Protein AF-A0A8J2EUL4-F1 (afdb_monomer_lite)

Sequence (495 aa):
MPSSSPRLGNGGPSTRHRTPTTVYILTAGRSPALGPFCTNYNKSLLPVGGKAVLSLLIRLFPQDRWTKFVIATGFEAQKVKDYVHCAHPNIDVTFVDVPNYDGPGSGPGASLLACKNAAVATAGETSPFYIVVGDLFISNVKEDGMATASWSVMQPSDLFPGGPGARDGATVGARPSGHRKRVPANSCNWVATQFVSPFGSDKYCNFALGEKGSVLQVKNRQIYGSYQDASWIGLAYVQNADAFWVGLETEVARKLELAQNAAPGVKVPPSEIVAGFEYMLESGYDLKARQYRSWVDIGSPGEYLDLVKEHLGAGFDYGKTGEHLYFCGGRVIKFFEDAEITAQRVARCQMVPGVFPNVDRFQGNFYSYKFIDGEVLYRKCDDHVFQMLLEFLETKVWPGPPSREGSTSHSDEQEDEQEFEAACFRFYVEKTRKRVAAYLAKYPDRTALDHADRVARINGVQVEGIQKLIDERVDLVSFTATYSSTISCTTTGKT

Structure (mmCIF, N/CA/C/O backbone):
data_AF-A0A8J2EUL4-F1
#
_entry.id   AF-A0A8J2EUL4-F1
#
loop_
_atom_site.group_PDB
_atom_site.id
_atom_site.type_symbol
_atom_site.label_atom_id
_atom_site.label_alt_id
_atom_site.label_comp_id
_atom_site.label_asym_id
_atom_site.label_entity_id
_atom_site.label_seq_id
_atom_site.pdbx_PDB_ins_code
_atom_site.Cartn_x
_atom_site.Cartn_y
_atom_site.Cartn_z
_atom_site.occupancy
_atom_site.B_iso_or_equiv
_atom_site.auth_seq_id
_atom_site.auth_comp_id
_atom_site.auth_asym_id
_atom_site.auth_atom_id
_atom_site.pdbx_PDB_model_num
ATOM 1 N N . MET A 1 1 ? -40.277 -42.295 -49.574 1.00 46.22 1 MET A N 1
ATOM 2 C CA . MET A 1 1 ? -38.993 -43.002 -49.362 1.00 46.22 1 MET A CA 1
ATOM 3 C C . MET A 1 1 ? -38.010 -42.418 -50.369 1.00 46.22 1 MET A C 1
ATOM 5 O O . MET A 1 1 ? -38.287 -42.556 -51.554 1.00 46.22 1 MET A O 1
ATOM 9 N N . PRO A 1 2 ? -37.013 -41.627 -49.932 1.00 34.38 2 PRO A N 1
ATOM 10 C CA . PRO A 1 2 ? -35.784 -42.213 -49.400 1.00 34.38 2 PRO A CA 1
ATOM 11 C C . PRO A 1 2 ? -35.238 -41.571 -48.109 1.00 34.38 2 PRO A C 1
ATOM 13 O O . PRO A 1 2 ? -35.437 -40.399 -47.809 1.00 34.38 2 PRO A O 1
ATOM 16 N N . SER A 1 3 ? -34.559 -42.459 -47.386 1.00 27.91 3 SER A N 1
ATOM 17 C CA . SER A 1 3 ? -33.525 -42.354 -46.351 1.00 27.91 3 SER A CA 1
ATOM 18 C C . SER A 1 3 ? -32.998 -40.985 -45.905 1.00 27.91 3 SER A C 1
ATOM 20 O O . SER A 1 3 ? -32.356 -40.251 -46.655 1.00 27.91 3 SER A O 1
ATOM 22 N N . SER A 1 4 ? -33.127 -40.767 -44.598 1.00 31.30 4 SER A N 1
ATOM 23 C CA . SER A 1 4 ? -32.366 -39.842 -43.762 1.00 31.30 4 SER A CA 1
ATOM 24 C C . SER A 1 4 ? -30.923 -40.320 -43.530 1.00 31.30 4 SER A C 1
ATOM 26 O O . SER A 1 4 ? -30.717 -41.407 -42.989 1.00 31.30 4 SER A O 1
ATOM 28 N N . SER A 1 5 ? -29.942 -39.469 -43.834 1.00 28.48 5 SER A N 1
ATOM 29 C CA . SER A 1 5 ? -28.575 -39.558 -43.298 1.00 28.48 5 SER A CA 1
ATOM 30 C C . SER A 1 5 ? -28.439 -38.571 -42.130 1.00 28.48 5 SER A C 1
ATOM 32 O O . SER A 1 5 ? -28.767 -37.395 -42.319 1.00 28.48 5 SER A O 1
ATOM 34 N N . PRO A 1 6 ? -27.954 -38.962 -40.937 1.00 34.56 6 PRO A N 1
ATOM 35 C CA . PRO A 1 6 ? -27.723 -38.010 -39.858 1.00 34.56 6 PRO A CA 1
ATOM 36 C C . PRO A 1 6 ? -26.412 -37.254 -40.104 1.00 34.56 6 PRO A C 1
ATOM 38 O O . PRO A 1 6 ? -25.343 -37.856 -40.207 1.00 34.56 6 PRO A O 1
ATOM 41 N N . ARG A 1 7 ? -26.478 -35.919 -40.174 1.00 31.73 7 ARG A N 1
ATOM 42 C CA . ARG A 1 7 ? -25.289 -35.063 -40.064 1.00 31.73 7 ARG A CA 1
ATOM 43 C C . ARG A 1 7 ? -24.825 -35.080 -38.608 1.00 31.73 7 ARG A C 1
ATOM 45 O O . ARG A 1 7 ? -25.542 -34.615 -37.727 1.00 31.73 7 ARG A O 1
ATOM 52 N N . LEU A 1 8 ? -23.626 -35.605 -38.373 1.00 32.12 8 LEU A N 1
ATOM 53 C CA . LEU A 1 8 ? -22.894 -35.465 -37.116 1.00 32.12 8 LEU A CA 1
ATOM 54 C C . LEU A 1 8 ? -22.627 -33.976 -36.853 1.00 32.12 8 LEU A C 1
ATOM 56 O O . LEU A 1 8 ? -21.814 -33.346 -37.529 1.00 32.12 8 LEU A O 1
ATOM 60 N N . GLY A 1 9 ? -23.343 -33.405 -35.886 1.00 32.66 9 GLY A N 1
ATOM 61 C CA . GLY A 1 9 ? -23.061 -32.080 -35.350 1.00 32.66 9 GLY A CA 1
ATOM 62 C C . GLY A 1 9 ? -21.870 -32.141 -34.399 1.00 32.66 9 GLY A C 1
ATOM 63 O O . GLY A 1 9 ? -22.030 -32.487 -33.233 1.00 32.66 9 GLY A O 1
ATOM 64 N N . ASN A 1 10 ? -20.682 -31.774 -34.879 1.00 37.16 10 ASN A N 1
ATOM 65 C CA . ASN A 1 10 ? -19.559 -31.430 -34.008 1.00 37.16 10 ASN A CA 1
ATOM 66 C C . ASN A 1 10 ? -19.751 -29.994 -33.505 1.00 37.16 10 ASN A C 1
ATOM 68 O O . ASN A 1 10 ? -19.373 -29.030 -34.165 1.00 37.16 10 ASN A O 1
ATOM 72 N N . GLY A 1 11 ? -20.368 -29.868 -32.334 1.00 35.19 11 GLY A N 1
ATOM 73 C CA . GLY A 1 11 ? -20.557 -28.610 -31.615 1.00 35.19 11 GLY A CA 1
ATOM 74 C C . GLY A 1 11 ? -20.261 -28.782 -30.130 1.00 35.19 11 GLY A C 1
ATOM 75 O O . GLY A 1 11 ? -21.125 -28.531 -29.298 1.00 35.19 11 GLY A O 1
ATOM 76 N N . GLY A 1 12 ? -19.062 -29.261 -29.790 1.00 33.59 12 GLY A N 1
ATOM 77 C CA . GLY A 1 12 ? -18.568 -29.201 -28.413 1.00 33.59 12 GLY A CA 1
ATOM 78 C C . GLY A 1 12 ? -18.219 -27.753 -28.032 1.00 33.59 12 GLY A C 1
ATOM 79 O O . GLY A 1 12 ? -17.729 -27.006 -28.886 1.00 33.59 12 GLY A O 1
ATOM 80 N N . PRO A 1 13 ? -18.452 -27.318 -26.781 1.00 36.97 13 PRO A N 1
ATOM 81 C CA . PRO A 1 13 ? -18.082 -25.979 -26.345 1.00 36.97 13 PRO A CA 1
ATOM 82 C C . PRO A 1 13 ? -16.560 -25.820 -26.426 1.00 36.97 13 PRO A C 1
ATOM 84 O O . PRO A 1 13 ? -15.810 -26.562 -25.800 1.00 36.97 13 PRO A O 1
ATOM 87 N N . SER A 1 14 ? -16.111 -24.835 -27.204 1.00 35.62 14 SER A N 1
ATOM 88 C CA . SER A 1 14 ? -14.722 -24.376 -27.252 1.00 35.62 14 SER A CA 1
ATOM 89 C C . SER A 1 14 ? -14.249 -24.016 -25.837 1.00 35.62 14 SER A C 1
ATOM 91 O O . SER A 1 14 ? -14.538 -22.935 -25.318 1.00 35.62 14 SER A O 1
ATOM 93 N N . THR A 1 15 ? -13.513 -24.918 -25.191 1.00 36.28 15 THR A N 1
ATOM 94 C CA . THR A 1 15 ? -12.766 -24.618 -23.970 1.00 36.28 15 THR A CA 1
ATOM 95 C C . THR A 1 15 ? -11.565 -23.769 -24.367 1.00 36.28 15 THR A C 1
ATOM 97 O O . THR A 1 15 ? -10.490 -24.288 -24.661 1.00 36.28 15 THR A O 1
ATOM 100 N N . ARG A 1 16 ? -11.733 -22.442 -24.430 1.00 44.91 16 ARG A N 1
ATOM 101 C CA . ARG A 1 16 ? -10.583 -21.535 -24.538 1.00 44.91 16 ARG A CA 1
ATOM 102 C C . ARG A 1 16 ? -9.702 -21.753 -23.308 1.00 44.91 16 ARG A C 1
ATOM 104 O O . ARG A 1 16 ? -10.071 -21.339 -22.210 1.00 44.91 16 ARG A O 1
ATOM 111 N N . HIS A 1 17 ? -8.560 -22.414 -23.488 1.00 50.75 17 HIS A N 1
ATOM 112 C CA . HIS A 1 17 ? -7.514 -22.471 -22.475 1.00 50.75 17 HIS A CA 1
ATOM 113 C C . HIS A 1 17 ? -7.099 -21.034 -22.156 1.00 50.75 17 HIS A C 1
ATOM 115 O O . HIS A 1 17 ? -6.631 -20.299 -23.024 1.00 50.75 17 HIS A O 1
ATOM 121 N N . ARG A 1 18 ? -7.372 -20.599 -20.926 1.00 62.59 18 ARG A N 1
ATOM 122 C CA . ARG A 1 18 ? -7.046 -19.253 -20.464 1.00 62.59 18 ARG A CA 1
ATOM 123 C C . ARG A 1 18 ? -5.591 -19.281 -20.006 1.00 62.59 18 ARG A C 1
ATOM 125 O O . ARG A 1 18 ? -5.245 -20.087 -19.150 1.00 62.59 18 ARG A O 1
ATOM 132 N N . THR A 1 19 ? -4.743 -18.455 -20.607 1.00 65.31 19 THR A N 1
ATOM 133 C CA . THR A 1 19 ? -3.328 -18.367 -20.233 1.00 65.31 19 THR A CA 1
ATOM 134 C C . THR A 1 19 ? -3.199 -17.818 -18.808 1.00 65.31 19 THR A C 1
ATOM 136 O O . THR A 1 19 ? -3.867 -16.821 -18.498 1.00 65.31 19 THR A O 1
ATOM 139 N N . PRO A 1 20 ? -2.372 -18.435 -17.943 1.00 75.94 20 PRO A N 1
ATOM 140 C CA . PRO A 1 20 ? -2.052 -17.883 -16.634 1.00 75.94 20 PRO A CA 1
ATOM 141 C C . PRO A 1 20 ? -1.538 -16.446 -16.752 1.00 75.94 20 PRO A C 1
ATOM 143 O O . PRO A 1 20 ? -0.837 -16.097 -17.699 1.00 75.94 20 PRO A O 1
ATOM 146 N N . THR A 1 21 ? -1.929 -15.600 -15.808 1.00 84.69 21 THR A N 1
ATOM 147 C CA . THR A 1 21 ? -1.547 -14.192 -15.731 1.00 84.69 21 THR A CA 1
ATOM 148 C C . THR A 1 21 ? -0.681 -13.986 -14.499 1.00 84.69 21 THR A C 1
ATOM 150 O O . THR A 1 21 ? -1.170 -14.133 -13.382 1.00 84.69 21 THR A O 1
ATOM 153 N N . THR A 1 22 ? 0.580 -13.610 -14.690 1.00 91.06 22 THR A N 1
ATOM 154 C CA . THR A 1 22 ? 1.469 -13.237 -13.583 1.00 91.06 22 THR A CA 1
ATOM 155 C C . THR A 1 22 ? 1.415 -11.729 -13.363 1.00 91.06 22 THR A C 1
ATOM 157 O O . THR A 1 22 ? 1.526 -10.955 -14.315 1.00 91.06 22 THR A O 1
ATOM 160 N N . VAL A 1 23 ? 1.248 -11.305 -12.112 1.00 93.75 23 VAL A N 1
ATOM 161 C CA . VAL A 1 23 ? 1.231 -9.895 -11.707 1.00 93.75 23 VAL A CA 1
ATOM 162 C C . VAL A 1 23 ? 2.296 -9.670 -10.644 1.00 93.75 23 VAL A C 1
ATOM 164 O O . VAL A 1 23 ? 2.156 -10.152 -9.521 1.00 93.75 23 VAL A O 1
ATOM 167 N N . TYR A 1 24 ? 3.337 -8.915 -10.979 1.00 96.31 24 TYR A N 1
ATOM 168 C CA . TYR A 1 24 ? 4.345 -8.480 -10.019 1.00 96.31 24 TYR A CA 1
ATOM 169 C C . TYR A 1 24 ? 3.900 -7.187 -9.338 1.00 96.31 24 TYR A C 1
ATOM 171 O O . TYR A 1 24 ? 3.639 -6.194 -10.018 1.00 96.31 24 TYR A O 1
ATOM 179 N N . ILE A 1 25 ? 3.837 -7.186 -8.005 1.00 97.12 25 ILE A N 1
ATOM 180 C CA . ILE A 1 25 ? 3.549 -5.993 -7.200 1.00 97.12 25 ILE A CA 1
ATOM 181 C C . ILE A 1 25 ? 4.764 -5.673 -6.332 1.00 97.12 25 ILE A C 1
ATOM 183 O O . ILE A 1 25 ? 5.202 -6.494 -5.526 1.00 97.12 25 ILE A O 1
ATOM 187 N N . LEU A 1 26 ? 5.316 -4.472 -6.479 1.00 96.94 26 LEU A N 1
ATOM 188 C CA . LEU A 1 26 ? 6.574 -4.093 -5.840 1.00 96.94 26 LEU A CA 1
ATOM 189 C C . LEU A 1 26 ? 6.330 -3.273 -4.573 1.00 96.94 26 LEU A C 1
ATOM 191 O O . LEU A 1 26 ? 6.096 -2.068 -4.643 1.00 96.94 26 LEU A O 1
ATOM 195 N N . THR A 1 27 ? 6.412 -3.921 -3.409 1.00 96.69 27 THR A N 1
ATOM 196 C CA . THR A 1 27 ? 6.146 -3.289 -2.101 1.00 96.69 27 THR A CA 1
ATOM 197 C C . THR A 1 27 ? 7.380 -3.174 -1.203 1.00 96.69 27 THR A C 1
ATOM 199 O O . THR A 1 27 ? 7.274 -2.695 -0.081 1.00 96.69 27 THR A O 1
ATOM 202 N N . ALA A 1 28 ? 8.563 -3.582 -1.673 1.00 95.56 28 ALA A N 1
ATOM 203 C CA . ALA A 1 28 ? 9.744 -3.745 -0.821 1.00 95.56 28 ALA A CA 1
ATOM 204 C C . ALA A 1 28 ? 10.351 -2.433 -0.285 1.00 95.56 28 ALA A C 1
ATOM 206 O O . ALA A 1 28 ? 10.937 -2.425 0.796 1.00 95.56 28 ALA A O 1
ATOM 207 N N . GLY A 1 29 ? 10.246 -1.338 -1.041 1.00 91.31 29 GLY A N 1
ATOM 208 C CA . GLY A 1 29 ? 10.977 -0.100 -0.764 1.00 91.31 29 GLY A CA 1
ATOM 209 C C . GLY A 1 29 ? 10.450 0.713 0.424 1.00 91.31 29 GLY A C 1
ATOM 210 O O . GLY A 1 29 ? 9.261 0.699 0.745 1.00 91.31 29 GLY A O 1
ATOM 211 N N . ARG A 1 30 ? 11.345 1.502 1.028 1.00 91.06 30 ARG A N 1
ATOM 212 C CA . ARG A 1 30 ? 11.007 2.500 2.058 1.00 91.06 30 ARG A CA 1
ATOM 213 C C . ARG A 1 30 ? 10.400 3.755 1.442 1.00 91.06 30 ARG A C 1
ATOM 215 O O . ARG A 1 30 ? 10.529 4.017 0.247 1.00 91.06 30 ARG A O 1
ATOM 222 N N . SER A 1 31 ? 9.764 4.583 2.265 1.00 88.81 31 SER A N 1
ATOM 223 C CA . SER A 1 31 ? 9.298 5.913 1.845 1.00 88.81 31 SER A CA 1
ATOM 224 C C . SER A 1 31 ? 9.575 6.964 2.920 1.00 88.81 31 SER A C 1
ATOM 226 O O . SER A 1 31 ? 8.646 7.434 3.570 1.00 88.81 31 SER A O 1
ATOM 228 N N . PRO A 1 32 ? 10.855 7.351 3.116 1.00 85.44 32 PRO A N 1
ATOM 229 C CA . PRO A 1 32 ? 11.242 8.304 4.161 1.00 85.44 32 PRO A CA 1
ATOM 230 C C . PRO A 1 32 ? 10.559 9.670 4.026 1.00 85.44 32 PRO A C 1
ATOM 232 O O . PRO A 1 32 ? 10.317 10.335 5.027 1.00 85.44 32 PRO A O 1
ATOM 235 N N . ALA A 1 33 ? 10.213 10.071 2.797 1.00 85.25 33 ALA A N 1
ATOM 236 C CA . ALA A 1 33 ? 9.519 11.327 2.524 1.00 85.25 33 ALA A CA 1
ATOM 237 C C . ALA A 1 33 ? 8.161 11.422 3.241 1.00 85.25 33 ALA A C 1
ATOM 239 O O . ALA A 1 33 ? 7.793 12.504 3.681 1.00 85.25 33 ALA A O 1
ATOM 240 N N . LEU A 1 34 ? 7.454 10.298 3.421 1.00 84.50 34 LEU A N 1
ATOM 241 C CA . LEU A 1 34 ? 6.148 10.233 4.091 1.00 84.50 34 LEU A CA 1
ATOM 242 C C . LEU A 1 34 ? 6.238 10.347 5.622 1.00 84.50 34 LEU A C 1
ATOM 244 O O . LEU A 1 34 ? 5.212 10.320 6.301 1.00 84.50 34 LEU A O 1
ATOM 248 N N . GLY A 1 35 ? 7.448 10.508 6.169 1.00 83.56 35 GLY A N 1
ATOM 249 C CA . GLY A 1 35 ? 7.688 10.788 7.580 1.00 83.56 35 GLY A CA 1
ATOM 250 C C . GLY A 1 35 ? 6.916 9.836 8.504 1.00 83.56 35 GLY A C 1
ATOM 251 O O . GLY A 1 35 ? 7.042 8.617 8.353 1.00 83.56 35 GLY A O 1
ATOM 252 N N . PRO A 1 36 ? 6.091 10.356 9.434 1.00 82.88 36 PRO A N 1
ATOM 253 C CA . PRO A 1 36 ? 5.440 9.548 10.464 1.00 82.88 36 PRO A CA 1
ATOM 254 C C . PRO A 1 36 ? 4.445 8.514 9.918 1.00 82.88 36 PRO A C 1
ATOM 256 O O . PRO A 1 36 ? 4.131 7.562 10.626 1.00 82.88 36 PRO A O 1
ATOM 259 N N . PHE A 1 37 ? 3.957 8.656 8.679 1.00 82.75 37 PHE A N 1
ATOM 260 C CA . PHE A 1 37 ? 3.029 7.690 8.079 1.00 82.75 37 PHE A CA 1
ATOM 261 C C . PHE A 1 37 ? 3.700 6.367 7.699 1.00 82.75 37 PHE A C 1
ATOM 263 O O . PHE A 1 37 ? 3.017 5.356 7.556 1.00 82.75 37 PHE A O 1
ATOM 270 N N . CYS A 1 38 ? 5.022 6.362 7.505 1.00 86.56 38 CYS A N 1
ATOM 271 C CA . CYS A 1 38 ? 5.761 5.188 7.038 1.00 86.56 38 CYS A CA 1
ATOM 272 C C . CYS A 1 38 ? 7.001 4.867 7.886 1.00 86.56 38 CYS A C 1
ATOM 274 O O . CYS A 1 38 ? 7.878 4.139 7.423 1.00 86.56 38 CYS A O 1
ATOM 276 N N . THR A 1 39 ? 7.087 5.375 9.124 1.00 86.19 39 THR A N 1
ATOM 277 C CA . THR A 1 39 ? 8.209 5.076 10.036 1.00 86.19 39 THR A CA 1
ATOM 278 C C . THR A 1 39 ? 8.317 3.583 10.336 1.00 86.19 39 THR A C 1
ATOM 280 O O . THR A 1 39 ? 9.400 3.025 10.199 1.00 86.19 39 THR A O 1
ATOM 283 N N . ASN A 1 40 ? 7.189 2.950 10.677 1.00 87.56 40 ASN A N 1
ATOM 284 C CA . ASN A 1 40 ? 7.065 1.517 10.981 1.00 87.56 40 ASN A CA 1
ATOM 285 C C . ASN A 1 40 ? 5.906 0.887 10.185 1.00 87.56 40 ASN A C 1
ATOM 287 O O . ASN A 1 40 ? 5.222 -0.032 10.650 1.00 87.56 40 ASN A O 1
ATOM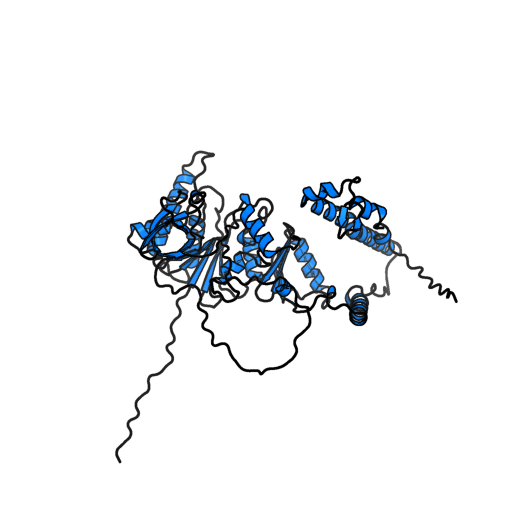 291 N N . TYR A 1 41 ? 5.615 1.439 9.002 1.00 91.00 41 TYR A N 1
ATOM 292 C CA . TYR A 1 41 ? 4.485 1.019 8.181 1.00 91.00 41 TYR A CA 1
ATOM 293 C C . TYR A 1 41 ? 4.807 1.077 6.691 1.00 91.00 41 TYR A C 1
ATOM 295 O O . TYR A 1 41 ? 5.388 2.045 6.202 1.00 91.00 41 TYR A O 1
ATOM 303 N N . ASN A 1 42 ? 4.440 0.029 5.955 1.00 94.00 42 ASN A N 1
ATOM 304 C CA . ASN A 1 42 ? 4.710 -0.043 4.525 1.00 94.00 42 ASN A CA 1
ATOM 305 C C . ASN A 1 42 ? 3.759 0.884 3.751 1.00 94.00 42 ASN A C 1
ATOM 307 O O . ASN A 1 42 ? 2.545 0.822 3.941 1.00 94.00 42 ASN A O 1
ATOM 311 N N . LYS A 1 43 ? 4.287 1.690 2.821 1.00 91.88 43 LYS A N 1
ATOM 312 C CA . LYS A 1 43 ? 3.487 2.643 2.031 1.00 91.88 43 LYS A CA 1
ATOM 313 C C . LYS A 1 43 ? 2.335 2.005 1.248 1.00 91.88 43 LYS A C 1
ATOM 315 O O . LYS A 1 43 ? 1.275 2.606 1.119 1.00 91.88 43 LYS A O 1
ATOM 320 N N . SER A 1 44 ? 2.500 0.764 0.782 1.00 94.75 44 SER A N 1
ATOM 321 C CA . SER A 1 44 ? 1.435 0.043 0.073 1.00 94.75 44 SER A CA 1
ATOM 322 C C . SER A 1 44 ? 0.256 -0.312 0.985 1.00 94.75 44 SER A C 1
ATOM 324 O O . SER A 1 44 ? -0.819 -0.662 0.510 1.00 94.75 44 SER A O 1
ATOM 326 N N . LEU A 1 45 ? 0.413 -0.205 2.303 1.00 95.12 45 LEU A N 1
ATOM 327 C CA . LEU A 1 45 ? -0.652 -0.453 3.266 1.00 95.12 45 LEU A CA 1
ATOM 328 C C . LEU A 1 45 ? -1.387 0.826 3.685 1.00 95.12 45 LEU A C 1
ATOM 330 O O . LEU A 1 45 ? -2.377 0.739 4.417 1.00 95.12 45 LEU A O 1
ATOM 334 N N . LEU A 1 46 ? -0.954 2.003 3.217 1.00 92.44 46 LEU A N 1
ATOM 335 C CA . LEU A 1 46 ? -1.597 3.265 3.569 1.00 92.44 46 LEU A CA 1
ATOM 336 C C . LEU A 1 46 ? -3.090 3.255 3.195 1.00 92.44 46 LEU A C 1
ATOM 338 O O . LEU A 1 46 ? -3.456 2.775 2.113 1.00 92.44 46 LEU A O 1
ATOM 342 N N . PRO A 1 47 ? -3.971 3.728 4.095 1.00 89.56 47 PRO A N 1
ATOM 343 C CA . PRO A 1 47 ? -5.404 3.743 3.854 1.00 89.56 47 PRO A CA 1
ATOM 344 C C . PRO A 1 47 ? -5.819 4.901 2.937 1.00 89.56 47 PRO A C 1
ATOM 346 O O . PRO A 1 47 ? -5.575 6.065 3.233 1.00 89.56 47 PRO A O 1
ATOM 349 N N . VAL A 1 48 ? -6.560 4.584 1.877 1.00 86.00 48 VAL A N 1
ATOM 350 C CA . VAL A 1 48 ? -7.282 5.548 1.037 1.00 86.00 48 VAL A CA 1
ATOM 351 C C . VAL A 1 48 ? -8.739 5.102 0.943 1.00 86.00 48 VAL A C 1
ATOM 353 O O . VAL A 1 48 ? -9.023 3.972 0.540 1.00 86.00 48 VAL A O 1
ATOM 356 N N . GLY A 1 49 ? -9.678 5.948 1.381 1.00 83.31 49 GLY A N 1
ATOM 357 C CA . GLY A 1 49 ? -11.112 5.617 1.377 1.00 83.31 49 GLY A CA 1
ATOM 358 C C . GLY A 1 49 ? -11.457 4.335 2.151 1.00 83.31 49 GLY A C 1
ATOM 359 O O . GLY A 1 49 ? -12.290 3.545 1.712 1.00 83.31 49 GLY A O 1
ATOM 360 N N . GLY A 1 50 ? -10.749 4.064 3.255 1.00 86.50 50 GLY A N 1
ATOM 361 C CA . GLY A 1 50 ? -10.921 2.838 4.040 1.00 86.50 50 GLY A CA 1
ATOM 362 C C . GLY A 1 50 ? -10.410 1.565 3.352 1.00 86.50 50 GLY A C 1
ATOM 363 O O . GLY A 1 50 ? -10.757 0.468 3.772 1.00 86.50 50 GLY A O 1
ATOM 364 N N . LYS A 1 51 ? -9.597 1.658 2.296 1.00 89.38 51 LYS A N 1
ATOM 365 C CA . LYS A 1 51 ? -8.964 0.517 1.612 1.00 89.38 51 LYS A CA 1
ATOM 366 C C . LYS A 1 51 ? -7.448 0.715 1.634 1.00 89.38 51 LYS A C 1
ATOM 368 O O . LYS A 1 51 ? -6.982 1.834 1.477 1.00 89.38 51 LYS A O 1
ATOM 373 N N . ALA A 1 52 ? -6.664 -0.346 1.830 1.00 93.38 52 ALA A N 1
ATOM 374 C CA . ALA A 1 52 ? -5.214 -0.223 1.663 1.00 93.38 52 ALA A CA 1
ATOM 375 C C . ALA A 1 52 ? -4.886 -0.066 0.177 1.00 93.38 52 ALA A C 1
ATOM 377 O O . ALA A 1 52 ? -5.536 -0.709 -0.655 1.00 93.38 52 ALA A O 1
ATOM 378 N N . VAL A 1 53 ? -3.851 0.702 -0.153 1.00 92.81 53 VAL A N 1
ATOM 379 C CA . VAL A 1 53 ? -3.377 0.859 -1.539 1.00 92.81 53 VAL A CA 1
ATOM 380 C C . VAL A 1 53 ? -3.128 -0.502 -2.192 1.00 92.81 53 VAL A C 1
ATOM 382 O O . VAL A 1 53 ? -3.634 -0.763 -3.278 1.00 92.81 53 VAL A O 1
ATOM 385 N N . LEU A 1 54 ? -2.502 -1.442 -1.486 1.00 95.94 54 LEU A N 1
ATOM 386 C CA . LEU A 1 54 ? -2.254 -2.806 -1.951 1.00 95.94 54 LEU A CA 1
ATOM 387 C C . LEU A 1 54 ? -3.547 -3.545 -2.326 1.00 95.94 54 LEU A C 1
ATOM 389 O O . LEU A 1 54 ? -3.587 -4.264 -3.322 1.00 95.94 54 LEU A O 1
ATOM 393 N N . SER A 1 55 ? -4.637 -3.329 -1.584 1.00 94.88 55 SER A N 1
ATOM 394 C CA . SER A 1 55 ? -5.950 -3.870 -1.953 1.00 94.88 55 SER A CA 1
ATOM 395 C C . SER A 1 55 ? -6.493 -3.264 -3.242 1.00 94.88 55 SER A C 1
ATOM 397 O O . SER A 1 55 ? -7.153 -3.968 -4.005 1.00 94.88 55 SER A O 1
ATOM 399 N N . LEU A 1 56 ? -6.239 -1.979 -3.490 1.00 90.88 56 LEU A N 1
ATOM 400 C CA . LEU A 1 56 ? -6.625 -1.318 -4.736 1.00 90.88 56 LEU A CA 1
ATOM 401 C C . LEU A 1 56 ? -5.813 -1.867 -5.914 1.00 90.88 56 LEU A C 1
ATOM 403 O O . LEU A 1 56 ? -6.404 -2.187 -6.943 1.00 90.88 56 LEU A O 1
ATOM 407 N N . LEU A 1 57 ? -4.507 -2.092 -5.732 1.00 92.44 57 LEU A N 1
ATOM 408 C CA . LEU A 1 57 ? -3.635 -2.704 -6.740 1.00 92.44 57 LEU A CA 1
ATOM 409 C C . LEU A 1 57 ? -4.089 -4.118 -7.113 1.00 92.44 57 LEU A C 1
ATOM 411 O O . LEU A 1 57 ? -4.263 -4.422 -8.291 1.00 92.44 57 LEU A O 1
ATOM 415 N N . ILE A 1 58 ? -4.350 -4.974 -6.120 1.00 92.94 58 ILE A N 1
ATOM 416 C CA . ILE A 1 58 ? -4.819 -6.352 -6.347 1.00 92.94 58 ILE A CA 1
ATOM 417 C C . ILE A 1 58 ? -6.160 -6.357 -7.105 1.00 92.94 58 ILE A C 1
ATOM 419 O O . ILE A 1 58 ? -6.396 -7.219 -7.951 1.00 92.94 58 ILE A O 1
ATOM 423 N N . ARG A 1 59 ? -7.045 -5.380 -6.850 1.00 90.00 59 ARG A N 1
ATOM 424 C CA . ARG A 1 59 ? -8.351 -5.253 -7.527 1.00 90.00 59 ARG A CA 1
ATOM 425 C C . ARG A 1 59 ? -8.263 -4.839 -8.996 1.00 90.00 59 ARG A C 1
ATOM 427 O O . ARG A 1 59 ? -9.235 -5.054 -9.719 1.00 90.00 59 ARG A O 1
ATOM 434 N N . LEU A 1 60 ? -7.131 -4.302 -9.459 1.00 87.25 60 LEU A N 1
ATOM 435 C CA . LEU A 1 60 ? -6.924 -4.015 -10.886 1.00 87.25 60 LEU A CA 1
ATOM 436 C C . LEU A 1 60 ? -6.949 -5.296 -11.736 1.00 87.25 60 LEU A C 1
ATOM 438 O O . LEU A 1 60 ? -7.233 -5.247 -12.934 1.00 87.25 60 LEU A O 1
ATOM 442 N N . PHE A 1 61 ? -6.693 -6.451 -11.117 1.00 88.88 61 PHE A N 1
ATOM 443 C CA . PHE A 1 61 ? -6.537 -7.729 -11.796 1.00 88.88 61 PHE A CA 1
ATOM 444 C C . PHE A 1 61 ? -7.642 -8.723 -11.431 1.00 88.88 61 PHE A C 1
ATOM 446 O O . PHE A 1 61 ? -8.294 -8.622 -10.388 1.00 88.88 61 PHE A O 1
ATOM 453 N N . PRO A 1 62 ? -7.885 -9.728 -12.291 1.00 86.56 62 PRO A N 1
ATOM 454 C CA . PRO A 1 62 ? -8.680 -10.873 -11.901 1.00 86.56 62 PRO A CA 1
ATOM 455 C C . PRO A 1 62 ? -8.204 -11.534 -10.609 1.00 86.56 62 PRO A C 1
ATOM 457 O O . PRO A 1 62 ? -7.070 -11.981 -10.538 1.00 86.56 62 PRO A O 1
ATOM 460 N N . GLN A 1 63 ? -9.109 -11.702 -9.651 1.00 84.62 63 GLN A N 1
ATOM 461 C CA . GLN A 1 63 ? -8.901 -12.550 -8.475 1.00 84.62 63 GLN A CA 1
ATOM 462 C C . GLN A 1 63 ? -9.510 -13.933 -8.733 1.00 84.62 63 GLN A C 1
ATOM 464 O O . GLN A 1 63 ? -10.453 -14.355 -8.070 1.00 84.62 63 GLN A O 1
ATOM 469 N N . ASP A 1 64 ? -9.071 -14.579 -9.810 1.00 86.12 64 ASP A N 1
ATOM 470 C CA . ASP A 1 64 ? -9.486 -15.934 -10.161 1.00 86.12 64 ASP A CA 1
ATOM 471 C C . ASP A 1 64 ? -8.257 -16.842 -10.250 1.00 86.12 64 ASP A C 1
ATOM 473 O O . ASP A 1 64 ? -7.130 -16.358 -10.290 1.00 86.12 64 ASP A O 1
ATOM 477 N N . ARG A 1 65 ? -8.469 -18.161 -10.272 1.00 84.12 65 ARG A N 1
ATOM 478 C CA . ARG A 1 65 ? -7.396 -19.173 -10.228 1.00 84.12 65 ARG A CA 1
ATOM 479 C C . ARG A 1 65 ? -6.370 -19.108 -11.371 1.00 84.12 65 ARG A C 1
ATOM 481 O O . ARG A 1 65 ? -5.458 -19.920 -11.400 1.00 84.12 65 ARG A O 1
ATOM 488 N N . TRP A 1 66 ? -6.575 -18.238 -12.361 1.00 85.31 66 TRP A N 1
ATOM 489 C CA . TRP A 1 66 ? -5.655 -18.043 -13.479 1.00 85.31 66 TRP A CA 1
ATOM 490 C C . TRP A 1 66 ? -4.731 -16.843 -13.273 1.00 85.31 66 TRP A C 1
ATOM 492 O O . TRP A 1 66 ? -3.869 -16.619 -14.116 1.00 85.31 66 TRP A O 1
ATOM 502 N N . THR A 1 67 ? -4.899 -16.070 -12.198 1.00 88.81 67 THR A N 1
ATOM 503 C CA . THR A 1 67 ? -3.998 -14.969 -11.853 1.00 88.81 67 THR A CA 1
ATOM 504 C C . THR A 1 67 ? -3.148 -15.344 -10.661 1.00 88.81 67 THR A C 1
ATOM 506 O O . THR A 1 67 ? -3.680 -15.618 -9.587 1.00 88.81 67 THR A O 1
ATOM 509 N N . LYS A 1 68 ? -1.836 -15.256 -10.848 1.00 91.12 68 LYS A N 1
ATOM 510 C CA . LYS A 1 68 ? -0.844 -15.391 -9.794 1.00 91.12 68 LYS A CA 1
ATOM 511 C C . LYS A 1 68 ? -0.247 -14.027 -9.480 1.00 91.12 68 LYS A C 1
ATOM 513 O O . LYS A 1 68 ? 0.275 -13.346 -10.364 1.00 91.12 68 LYS A O 1
ATOM 518 N N . PHE A 1 69 ? -0.304 -13.640 -8.216 1.00 94.19 69 PHE A N 1
ATOM 519 C CA . PHE A 1 69 ? 0.353 -12.448 -7.704 1.00 94.19 69 PHE A CA 1
ATOM 520 C C . PHE A 1 69 ? 1.729 -12.816 -7.155 1.00 94.19 69 PHE A C 1
ATOM 522 O O . PHE A 1 69 ? 1.877 -13.778 -6.406 1.00 94.19 69 PHE A O 1
ATOM 529 N N . VAL A 1 70 ? 2.743 -12.038 -7.505 1.00 95.44 70 VAL A N 1
ATOM 530 C CA . VAL A 1 70 ? 4.088 -12.152 -6.942 1.00 95.44 70 VAL A CA 1
ATOM 531 C C . VAL A 1 70 ? 4.417 -10.813 -6.302 1.00 95.44 70 VAL A C 1
ATOM 533 O O . VAL A 1 70 ? 4.542 -9.803 -6.992 1.00 95.44 70 VAL A O 1
ATOM 536 N N . ILE A 1 71 ? 4.477 -10.781 -4.975 1.00 97.38 71 ILE A N 1
ATOM 537 C CA . ILE A 1 71 ? 4.623 -9.543 -4.210 1.00 97.38 71 ILE A CA 1
ATOM 538 C C . ILE A 1 71 ? 6.048 -9.466 -3.668 1.00 97.38 71 ILE A C 1
ATOM 540 O O . ILE A 1 71 ? 6.441 -10.278 -2.831 1.00 97.38 71 ILE A O 1
ATOM 544 N N . ALA A 1 72 ? 6.808 -8.473 -4.130 1.00 97.25 72 ALA A N 1
ATOM 545 C CA . ALA A 1 72 ? 8.129 -8.171 -3.591 1.00 97.25 72 ALA A CA 1
ATOM 546 C C . ALA A 1 72 ? 7.974 -7.517 -2.214 1.00 97.25 72 ALA A C 1
ATOM 548 O O . ALA A 1 72 ? 7.359 -6.449 -2.113 1.00 97.25 72 ALA A O 1
ATOM 549 N N . THR A 1 73 ? 8.538 -8.123 -1.176 1.00 97.44 73 THR A N 1
ATOM 550 C CA . THR A 1 73 ? 8.503 -7.655 0.215 1.00 97.44 73 THR A CA 1
ATOM 551 C C . THR A 1 73 ? 9.902 -7.272 0.694 1.00 97.44 73 THR A C 1
ATOM 553 O O . THR A 1 73 ? 10.898 -7.788 0.208 1.00 97.44 73 THR A O 1
ATOM 556 N N . GLY A 1 74 ? 9.998 -6.319 1.619 1.00 96.44 74 GLY A N 1
ATOM 557 C CA . GLY A 1 74 ? 11.272 -5.793 2.117 1.00 96.44 74 GLY A CA 1
ATOM 558 C C . GLY A 1 74 ? 11.040 -5.048 3.422 1.00 96.44 74 GLY A C 1
ATOM 559 O O . GLY A 1 74 ? 10.773 -5.665 4.451 1.00 96.44 74 GLY A O 1
ATOM 560 N N . PHE A 1 75 ? 11.035 -3.719 3.374 1.00 95.94 75 PHE A N 1
ATOM 561 C CA . PHE A 1 75 ? 10.646 -2.904 4.517 1.00 95.94 75 PHE A CA 1
ATOM 562 C C . PHE A 1 75 ? 9.250 -3.288 5.037 1.00 95.94 75 PHE A C 1
ATOM 564 O O . PHE A 1 75 ? 8.269 -3.258 4.288 1.00 95.94 75 PHE A O 1
ATOM 571 N N . GLU A 1 76 ? 9.163 -3.644 6.322 1.00 95.62 76 GLU A N 1
ATOM 572 C CA . GLU A 1 76 ? 7.922 -4.092 6.973 1.00 95.62 76 GLU A CA 1
ATOM 573 C C . GLU A 1 76 ? 7.252 -5.293 6.269 1.00 95.62 76 GLU A C 1
ATOM 575 O O . GLU A 1 76 ? 6.025 -5.419 6.241 1.00 95.62 76 GLU A O 1
ATOM 580 N N . ALA A 1 77 ? 8.063 -6.196 5.697 1.00 96.75 77 ALA A N 1
ATOM 581 C CA . ALA A 1 77 ? 7.620 -7.365 4.933 1.00 96.75 77 ALA A CA 1
ATOM 582 C C . ALA A 1 77 ? 6.525 -8.182 5.632 1.00 96.75 77 ALA A C 1
ATOM 584 O O . ALA A 1 77 ? 5.534 -8.543 4.997 1.00 96.75 77 ALA A O 1
ATOM 585 N N . GLN A 1 78 ? 6.678 -8.458 6.932 1.00 97.19 78 GLN A N 1
ATOM 586 C CA . GLN A 1 78 ? 5.715 -9.281 7.663 1.00 97.19 78 GLN A CA 1
ATOM 587 C C . GLN A 1 78 ? 4.334 -8.619 7.722 1.00 97.19 78 GLN A C 1
ATOM 589 O O . GLN A 1 78 ? 3.338 -9.282 7.454 1.00 97.19 78 GLN A O 1
ATOM 594 N N . LYS A 1 79 ? 4.263 -7.296 7.927 1.00 97.38 79 LYS A N 1
ATOM 595 C CA . LYS A 1 79 ? 2.991 -6.554 7.925 1.00 97.38 79 LYS A CA 1
ATOM 596 C C . LYS A 1 79 ? 2.292 -6.625 6.565 1.00 97.38 79 LYS A C 1
ATOM 598 O O . LYS A 1 79 ? 1.069 -6.729 6.513 1.00 97.38 79 LYS A O 1
ATOM 603 N N . VAL A 1 80 ? 3.048 -6.611 5.462 1.00 97.94 80 VAL A N 1
ATOM 604 C CA . VAL A 1 80 ? 2.491 -6.794 4.109 1.00 97.94 80 VAL A CA 1
ATOM 605 C C . VAL A 1 80 ? 1.903 -8.199 3.946 1.00 97.94 80 VAL A C 1
ATOM 607 O O . VAL A 1 80 ? 0.764 -8.335 3.495 1.00 97.94 80 VAL A O 1
ATOM 610 N N . LYS A 1 81 ? 2.646 -9.238 4.349 1.00 97.88 81 LYS A N 1
ATOM 611 C CA . LYS A 1 81 ? 2.199 -10.642 4.290 1.00 97.88 81 LYS A CA 1
ATOM 612 C C . LYS A 1 81 ? 0.942 -10.863 5.137 1.00 97.88 81 LYS A C 1
ATOM 614 O O . LYS A 1 81 ? -0.067 -11.356 4.628 1.00 97.88 81 LYS A O 1
ATOM 619 N N . ASP A 1 82 ? 0.971 -10.420 6.391 1.00 97.31 82 ASP A N 1
ATOM 620 C CA . ASP A 1 82 ? -0.131 -10.530 7.352 1.00 97.31 82 ASP A CA 1
ATOM 621 C C . ASP A 1 82 ? -1.396 -9.836 6.840 1.00 97.31 82 ASP A C 1
ATOM 623 O O . ASP A 1 82 ? -2.495 -10.404 6.890 1.00 97.31 82 ASP A O 1
ATOM 627 N N . TYR A 1 83 ? -1.245 -8.630 6.277 1.00 97.50 83 TYR A N 1
ATOM 628 C CA . TYR A 1 83 ? -2.351 -7.898 5.673 1.00 97.50 83 TYR A CA 1
ATOM 629 C C . TYR A 1 83 ? -2.987 -8.680 4.523 1.00 97.50 83 TYR A C 1
ATOM 631 O O . TYR A 1 83 ? -4.209 -8.837 4.493 1.00 97.50 83 TYR A O 1
ATOM 639 N N . VAL A 1 84 ? -2.186 -9.191 3.583 1.00 96.44 84 VAL A N 1
ATOM 640 C CA . VAL A 1 84 ? -2.696 -9.942 2.426 1.00 96.44 84 VAL A CA 1
ATOM 641 C C . VAL A 1 84 ? -3.418 -11.213 2.878 1.00 96.44 84 VAL A C 1
ATOM 643 O O . VAL A 1 84 ? -4.519 -11.476 2.397 1.00 96.44 84 VAL A O 1
ATOM 646 N N . HIS A 1 85 ? -2.891 -11.949 3.861 1.00 93.75 85 HIS A N 1
ATOM 647 C CA . HIS A 1 85 ? -3.569 -13.124 4.425 1.00 93.75 85 HIS A CA 1
ATOM 648 C C . HIS A 1 85 ? -4.892 -12.790 5.138 1.00 93.75 85 HIS A C 1
ATOM 650 O O . HIS A 1 85 ? -5.819 -13.611 5.150 1.00 93.75 85 HIS A O 1
ATOM 656 N N . CYS A 1 86 ? -5.008 -11.592 5.719 1.00 93.06 86 CYS A N 1
ATOM 657 C CA . CYS A 1 86 ? -6.248 -11.111 6.328 1.00 93.06 86 CYS A CA 1
ATOM 658 C C . CYS A 1 86 ? -7.269 -10.609 5.294 1.00 93.06 86 CYS A C 1
ATOM 660 O O . CYS A 1 86 ? -8.467 -10.878 5.426 1.00 93.06 86 CYS A O 1
ATOM 662 N N . ALA A 1 87 ? -6.808 -9.866 4.285 1.00 93.25 87 ALA A N 1
ATOM 663 C CA . ALA A 1 87 ? -7.648 -9.105 3.363 1.00 93.25 87 ALA A CA 1
ATOM 664 C C . ALA A 1 87 ? -7.992 -9.851 2.067 1.00 93.25 87 ALA A C 1
ATOM 666 O O . ALA A 1 87 ? -9.080 -9.657 1.525 1.00 93.25 87 ALA A O 1
ATOM 667 N N . HIS A 1 88 ? -7.088 -10.703 1.579 1.00 92.81 88 HIS A N 1
ATOM 668 C CA . HIS A 1 88 ? -7.182 -11.398 0.290 1.00 92.81 88 HIS A CA 1
ATOM 669 C C . HIS A 1 88 ? -6.878 -12.893 0.441 1.00 92.81 88 HIS A C 1
ATOM 671 O O . HIS A 1 88 ? -5.973 -13.413 -0.201 1.00 92.81 88 HIS A O 1
ATOM 677 N N . PRO A 1 89 ? -7.628 -13.637 1.265 1.00 89.12 89 PRO A N 1
ATOM 678 C CA . PRO A 1 89 ? -7.271 -15.019 1.585 1.00 89.12 89 PRO A CA 1
ATOM 679 C C . PRO A 1 89 ? -7.402 -16.011 0.421 1.00 89.12 89 PRO A C 1
ATOM 681 O O . PRO A 1 89 ? -6.955 -17.145 0.546 1.00 89.12 89 PRO A O 1
ATOM 684 N N . ASN A 1 90 ? -8.039 -15.603 -0.679 1.00 89.69 90 ASN A N 1
ATOM 685 C CA . ASN A 1 90 ? -8.393 -16.476 -1.799 1.00 89.69 90 ASN A CA 1
ATOM 686 C C . ASN A 1 90 ? -7.588 -16.186 -3.077 1.00 89.69 90 ASN A C 1
ATOM 688 O O . ASN A 1 90 ? -7.920 -16.736 -4.127 1.00 89.69 90 ASN A O 1
ATOM 692 N N . ILE A 1 91 ? -6.594 -15.291 -3.031 1.00 91.62 91 ILE A N 1
ATOM 693 C CA . ILE A 1 91 ? -5.722 -15.045 -4.187 1.00 91.62 91 ILE A CA 1
ATOM 694 C C . ILE A 1 91 ? -4.564 -16.045 -4.190 1.00 91.62 91 ILE A C 1
ATOM 696 O O . ILE A 1 91 ? -4.071 -16.430 -3.131 1.00 91.62 91 ILE A O 1
ATOM 700 N N . ASP A 1 92 ? -4.109 -16.437 -5.378 1.00 91.88 92 ASP A N 1
ATOM 701 C CA . ASP A 1 92 ? -2.838 -17.145 -5.528 1.00 91.88 92 ASP A CA 1
ATOM 702 C C . ASP A 1 92 ? -1.707 -16.116 -5.426 1.00 91.88 92 ASP A C 1
ATOM 704 O O . ASP A 1 92 ? -1.575 -15.245 -6.290 1.00 91.88 92 ASP A O 1
ATOM 708 N N . VAL A 1 93 ? -0.952 -16.159 -4.328 1.00 94.00 93 VAL A N 1
ATOM 709 C CA . VAL A 1 93 ? 0.102 -15.189 -4.027 1.00 94.00 93 VAL A CA 1
ATOM 710 C C . VAL A 1 93 ? 1.397 -15.879 -3.614 1.00 94.00 93 VAL A C 1
ATOM 712 O O . VAL A 1 93 ? 1.409 -16.805 -2.808 1.00 94.00 93 VAL A O 1
ATOM 715 N N . THR A 1 94 ? 2.511 -15.394 -4.154 1.00 94.38 94 THR A N 1
ATOM 716 C CA . THR A 1 94 ? 3.874 -15.728 -3.731 1.00 94.38 94 THR A CA 1
ATOM 717 C C . THR A 1 94 ? 4.553 -14.460 -3.230 1.00 94.38 94 THR A C 1
ATOM 719 O O . THR A 1 94 ? 4.559 -13.446 -3.927 1.00 94.38 94 THR A O 1
ATOM 722 N N . PHE A 1 95 ? 5.132 -14.506 -2.034 1.00 96.31 95 PHE A N 1
ATOM 723 C CA . PHE A 1 95 ? 5.931 -13.404 -1.500 1.00 96.31 95 PHE A CA 1
ATOM 724 C C . PHE A 1 95 ? 7.408 -13.648 -1.771 1.00 96.31 95 PHE A C 1
ATOM 726 O O . PHE A 1 95 ? 7.887 -14.772 -1.621 1.00 96.31 95 PHE A O 1
ATOM 733 N N . VAL A 1 96 ? 8.121 -12.594 -2.151 1.00 96.06 96 VAL A N 1
ATOM 734 C CA . VAL A 1 96 ? 9.557 -12.637 -2.424 1.00 96.06 96 VAL A CA 1
ATOM 735 C C . VAL A 1 96 ? 10.231 -11.590 -1.559 1.00 96.06 96 VAL A C 1
ATOM 737 O O . VAL A 1 96 ? 10.103 -10.395 -1.820 1.00 96.06 96 VAL A O 1
ATOM 740 N N . ASP A 1 97 ? 10.940 -12.041 -0.527 1.00 95.75 97 ASP A N 1
ATOM 741 C CA . ASP A 1 97 ? 11.707 -11.148 0.335 1.00 95.75 97 ASP A CA 1
ATOM 742 C C . ASP A 1 97 ? 12.953 -10.663 -0.410 1.00 95.75 97 ASP A C 1
ATOM 744 O O . ASP A 1 97 ? 13.829 -11.450 -0.762 1.00 95.75 97 ASP A O 1
ATOM 748 N N . VAL A 1 98 ? 13.013 -9.359 -0.668 1.00 94.62 98 VAL A N 1
ATOM 749 C CA . VAL A 1 98 ? 14.125 -8.658 -1.309 1.00 94.62 98 VAL A CA 1
ATOM 750 C C . VAL A 1 98 ? 15.118 -8.268 -0.214 1.00 94.62 98 VAL A C 1
ATOM 752 O O . VAL A 1 98 ? 14.816 -7.358 0.557 1.00 94.62 98 VAL A O 1
ATOM 755 N N . PRO A 1 99 ? 16.303 -8.902 -0.118 1.00 86.69 99 PRO A N 1
ATOM 756 C CA . PRO A 1 99 ? 17.211 -8.658 1.004 1.00 86.69 99 PRO A CA 1
ATOM 757 C C . PRO A 1 99 ? 17.771 -7.232 1.020 1.00 86.69 99 PRO A C 1
ATOM 759 O O . PRO A 1 99 ? 17.903 -6.627 2.078 1.00 86.69 99 PRO A O 1
ATOM 762 N N . ASN A 1 100 ? 18.079 -6.682 -0.160 1.00 91.25 100 ASN A N 1
ATOM 763 C CA . ASN A 1 100 ? 18.603 -5.329 -0.323 1.00 91.25 100 ASN A CA 1
ATOM 764 C C . ASN A 1 100 ? 17.544 -4.414 -0.957 1.00 91.25 100 ASN A C 1
ATOM 766 O O . ASN A 1 100 ? 17.494 -4.263 -2.179 1.00 91.25 100 ASN A O 1
ATOM 770 N N . TYR A 1 101 ? 16.680 -3.826 -0.126 1.00 91.88 101 TYR A N 1
ATOM 771 C CA . TYR A 1 101 ? 15.589 -2.947 -0.568 1.00 91.88 101 TYR A CA 1
ATOM 772 C C . TYR A 1 101 ? 15.872 -1.442 -0.385 1.00 91.88 101 TYR A C 1
ATOM 774 O O . TYR A 1 101 ? 15.125 -0.627 -0.930 1.00 91.88 101 TYR A O 1
ATOM 782 N N . ASP A 1 102 ? 16.903 -1.054 0.377 1.00 90.19 102 ASP A N 1
ATOM 783 C CA . ASP A 1 102 ? 17.262 0.352 0.644 1.00 90.19 102 ASP A CA 1
ATOM 784 C C . ASP A 1 102 ? 18.772 0.673 0.577 1.00 90.19 102 ASP A C 1
ATOM 786 O O . ASP A 1 102 ? 19.147 1.844 0.668 1.00 90.19 102 ASP A O 1
ATOM 790 N N . GLY A 1 103 ? 19.639 -0.325 0.369 1.00 89.44 103 GLY A N 1
ATOM 791 C CA . GLY A 1 103 ? 21.092 -0.154 0.291 1.00 89.44 103 GLY A CA 1
ATOM 792 C C . GLY A 1 103 ? 21.630 0.143 -1.119 1.00 89.44 103 GLY A C 1
ATOM 793 O O . GLY A 1 103 ? 20.873 0.206 -2.094 1.00 89.44 103 GLY A O 1
ATOM 794 N N . PRO A 1 104 ? 22.955 0.322 -1.275 1.00 88.81 104 PRO A N 1
ATOM 795 C CA . PRO A 1 104 ? 23.597 0.466 -2.584 1.00 88.81 104 PRO A CA 1
ATOM 796 C C . PRO A 1 104 ? 23.257 -0.699 -3.526 1.00 88.81 104 PRO A C 1
ATOM 798 O O . PRO A 1 104 ? 23.226 -1.854 -3.107 1.00 88.81 104 PRO A O 1
ATOM 801 N N . GLY A 1 105 ? 22.969 -0.402 -4.796 1.00 86.94 105 GLY A N 1
ATOM 802 C CA . GLY A 1 105 ? 22.556 -1.407 -5.787 1.00 86.94 105 GLY A CA 1
ATOM 803 C C . GLY A 1 105 ? 21.099 -1.886 -5.665 1.00 86.94 105 GLY A C 1
ATOM 804 O O . GLY A 1 105 ? 20.642 -2.646 -6.517 1.00 86.94 105 GLY A O 1
ATOM 805 N N . SER A 1 106 ? 20.348 -1.427 -4.656 1.00 92.81 106 SER A N 1
ATOM 806 C CA . SER A 1 106 ? 18.905 -1.682 -4.542 1.00 92.81 106 SER A CA 1
ATOM 807 C C . SER A 1 106 ? 18.096 -0.908 -5.591 1.00 92.81 106 SER A C 1
ATOM 809 O O . SER A 1 106 ? 18.633 -0.154 -6.408 1.00 92.81 106 SER A O 1
ATOM 811 N N . GLY A 1 107 ? 16.780 -1.105 -5.595 1.00 93.44 107 GLY A N 1
ATOM 812 C CA . GLY A 1 107 ? 15.859 -0.353 -6.438 1.00 93.44 107 GLY A CA 1
ATOM 813 C C . GLY A 1 107 ? 14.641 -1.163 -6.871 1.00 93.44 107 GLY A C 1
ATOM 814 O O . GLY A 1 107 ? 14.565 -2.376 -6.628 1.00 93.44 107 GLY A O 1
ATOM 815 N N . PRO A 1 108 ? 13.669 -0.506 -7.521 1.00 94.25 108 PRO A N 1
ATOM 816 C CA . PRO A 1 108 ? 12.515 -1.184 -8.097 1.00 94.25 108 PRO A CA 1
ATOM 817 C C . PRO A 1 108 ? 12.915 -2.211 -9.171 1.00 94.25 108 PRO A C 1
ATOM 819 O O . PRO A 1 108 ? 12.275 -3.258 -9.258 1.00 94.25 108 PRO A O 1
ATOM 822 N N . GLY A 1 109 ? 13.997 -1.975 -9.926 1.00 95.44 109 GLY A N 1
ATOM 823 C CA . GLY A 1 109 ? 14.505 -2.938 -10.907 1.00 95.44 109 GLY A CA 1
ATOM 824 C C . GLY A 1 109 ? 15.028 -4.226 -10.261 1.00 95.44 109 GLY A C 1
ATOM 825 O O . GLY A 1 109 ? 14.583 -5.316 -10.611 1.00 95.44 109 GLY A O 1
ATOM 826 N N . ALA A 1 110 ? 15.889 -4.109 -9.245 1.00 94.88 110 ALA A N 1
ATOM 827 C CA . ALA A 1 110 ? 16.387 -5.254 -8.476 1.00 94.88 110 ALA A CA 1
ATOM 828 C C . ALA A 1 110 ? 15.260 -6.011 -7.753 1.00 94.88 110 ALA A C 1
ATOM 830 O O . ALA A 1 110 ? 15.262 -7.241 -7.727 1.00 94.88 110 ALA A O 1
ATOM 831 N N . SER A 1 111 ? 14.266 -5.294 -7.214 1.00 95.69 111 SER A N 1
ATOM 832 C CA . SER A 1 111 ? 13.097 -5.906 -6.563 1.00 95.69 111 SER A CA 1
ATOM 833 C C . SER A 1 111 ? 12.276 -6.754 -7.541 1.00 95.69 111 SER A C 1
ATOM 835 O O . SER A 1 111 ? 11.853 -7.861 -7.208 1.00 95.69 111 SER A O 1
ATOM 837 N N . LEU A 1 112 ? 12.067 -6.248 -8.761 1.00 95.88 112 LEU A N 1
ATOM 838 C CA . LEU A 1 112 ? 11.370 -6.976 -9.817 1.00 95.88 112 LEU A CA 1
ATOM 839 C C . LEU A 1 112 ? 12.186 -8.179 -10.310 1.00 95.88 112 LEU A C 1
ATOM 841 O O . LEU A 1 112 ? 11.626 -9.262 -10.475 1.00 95.88 112 LEU A O 1
ATOM 845 N N . LEU A 1 113 ? 13.502 -8.022 -10.485 1.00 94.44 113 LEU A N 1
ATOM 846 C CA . LEU A 1 113 ? 14.382 -9.116 -10.899 1.00 94.44 113 LEU A CA 1
ATOM 847 C C . LEU A 1 113 ? 14.434 -10.245 -9.857 1.00 94.44 113 LEU A C 1
ATOM 849 O O . LEU A 1 113 ? 14.372 -11.416 -10.220 1.00 94.44 113 LEU A O 1
ATOM 853 N N . ALA A 1 114 ? 14.456 -9.916 -8.562 1.00 92.88 114 ALA A N 1
ATOM 854 C CA . ALA A 1 114 ? 14.352 -10.916 -7.498 1.00 92.88 114 ALA A CA 1
ATOM 855 C C . ALA A 1 114 ? 13.060 -11.747 -7.620 1.00 92.88 114 ALA A C 1
ATOM 857 O O . ALA A 1 114 ? 13.067 -12.957 -7.391 1.00 92.88 114 ALA A O 1
ATOM 858 N N . CYS A 1 115 ? 11.959 -11.117 -8.043 1.00 92.38 115 CYS A N 1
ATOM 859 C CA . CYS A 1 115 ? 10.686 -11.800 -8.250 1.00 92.38 115 CYS A CA 1
ATOM 860 C C . CYS A 1 115 ? 10.667 -12.714 -9.478 1.00 92.38 115 CYS A C 1
ATOM 862 O O . CYS A 1 115 ? 9.975 -13.734 -9.435 1.00 92.38 115 CYS A O 1
ATOM 864 N N . LYS A 1 116 ? 11.426 -12.388 -10.539 1.00 89.00 116 LYS A N 1
ATOM 865 C CA . LYS A 1 116 ? 11.578 -13.251 -11.725 1.00 89.00 116 LYS A CA 1
ATOM 866 C C . LYS A 1 116 ? 11.964 -14.662 -11.284 1.00 89.00 116 LYS A C 1
ATOM 868 O O . LYS A 1 116 ? 11.233 -15.613 -11.550 1.00 89.00 116 LYS A O 1
ATOM 873 N N . ASN A 1 117 ? 13.042 -14.776 -10.510 1.00 74.12 117 ASN A N 1
ATOM 874 C CA . ASN A 1 117 ? 13.615 -16.059 -10.091 1.00 74.12 117 ASN A CA 1
ATOM 875 C C . ASN A 1 117 ? 12.638 -16.924 -9.270 1.00 74.12 117 ASN A C 1
ATOM 877 O O . ASN A 1 117 ? 12.690 -18.148 -9.345 1.00 74.12 117 ASN A O 1
ATOM 881 N N . ALA A 1 118 ? 11.709 -16.308 -8.532 1.00 68.19 118 ALA A N 1
ATOM 882 C CA . ALA A 1 118 ? 10.699 -17.017 -7.742 1.00 68.19 118 ALA A CA 1
ATOM 883 C C . ALA A 1 118 ? 9.467 -17.469 -8.557 1.00 68.19 118 ALA A C 1
ATOM 885 O O . ALA A 1 118 ? 8.776 -18.414 -8.174 1.00 68.19 118 ALA A O 1
ATOM 886 N N . ALA A 1 119 ? 9.158 -16.801 -9.673 1.00 63.12 119 ALA A N 1
ATOM 887 C CA . ALA A 1 119 ? 7.948 -17.042 -10.466 1.00 63.12 119 ALA A CA 1
ATOM 888 C C . ALA A 1 119 ? 8.140 -18.054 -11.613 1.00 63.12 119 ALA A C 1
ATOM 890 O O . ALA A 1 119 ? 7.165 -18.678 -12.061 1.00 63.12 119 ALA A O 1
ATOM 891 N N . VAL A 1 120 ? 9.389 -18.249 -12.057 1.00 59.94 120 VAL A N 1
ATOM 892 C CA . VAL A 1 120 ? 9.777 -19.116 -13.189 1.00 59.94 120 VAL A CA 1
ATOM 893 C C . VAL A 1 120 ? 9.305 -20.565 -13.023 1.00 59.94 120 VAL A C 1
ATOM 895 O O . VAL A 1 120 ? 8.918 -21.192 -14.007 1.00 59.94 120 VAL A O 1
ATOM 898 N N . ALA A 1 121 ? 9.183 -21.060 -11.787 1.00 53.12 121 ALA A N 1
ATOM 899 C CA . ALA A 1 121 ? 8.723 -22.420 -11.491 1.00 53.12 121 ALA A CA 1
ATOM 900 C C . ALA A 1 121 ? 7.279 -22.742 -11.949 1.00 53.12 121 ALA A C 1
ATOM 902 O O . ALA A 1 121 ? 6.898 -23.908 -11.977 1.00 53.12 121 ALA A O 1
ATOM 903 N N . THR A 1 122 ? 6.463 -21.737 -12.298 1.00 54.28 122 THR A N 1
ATOM 904 C CA . THR A 1 122 ? 5.014 -21.917 -12.557 1.00 54.28 122 THR A CA 1
ATOM 905 C C . THR A 1 122 ? 4.524 -21.508 -13.946 1.00 54.28 122 THR A C 1
ATOM 907 O O . THR A 1 122 ? 3.481 -22.000 -14.369 1.00 54.28 122 THR A O 1
ATOM 910 N N . ALA A 1 123 ? 5.228 -20.620 -14.654 1.00 61.16 123 ALA A N 1
ATOM 911 C CA . ALA A 1 123 ? 4.760 -20.062 -15.930 1.00 61.16 123 ALA A CA 1
ATOM 912 C C . ALA A 1 123 ? 5.783 -20.173 -17.077 1.00 61.16 123 ALA A C 1
ATOM 914 O O . ALA A 1 123 ? 5.419 -19.936 -18.225 1.00 61.16 123 ALA A O 1
ATOM 915 N N . GLY A 1 124 ? 7.035 -20.550 -16.798 1.00 64.31 124 GLY A N 1
ATOM 916 C CA . GLY A 1 124 ? 8.133 -20.473 -17.767 1.00 64.31 124 GLY A CA 1
ATOM 917 C C . GLY A 1 124 ? 8.687 -19.050 -17.918 1.00 64.31 124 GLY A C 1
ATOM 918 O O . GLY A 1 124 ? 7.974 -18.067 -17.718 1.00 64.31 124 GLY A O 1
ATOM 919 N N . GLU A 1 125 ? 9.975 -18.943 -18.247 1.00 65.81 125 GLU A N 1
ATOM 920 C CA . GLU A 1 125 ? 10.731 -17.675 -18.289 1.00 65.81 125 GLU A CA 1
ATOM 921 C C . GLU A 1 125 ? 10.198 -16.664 -19.312 1.00 65.81 125 GLU A C 1
ATOM 923 O O . GLU A 1 125 ? 10.263 -15.457 -19.076 1.00 65.81 125 GLU A O 1
ATOM 928 N N . THR A 1 126 ? 9.601 -17.162 -20.395 1.00 76.94 126 THR A N 1
ATOM 929 C CA . THR A 1 126 ? 9.150 -16.365 -21.544 1.00 76.94 126 THR A CA 1
ATOM 930 C C . THR A 1 126 ? 7.702 -15.872 -21.423 1.00 76.94 126 THR A C 1
ATOM 932 O O . THR A 1 126 ? 7.191 -15.184 -22.310 1.00 76.94 126 THR A O 1
ATOM 935 N N . SER A 1 127 ? 7.005 -16.226 -20.335 1.00 85.88 127 SER A N 1
ATOM 936 C CA . SER A 1 127 ? 5.587 -15.903 -20.169 1.00 85.88 127 SER A CA 1
ATOM 937 C C . SER A 1 127 ? 5.345 -14.409 -19.950 1.00 85.88 127 SER A C 1
ATOM 939 O O . SER A 1 127 ? 6.067 -13.774 -19.179 1.00 85.88 127 SER A O 1
ATOM 941 N N . PRO A 1 128 ? 4.286 -13.839 -20.553 1.00 90.06 128 PRO A N 1
ATOM 942 C CA . PRO A 1 128 ? 3.961 -12.433 -20.392 1.00 90.06 128 PRO A CA 1
ATOM 943 C C . PRO A 1 128 ? 3.448 -12.125 -18.980 1.00 90.06 128 PRO A C 1
ATOM 945 O O . PRO A 1 128 ? 2.820 -12.963 -18.326 1.00 90.06 128 PRO A O 1
ATOM 948 N N . PHE A 1 129 ? 3.669 -10.899 -18.511 1.00 92.75 129 PHE A N 1
ATOM 949 C CA . PHE A 1 129 ? 3.345 -10.512 -17.138 1.00 92.75 129 PHE A CA 1
ATOM 950 C C . PHE A 1 129 ? 2.992 -9.034 -16.993 1.00 92.75 129 PHE A C 1
ATOM 952 O O . PHE A 1 129 ? 3.253 -8.208 -17.867 1.00 92.75 129 PHE A O 1
ATOM 959 N N . TYR A 1 130 ? 2.405 -8.700 -15.848 1.00 94.62 130 TYR A N 1
ATOM 960 C CA . TYR A 1 130 ? 2.154 -7.330 -15.425 1.00 94.62 130 TYR A CA 1
ATOM 961 C C . TYR A 1 130 ? 3.160 -6.875 -14.377 1.00 94.62 130 TYR A C 1
ATOM 963 O O . TYR A 1 130 ? 3.577 -7.660 -13.528 1.00 94.62 130 TYR A O 1
ATOM 971 N N . ILE A 1 131 ? 3.486 -5.587 -14.409 1.00 96.38 131 ILE A N 1
ATOM 972 C CA . ILE A 1 131 ? 4.289 -4.904 -13.393 1.00 96.38 131 ILE A CA 1
ATOM 973 C C . ILE A 1 131 ? 3.425 -3.821 -12.762 1.00 96.38 131 ILE A C 1
ATOM 975 O O . ILE A 1 131 ? 2.772 -3.063 -13.483 1.00 96.38 131 ILE A O 1
ATOM 979 N N . VAL A 1 132 ? 3.445 -3.741 -11.434 1.00 95.44 132 VAL A N 1
ATOM 980 C CA . VAL A 1 132 ? 2.724 -2.741 -10.647 1.00 95.44 132 VAL A CA 1
ATOM 981 C C . VAL A 1 132 ? 3.611 -2.251 -9.507 1.00 95.44 132 VAL A C 1
ATOM 983 O O . VAL A 1 132 ? 4.114 -3.048 -8.713 1.00 95.44 132 VAL A O 1
ATOM 986 N N . VAL A 1 133 ? 3.796 -0.941 -9.394 1.00 94.38 133 VAL A N 1
ATOM 987 C CA . VAL A 1 133 ? 4.498 -0.330 -8.255 1.00 94.38 133 VAL A CA 1
ATOM 988 C C . VAL A 1 133 ? 3.565 -0.188 -7.046 1.00 94.38 133 VAL A C 1
ATOM 990 O O . VAL A 1 133 ? 2.364 0.039 -7.193 1.00 94.38 133 VAL A O 1
ATOM 993 N N . GLY A 1 134 ? 4.102 -0.359 -5.835 1.00 91.62 134 GLY A N 1
ATOM 994 C CA . GLY A 1 134 ? 3.326 -0.420 -4.589 1.00 91.62 134 GLY A CA 1
ATOM 995 C C . GLY A 1 134 ? 2.696 0.899 -4.122 1.00 91.62 134 GLY A C 1
ATOM 996 O O . GLY A 1 134 ? 1.927 0.885 -3.166 1.00 91.62 134 GLY A O 1
ATOM 997 N N . ASP A 1 135 ? 3.027 2.016 -4.768 1.00 87.94 135 ASP A N 1
ATOM 998 C CA . ASP A 1 135 ? 2.500 3.373 -4.558 1.00 87.94 135 ASP A CA 1
ATOM 999 C C . ASP A 1 135 ? 1.573 3.852 -5.682 1.00 87.94 135 ASP A C 1
ATOM 1001 O O . ASP A 1 135 ? 1.199 5.020 -5.737 1.00 87.94 135 ASP A O 1
ATOM 1005 N N . LEU A 1 136 ? 1.158 2.976 -6.591 1.00 89.56 136 LEU A N 1
ATOM 1006 C CA . LEU A 1 136 ? 0.219 3.390 -7.620 1.00 89.56 136 LEU A CA 1
ATOM 1007 C C . LEU A 1 136 ? -1.181 3.610 -7.023 1.00 89.56 136 LEU A C 1
ATOM 1009 O O . LEU A 1 136 ? -1.834 2.676 -6.558 1.00 89.56 136 LEU A O 1
ATOM 1013 N N . PHE A 1 137 ? -1.691 4.835 -7.126 1.00 88.44 137 PHE A N 1
ATOM 1014 C CA . PHE A 1 137 ? -3.112 5.115 -6.957 1.00 88.44 137 PHE A CA 1
ATOM 1015 C C . PHE A 1 137 ? -3.707 5.670 -8.253 1.00 88.44 137 PHE A C 1
ATOM 1017 O O . PHE A 1 137 ? -3.261 6.687 -8.776 1.00 88.44 137 PHE A O 1
ATOM 1024 N N . ILE A 1 138 ? -4.737 5.000 -8.773 1.00 83.62 138 ILE A N 1
ATOM 1025 C CA . ILE A 1 138 ? -5.517 5.450 -9.932 1.00 83.62 138 ILE A CA 1
ATOM 1026 C C . ILE A 1 138 ? -6.919 5.768 -9.423 1.00 83.62 138 ILE A C 1
ATOM 1028 O O . ILE A 1 138 ? -7.631 4.863 -8.975 1.00 83.62 138 ILE A O 1
ATOM 1032 N N . SER A 1 139 ? -7.328 7.037 -9.484 1.00 67.56 139 SER A N 1
ATOM 1033 C CA . SER A 1 139 ? -8.702 7.398 -9.123 1.00 67.56 139 SER A CA 1
ATOM 1034 C C . SER A 1 139 ? -9.677 6.933 -10.216 1.00 67.56 139 SER A C 1
ATOM 1036 O O . SER A 1 139 ? -9.298 6.735 -11.373 1.00 67.56 139 SER A O 1
ATOM 1038 N N . ASN A 1 140 ? -10.955 6.768 -9.868 1.00 56.56 140 ASN A N 1
ATOM 1039 C CA . ASN A 1 140 ? -12.024 6.376 -10.800 1.00 56.56 140 ASN A CA 1
ATOM 1040 C C . ASN A 1 140 ? -11.942 4.949 -11.373 1.00 56.56 140 ASN A C 1
ATOM 1042 O O . ASN A 1 140 ? -12.495 4.671 -12.439 1.00 56.56 140 ASN A O 1
ATOM 1046 N N . VAL A 1 141 ? -11.351 4.004 -10.640 1.00 48.62 141 VAL A N 1
ATOM 1047 C CA . VAL A 1 141 ? -11.721 2.593 -10.804 1.00 48.62 141 VAL A CA 1
ATOM 1048 C C . VAL A 1 141 ? -13.054 2.416 -10.067 1.00 48.62 141 VAL A C 1
ATOM 1050 O O . VAL A 1 141 ? -13.062 2.229 -8.851 1.00 48.62 141 VAL A O 1
ATOM 1053 N N . LYS A 1 142 ? -14.201 2.520 -10.765 1.00 36.44 142 LYS A N 1
ATOM 1054 C CA . LYS A 1 142 ? -15.495 2.091 -10.182 1.00 36.44 142 LYS A CA 1
ATOM 1055 C C . LYS A 1 142 ? -15.324 0.676 -9.607 1.00 36.44 142 LYS A C 1
ATOM 1057 O O . LYS A 1 142 ? -14.500 -0.071 -10.131 1.00 36.44 142 LYS A O 1
ATOM 1062 N N . GLU A 1 143 ? -16.094 0.279 -8.587 1.00 37.28 143 GLU A N 1
ATOM 1063 C CA . GLU A 1 143 ? -15.972 -1.051 -7.941 1.00 37.28 143 GLU A CA 1
ATOM 1064 C C . GLU A 1 143 ? -16.035 -2.248 -8.920 1.00 37.28 143 GLU A C 1
ATOM 1066 O O . GLU A 1 143 ? -15.589 -3.343 -8.579 1.00 37.28 143 GLU A O 1
ATOM 1071 N N . ASP A 1 144 ? -16.432 -1.999 -10.174 1.00 33.00 144 ASP A N 1
ATOM 1072 C CA . ASP A 1 144 ? -16.485 -2.945 -11.290 1.00 33.00 144 ASP A CA 1
ATOM 1073 C C . ASP A 1 144 ? -15.429 -2.744 -12.410 1.00 33.00 144 ASP A C 1
ATOM 1075 O O . ASP A 1 144 ? -15.535 -3.353 -13.477 1.00 33.00 144 ASP A O 1
ATOM 1079 N N . GLY A 1 145 ? -14.384 -1.930 -12.211 1.00 32.12 145 GLY A N 1
ATOM 1080 C CA . GLY A 1 145 ? -13.217 -1.867 -13.108 1.00 32.12 145 GLY A CA 1
ATOM 1081 C C . GLY A 1 145 ? -13.388 -1.076 -14.414 1.00 32.12 145 GLY A C 1
ATOM 1082 O O . GLY A 1 145 ? -12.634 -1.300 -15.360 1.00 32.12 145 GLY A O 1
ATOM 1083 N N . MET A 1 146 ? -14.346 -0.150 -14.495 1.00 25.73 146 MET A N 1
ATOM 1084 C CA . MET A 1 146 ? -14.491 0.763 -15.638 1.00 25.73 146 MET A CA 1
ATOM 1085 C C . MET A 1 146 ? -13.919 2.149 -15.319 1.00 25.73 146 MET A C 1
ATOM 1087 O O 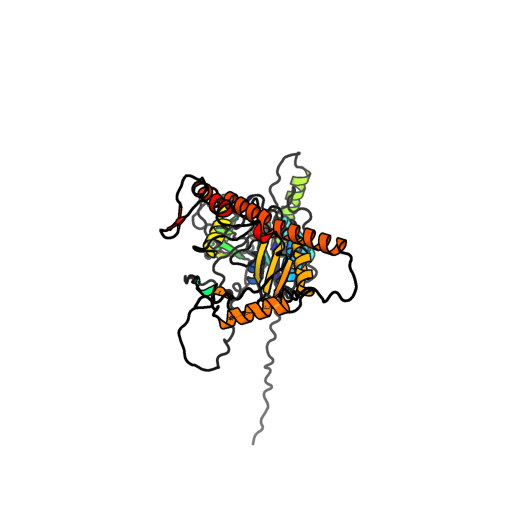. MET A 1 146 ? -14.413 2.820 -14.415 1.00 25.73 146 MET A O 1
ATOM 1091 N N . ALA A 1 147 ? -12.956 2.604 -16.126 1.00 30.81 147 ALA A N 1
ATOM 1092 C CA . ALA A 1 147 ? -12.657 4.022 -16.291 1.00 30.81 147 ALA A CA 1
ATOM 1093 C C . ALA A 1 147 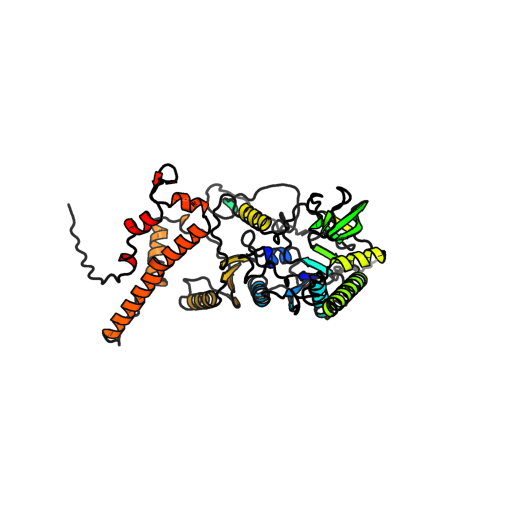? -13.657 4.605 -17.303 1.00 30.81 147 ALA A C 1
ATOM 1095 O O . ALA A 1 147 ? -13.583 4.303 -18.495 1.00 30.81 147 ALA A O 1
ATOM 1096 N N . THR A 1 148 ? -14.599 5.437 -16.855 1.00 28.39 148 THR A N 1
ATOM 1097 C CA . THR A 1 148 ? -15.425 6.250 -17.761 1.00 28.39 148 THR A CA 1
ATOM 1098 C C . THR A 1 148 ? -15.370 7.713 -17.367 1.00 28.39 148 THR A C 1
ATOM 1100 O O . THR A 1 148 ? -15.484 8.070 -16.199 1.00 28.39 148 THR A O 1
ATOM 1103 N N . ALA A 1 149 ? -15.221 8.546 -18.389 1.00 29.27 149 ALA A N 1
ATOM 1104 C CA . ALA A 1 149 ? -15.289 9.992 -18.354 1.00 29.27 149 ALA A CA 1
ATOM 1105 C C . ALA A 1 149 ? -16.694 10.485 -17.985 1.00 29.27 149 ALA A C 1
ATOM 1107 O O . ALA A 1 149 ? -17.473 10.806 -18.872 1.00 29.27 149 ALA A O 1
ATOM 1108 N N . SER A 1 150 ? -17.035 10.531 -16.704 1.00 23.89 150 SER A N 1
ATOM 1109 C CA . SER A 1 150 ? -18.208 11.273 -16.231 1.00 23.89 150 SER A CA 1
ATOM 1110 C C . SER A 1 150 ? -18.198 11.301 -14.712 1.00 23.89 150 SER A C 1
ATOM 1112 O O . SER A 1 150 ? -18.339 10.260 -14.067 1.00 23.89 150 SER A O 1
ATOM 1114 N N . TRP A 1 151 ? -18.019 12.499 -14.169 1.00 25.53 151 TRP A N 1
ATOM 1115 C CA . TRP A 1 151 ? -18.134 12.790 -12.753 1.00 25.53 151 TRP A CA 1
ATOM 1116 C C . TRP A 1 151 ? -19.553 12.494 -12.274 1.00 25.53 151 TRP A C 1
ATOM 1118 O O . TRP A 1 151 ? -20.536 13.024 -12.787 1.00 25.53 151 TRP A O 1
ATOM 1128 N N . SER A 1 152 ? -19.648 11.662 -11.253 1.00 22.81 152 SER A N 1
ATOM 1129 C CA . SER A 1 152 ? -20.731 11.715 -10.283 1.00 22.81 152 SER A CA 1
ATOM 1130 C C . SER A 1 152 ? -20.047 11.450 -8.958 1.00 22.81 152 SER A C 1
ATOM 1132 O O . SER A 1 152 ? -19.663 10.321 -8.666 1.00 22.81 152 SER A O 1
ATOM 1134 N N . VAL A 1 153 ? -19.768 12.539 -8.248 1.00 27.30 153 VAL A N 1
ATOM 1135 C CA . VAL A 1 153 ? -19.318 12.542 -6.858 1.00 27.30 153 VAL A CA 1
ATOM 1136 C C . VAL A 1 153 ? -20.197 11.550 -6.095 1.00 27.30 153 VAL A C 1
ATOM 1138 O O . VAL A 1 153 ? -21.418 11.717 -6.089 1.00 27.30 153 VAL A O 1
ATOM 1141 N N . MET A 1 154 ? -19.597 10.508 -5.507 1.00 24.88 154 MET A N 1
ATOM 1142 C CA . MET A 1 154 ? -20.270 9.746 -4.453 1.00 24.88 154 MET A CA 1
ATOM 1143 C C . MET A 1 154 ? -20.648 10.757 -3.380 1.00 24.88 154 MET A C 1
ATOM 1145 O O . MET A 1 154 ? -19.790 11.451 -2.831 1.00 24.88 154 MET A O 1
ATOM 1149 N N . GLN A 1 155 ? -21.947 10.909 -3.164 1.00 26.27 155 GLN A N 1
ATOM 1150 C CA . GLN A 1 155 ? -22.458 11.816 -2.155 1.00 26.27 155 GLN A CA 1
ATOM 1151 C C . GLN A 1 155 ? -22.101 11.241 -0.774 1.00 26.27 155 GLN A C 1
ATOM 1153 O O . GLN A 1 155 ? -22.109 10.020 -0.598 1.00 26.27 155 GLN A O 1
ATOM 1158 N N . PRO A 1 156 ? -21.851 12.086 0.241 1.00 29.34 156 PRO A N 1
ATOM 1159 C CA . PRO A 1 156 ? -21.597 11.644 1.617 1.00 29.34 156 PRO A CA 1
ATOM 1160 C C . PRO A 1 156 ? -22.680 10.726 2.223 1.00 29.34 156 PRO A C 1
ATOM 1162 O O . PRO A 1 156 ? -22.459 10.126 3.273 1.00 29.34 156 PRO A O 1
ATOM 1165 N N . SER A 1 157 ? -23.838 10.590 1.567 1.00 31.95 157 SER A N 1
ATOM 1166 C CA . SER A 1 157 ? -24.902 9.637 1.894 1.00 31.95 157 SER A CA 1
ATOM 1167 C C . SER A 1 157 ? -24.505 8.166 1.729 1.00 31.95 157 SER A C 1
ATOM 1169 O O . SER A 1 157 ? -25.115 7.313 2.366 1.00 31.95 157 SER A O 1
ATOM 1171 N N . ASP A 1 158 ? -23.477 7.850 0.936 1.00 31.70 158 ASP A N 1
ATOM 1172 C CA . ASP A 1 158 ? -23.080 6.457 0.671 1.00 31.70 158 ASP A CA 1
ATOM 1173 C C . ASP A 1 158 ? -22.194 5.863 1.782 1.00 31.70 158 ASP A C 1
ATOM 1175 O O . ASP A 1 158 ? -22.016 4.650 1.869 1.00 31.70 158 ASP A O 1
ATOM 1179 N N . LEU A 1 159 ? -21.677 6.702 2.687 1.00 31.92 159 LEU A N 1
ATOM 1180 C CA . LEU A 1 159 ? -20.918 6.272 3.871 1.00 31.92 159 LEU A CA 1
ATOM 1181 C C . LEU A 1 159 ? -21.822 5.956 5.075 1.00 31.92 159 LEU A C 1
ATOM 1183 O O . LEU A 1 159 ? -21.334 5.663 6.167 1.00 31.92 159 LEU A O 1
ATOM 1187 N N . PHE A 1 160 ? -23.142 6.044 4.889 1.00 32.47 160 PHE A N 1
ATOM 1188 C CA . PHE A 1 160 ? -24.081 6.262 5.975 1.00 32.47 160 PHE A CA 1
ATOM 1189 C C . PHE A 1 160 ? -25.531 5.910 5.562 1.00 32.47 160 PHE A C 1
ATOM 1191 O O . PHE A 1 160 ? -26.299 6.817 5.229 1.00 32.47 160 PHE A O 1
ATOM 1198 N N . PRO A 1 161 ? -25.981 4.641 5.660 1.00 28.11 161 PRO A N 1
ATOM 1199 C CA . PRO A 1 161 ? -27.370 4.293 5.368 1.00 28.11 161 PRO A CA 1
ATOM 1200 C C . PRO A 1 161 ? -28.276 4.881 6.459 1.00 28.11 161 PRO A C 1
ATOM 1202 O O . PRO A 1 161 ? -28.022 4.709 7.653 1.00 28.11 161 PRO A O 1
ATOM 1205 N N . GLY A 1 162 ? -29.270 5.676 6.066 1.00 29.92 162 GLY A N 1
ATOM 1206 C CA . GLY A 1 162 ? -30.262 6.231 6.990 1.00 29.92 162 GLY A CA 1
ATOM 1207 C C . GLY A 1 162 ? -30.784 7.602 6.568 1.00 29.92 162 GLY A C 1
ATOM 1208 O O . GLY A 1 162 ? -30.230 8.626 6.957 1.00 29.92 162 GLY A O 1
ATOM 1209 N N . GLY A 1 163 ? -31.872 7.605 5.798 1.00 25.97 163 GLY A N 1
ATOM 1210 C CA . GLY A 1 163 ? -32.695 8.776 5.488 1.00 25.97 163 GLY A CA 1
ATOM 1211 C C . GLY A 1 163 ? -33.946 8.343 4.705 1.00 25.97 163 GLY A C 1
ATOM 1212 O O . GLY A 1 163 ? -33.788 7.633 3.714 1.00 25.97 163 GLY A O 1
ATOM 1213 N N . PRO A 1 164 ? -35.177 8.664 5.149 1.00 33.47 164 PRO A N 1
ATOM 1214 C CA . PRO A 1 164 ? -36.387 7.958 4.731 1.00 33.47 164 PRO A CA 1
ATOM 1215 C C . PRO A 1 164 ? -37.024 8.554 3.470 1.00 33.47 164 PRO A C 1
ATOM 1217 O O . PRO A 1 164 ? -37.120 9.770 3.332 1.00 33.47 164 PRO A O 1
ATOM 1220 N N . GLY A 1 165 ? -37.576 7.684 2.619 1.00 28.78 165 GLY A N 1
ATOM 1221 C CA . GLY A 1 165 ? -38.648 8.060 1.695 1.00 28.78 165 GLY A CA 1
ATOM 1222 C C . GLY A 1 165 ? -38.458 7.620 0.249 1.00 28.78 165 GLY A C 1
ATOM 1223 O O . GLY A 1 165 ? -38.024 8.409 -0.576 1.00 28.78 165 GLY A O 1
ATOM 1224 N N . ALA A 1 166 ? -38.875 6.394 -0.067 1.00 26.34 166 ALA A N 1
ATOM 1225 C CA . ALA A 1 166 ? -39.701 6.095 -1.241 1.00 26.34 166 ALA A CA 1
ATOM 1226 C C . ALA A 1 166 ? -40.131 4.625 -1.166 1.00 26.34 166 ALA A C 1
ATOM 1228 O O . ALA A 1 166 ? -39.306 3.713 -1.199 1.00 26.34 166 ALA A O 1
ATOM 1229 N N . ARG A 1 167 ? -41.436 4.414 -0.999 1.00 28.03 167 ARG A N 1
ATOM 1230 C CA . ARG A 1 167 ? -42.083 3.110 -1.116 1.00 28.03 167 ARG A CA 1
ATOM 1231 C C . ARG A 1 167 ? -42.297 2.744 -2.590 1.00 28.03 167 ARG A C 1
ATOM 1233 O O . ARG A 1 167 ? -42.397 3.619 -3.443 1.00 28.03 167 ARG A O 1
ATOM 1240 N N . ASP A 1 168 ? -42.474 1.437 -2.762 1.00 27.64 168 ASP A N 1
ATOM 1241 C CA . ASP A 1 168 ? -43.234 0.725 -3.795 1.00 27.64 168 ASP A CA 1
ATOM 1242 C C . ASP A 1 168 ? -42.530 0.300 -5.096 1.00 27.64 168 ASP A C 1
ATOM 1244 O O . ASP A 1 168 ? -42.402 1.037 -6.065 1.00 27.64 168 ASP A O 1
ATOM 1248 N N . GLY A 1 169 ? -42.192 -0.999 -5.112 1.00 27.08 169 GLY A N 1
ATOM 1249 C CA . GLY A 1 169 ? -42.788 -1.953 -6.052 1.00 27.08 169 GLY A CA 1
ATOM 1250 C C . GLY A 1 169 ? -42.163 -2.082 -7.441 1.00 27.08 169 GLY A C 1
ATOM 1251 O O . GLY A 1 169 ? -42.534 -1.341 -8.337 1.00 27.08 169 GLY A O 1
ATOM 1252 N N . ALA A 1 170 ? -41.345 -3.124 -7.658 1.00 25.33 170 ALA A N 1
ATOM 1253 C CA . ALA A 1 170 ? -41.339 -3.914 -8.902 1.00 25.33 170 ALA A CA 1
ATOM 1254 C C . ALA A 1 170 ? -40.353 -5.101 -8.838 1.00 25.33 170 ALA A C 1
ATOM 1256 O O . ALA A 1 170 ? -39.140 -4.931 -8.798 1.00 25.33 170 ALA A O 1
ATOM 1257 N N . THR A 1 171 ? -40.929 -6.305 -8.871 1.00 25.20 171 THR A N 1
ATOM 1258 C CA . THR A 1 171 ? -40.473 -7.523 -9.573 1.00 25.20 171 THR A CA 1
ATOM 1259 C C . THR A 1 171 ? -38.991 -7.926 -9.592 1.00 25.20 171 THR A C 1
ATOM 1261 O O . THR A 1 171 ? -38.144 -7.372 -10.286 1.00 25.20 171 THR A O 1
ATOM 1264 N N . VAL A 1 172 ? -38.770 -9.082 -8.961 1.00 34.12 172 VAL A N 1
ATOM 1265 C CA . VAL A 1 172 ? -37.757 -10.098 -9.270 1.00 34.12 172 VAL A CA 1
ATOM 1266 C C . VAL A 1 172 ? -37.638 -10.326 -10.784 1.00 34.12 172 VAL A C 1
ATOM 1268 O O . VAL A 1 172 ? -38.617 -10.699 -11.425 1.00 34.12 172 VAL A O 1
ATOM 1271 N N . GLY A 1 173 ? -36.425 -10.195 -11.333 1.00 31.17 173 GLY A N 1
ATOM 1272 C CA . GLY A 1 173 ? -36.084 -10.772 -12.638 1.00 31.17 173 GLY A CA 1
ATOM 1273 C C . GLY A 1 173 ? -35.217 -9.909 -13.550 1.00 31.17 173 GLY A C 1
ATOM 1274 O O . GLY A 1 173 ? -35.718 -9.361 -14.519 1.00 31.17 173 GLY A O 1
ATOM 1275 N N . ALA A 1 174 ? -33.903 -9.881 -13.316 1.00 24.23 174 ALA A N 1
ATOM 1276 C CA . ALA A 1 174 ? -32.907 -9.763 -14.386 1.00 24.23 174 ALA A CA 1
ATOM 1277 C C . ALA A 1 174 ? -31.521 -10.136 -13.841 1.00 24.23 174 ALA A C 1
ATOM 1279 O O . ALA A 1 174 ? -30.931 -9.409 -13.046 1.00 24.23 174 ALA A O 1
ATOM 1280 N N . ARG A 1 175 ? -30.976 -11.279 -14.273 1.00 28.09 175 ARG A N 1
ATOM 1281 C CA . ARG A 1 175 ? -29.534 -11.540 -14.156 1.00 28.09 175 ARG A CA 1
ATOM 1282 C C . ARG A 1 175 ? -28.810 -10.490 -15.007 1.00 28.09 175 ARG A C 1
ATOM 1284 O O . ARG A 1 175 ? -29.085 -10.453 -16.207 1.00 28.09 175 ARG A O 1
ATOM 1291 N N . PRO A 1 176 ? -27.859 -9.699 -14.478 1.00 28.95 176 PRO A N 1
ATOM 1292 C CA . PRO A 1 176 ? -27.013 -8.897 -15.341 1.00 28.95 176 PRO A CA 1
ATOM 1293 C C . PRO A 1 176 ? -26.094 -9.862 -16.091 1.00 28.95 176 PRO A C 1
ATOM 1295 O O . PRO A 1 176 ? -25.253 -10.542 -15.500 1.00 28.95 176 PRO A O 1
ATOM 1298 N N . SER A 1 177 ? -26.289 -9.963 -17.403 1.00 28.03 177 SER A N 1
ATOM 1299 C CA . SER A 1 177 ? -25.376 -10.640 -18.314 1.00 28.03 177 SER A CA 1
ATOM 1300 C C . SER A 1 177 ? -24.002 -9.980 -18.201 1.00 28.03 177 SER A C 1
ATOM 1302 O O . SER A 1 177 ? -23.774 -8.879 -18.700 1.00 28.03 177 SER A O 1
ATOM 1304 N N . GLY A 1 178 ? -23.094 -10.643 -17.488 1.00 35.97 178 GLY A N 1
ATOM 1305 C CA . GLY A 1 178 ? -21.753 -10.150 -17.230 1.00 35.97 178 GLY A CA 1
ATOM 1306 C C . GLY A 1 178 ? -20.940 -10.047 -18.510 1.00 35.97 178 GLY A C 1
ATOM 1307 O O . GLY A 1 178 ? -20.581 -11.060 -19.099 1.00 35.97 178 GLY A O 1
ATOM 1308 N N . HIS A 1 179 ? -20.587 -8.828 -18.900 1.00 30.48 179 HIS A N 1
ATOM 1309 C CA . HIS A 1 179 ? -19.437 -8.549 -19.756 1.00 30.48 179 HIS A CA 1
ATOM 1310 C C . HIS A 1 179 ? -18.500 -7.611 -18.984 1.00 30.48 179 HIS A C 1
ATOM 1312 O O . HIS A 1 179 ? -18.454 -6.406 -19.211 1.00 30.48 179 HIS A O 1
ATOM 1318 N N . ARG A 1 180 ? -17.757 -8.185 -18.023 1.00 34.25 180 ARG A N 1
ATOM 1319 C CA . ARG A 1 180 ? -16.632 -7.527 -17.343 1.00 34.25 180 ARG A CA 1
ATOM 1320 C C . ARG A 1 180 ? -15.549 -7.215 -18.375 1.00 34.25 180 ARG A C 1
ATOM 1322 O O . ARG A 1 180 ? -14.767 -8.098 -18.725 1.00 34.25 180 ARG A O 1
ATOM 1329 N N . LYS A 1 181 ? -15.460 -5.974 -18.846 1.00 31.47 181 LYS A N 1
ATOM 1330 C CA . LYS A 1 181 ? -14.266 -5.520 -19.571 1.00 31.47 181 LYS A CA 1
ATOM 1331 C C . LYS A 1 181 ? -13.204 -5.098 -18.552 1.00 31.47 181 LYS A C 1
ATOM 1333 O O . LYS A 1 181 ? -13.133 -3.957 -18.134 1.00 31.47 181 LYS A O 1
ATOM 1338 N N . ARG A 1 182 ? -12.410 -6.075 -18.111 1.00 47.31 182 ARG A N 1
ATOM 1339 C CA . ARG A 1 182 ? -11.149 -5.855 -17.380 1.00 47.31 182 ARG A CA 1
ATOM 1340 C C . ARG A 1 182 ? -10.116 -5.161 -18.287 1.00 47.31 182 ARG A C 1
ATOM 1342 O O . ARG A 1 182 ? -10.381 -5.019 -19.480 1.00 47.31 182 ARG A O 1
ATOM 1349 N N . VAL A 1 183 ? -8.981 -4.753 -17.696 1.00 48.34 183 VAL A N 1
ATOM 1350 C CA . VAL A 1 183 ? -7.735 -4.244 -18.322 1.00 48.34 183 VAL A CA 1
ATOM 1351 C C . VAL A 1 183 ? -7.667 -4.526 -19.839 1.00 48.34 183 VAL A C 1
ATOM 1353 O O . VAL A 1 183 ? -7.853 -5.681 -20.233 1.00 48.34 183 VAL A O 1
ATOM 1356 N N . PRO A 1 184 ? -7.421 -3.515 -20.704 1.00 48.12 184 PRO A N 1
ATOM 1357 C CA . PRO A 1 184 ? -7.672 -3.639 -22.140 1.00 48.12 184 PRO A CA 1
ATOM 1358 C C . PRO A 1 184 ? -6.886 -4.792 -22.769 1.00 48.12 184 PRO A C 1
ATOM 1360 O O . PRO A 1 184 ? -5.730 -5.003 -22.401 1.00 48.12 184 PRO A O 1
ATOM 1363 N N . ALA A 1 185 ? -7.504 -5.472 -23.744 1.00 48.09 185 ALA A N 1
ATOM 1364 C CA . ALA A 1 185 ? -7.007 -6.682 -24.404 1.00 48.09 185 ALA A CA 1
ATOM 1365 C C . ALA A 1 185 ? -5.478 -6.681 -24.633 1.00 48.09 185 ALA A C 1
ATOM 1367 O O . ALA A 1 185 ? -4.901 -5.728 -25.167 1.00 48.09 185 ALA A O 1
ATOM 1368 N N . ASN A 1 186 ? -4.834 -7.756 -24.178 1.00 64.19 186 ASN A N 1
ATOM 1369 C CA . ASN A 1 186 ? -3.383 -7.932 -24.115 1.00 64.19 186 ASN A CA 1
ATOM 1370 C C . ASN A 1 186 ? -2.802 -8.367 -25.467 1.00 64.19 186 ASN A C 1
ATOM 1372 O O . ASN A 1 186 ? -2.534 -9.548 -25.668 1.00 64.19 186 ASN A O 1
ATOM 1376 N N . SER A 1 187 ? -2.637 -7.433 -26.404 1.00 70.31 187 SER A N 1
ATOM 1377 C CA . SER A 1 187 ? -2.141 -7.744 -27.756 1.00 70.31 187 SER A CA 1
ATOM 1378 C C . SER A 1 187 ? -0.717 -7.260 -28.064 1.00 70.31 187 SER A C 1
ATOM 1380 O O . SER A 1 187 ? -0.231 -7.554 -29.149 1.00 70.31 187 SER A O 1
ATOM 1382 N N . CYS A 1 188 ? -0.085 -6.481 -27.178 1.00 88.38 188 CYS A N 1
ATOM 1383 C CA . CYS A 1 188 ? 1.255 -5.888 -27.351 1.00 88.38 188 CYS A CA 1
ATOM 1384 C C . CYS A 1 188 ? 1.865 -5.519 -25.987 1.00 88.38 188 CYS A C 1
ATOM 1386 O O . CYS A 1 188 ? 1.129 -5.474 -24.996 1.00 88.38 188 CYS A O 1
ATOM 1388 N N . ASN A 1 189 ? 3.165 -5.202 -25.931 1.00 95.12 189 ASN A N 1
ATOM 1389 C CA . ASN A 1 189 ? 3.769 -4.563 -24.756 1.00 95.12 189 ASN A CA 1
ATOM 1390 C C . ASN A 1 189 ? 3.164 -3.176 -24.550 1.00 95.12 189 ASN A C 1
ATOM 1392 O O . ASN A 1 189 ? 2.996 -2.410 -25.507 1.00 95.12 189 ASN A O 1
ATOM 1396 N N . TRP A 1 190 ? 2.871 -2.819 -23.305 1.00 95.31 190 TRP A N 1
ATOM 1397 C CA . TRP A 1 190 ? 2.377 -1.484 -23.016 1.00 95.31 190 TRP A CA 1
ATOM 1398 C C . TRP A 1 190 ? 2.735 -0.989 -21.623 1.00 95.31 190 TRP A C 1
ATOM 1400 O O . TRP A 1 190 ? 2.872 -1.756 -20.673 1.00 95.31 190 TRP A O 1
ATOM 1410 N N . VAL A 1 191 ? 2.805 0.331 -21.506 1.00 95.56 191 VAL A N 1
ATOM 1411 C CA . VAL A 1 191 ? 2.985 1.076 -20.258 1.00 95.56 191 VAL A CA 1
ATOM 1412 C C . VAL A 1 191 ? 1.784 1.984 -20.043 1.00 95.56 191 VAL A C 1
ATOM 1414 O O . VAL A 1 191 ? 1.266 2.589 -20.982 1.00 95.56 191 VAL A O 1
ATOM 1417 N N . ALA A 1 192 ? 1.298 2.055 -18.810 1.00 93.62 192 ALA A N 1
ATOM 1418 C CA . ALA A 1 192 ? 0.287 3.021 -18.421 1.00 93.62 192 ALA A CA 1
ATOM 1419 C C . ALA A 1 192 ? 0.952 4.381 -18.200 1.00 93.62 192 ALA A C 1
ATOM 1421 O O . ALA A 1 192 ? 1.960 4.479 -17.499 1.00 93.62 192 ALA A O 1
ATOM 1422 N N . THR A 1 193 ? 0.392 5.424 -18.796 1.00 92.62 193 THR A N 1
ATOM 1423 C CA . THR A 1 193 ? 0.971 6.764 -18.775 1.00 92.62 193 THR A CA 1
ATOM 1424 C C . THR A 1 193 ? -0.063 7.821 -18.431 1.00 92.62 193 THR A C 1
ATOM 1426 O O . THR A 1 193 ? -1.261 7.611 -18.615 1.00 92.62 193 THR A O 1
ATOM 1429 N N . GLN A 1 194 ? 0.401 8.974 -17.965 1.00 89.81 194 GLN A N 1
ATOM 1430 C CA . GLN A 1 194 ? -0.400 10.187 -17.848 1.00 89.81 194 GLN A CA 1
ATOM 1431 C C . GLN A 1 194 ? 0.421 11.377 -18.346 1.00 89.81 194 GLN A C 1
ATOM 1433 O O . GLN A 1 194 ? 1.632 11.441 -18.138 1.00 89.81 194 GLN A O 1
ATOM 1438 N N . PHE A 1 195 ? -0.235 12.326 -19.009 1.00 87.19 195 PHE A N 1
ATOM 1439 C CA . PHE A 1 195 ? 0.371 13.622 -19.296 1.00 87.19 195 PHE A CA 1
ATOM 1440 C C . PHE A 1 195 ? 0.523 14.411 -17.993 1.00 87.19 195 PHE A C 1
ATOM 1442 O O . PHE A 1 195 ? -0.483 14.693 -17.338 1.00 87.19 195 PHE A O 1
ATOM 1449 N N . VAL A 1 196 ? 1.753 14.772 -17.624 1.00 78.44 196 VAL A N 1
ATOM 1450 C CA . VAL A 1 196 ? 1.993 15.711 -16.520 1.00 78.44 196 VAL A CA 1
ATOM 1451 C C . VAL A 1 196 ? 2.416 17.077 -17.058 1.00 78.44 196 VAL A C 1
ATOM 1453 O O . VAL A 1 196 ? 2.604 17.266 -18.259 1.00 78.44 196 VAL A O 1
ATOM 1456 N N . SER A 1 197 ? 2.536 18.065 -16.177 1.00 78.69 197 SER A N 1
ATOM 1457 C CA . SER A 1 197 ? 3.149 19.341 -16.550 1.00 78.69 197 SER A CA 1
ATOM 1458 C C . SER A 1 197 ? 4.636 19.132 -16.874 1.00 78.69 197 SER A C 1
ATOM 1460 O O . SER A 1 197 ? 5.305 18.398 -16.143 1.00 78.69 197 SER A O 1
ATOM 1462 N N . PRO A 1 198 ? 5.203 19.801 -17.900 1.00 78.25 198 PRO A N 1
ATOM 1463 C CA . PRO A 1 198 ? 6.652 19.818 -18.104 1.00 78.25 198 PRO A CA 1
ATOM 1464 C C . PRO A 1 198 ? 7.418 20.231 -16.844 1.00 78.25 198 PRO A C 1
ATOM 1466 O O . PRO A 1 198 ? 8.454 19.645 -16.528 1.00 78.25 198 PRO A O 1
ATOM 1469 N N . PHE A 1 199 ? 6.867 21.172 -16.074 1.00 78.19 199 PHE A N 1
ATOM 1470 C CA . PHE A 1 199 ? 7.394 21.545 -14.768 1.00 78.19 199 PHE A CA 1
ATOM 1471 C C . PHE A 1 199 ? 7.162 20.414 -13.756 1.00 78.19 199 PHE A C 1
ATOM 1473 O O . PHE A 1 199 ? 6.024 20.143 -13.375 1.00 78.19 199 PHE A O 1
ATOM 1480 N N . GLY A 1 200 ? 8.247 19.772 -13.313 1.00 78.00 200 GLY A N 1
ATOM 1481 C CA . GLY A 1 200 ? 8.224 18.648 -12.369 1.00 78.00 200 GLY A CA 1
ATOM 1482 C C . GLY A 1 200 ? 8.218 17.260 -13.018 1.00 78.00 200 GLY A C 1
ATOM 1483 O O . GLY A 1 200 ? 8.230 16.264 -12.296 1.00 78.00 200 GLY A O 1
ATOM 1484 N N . SER A 1 201 ? 8.225 17.177 -14.354 1.00 82.88 201 SER A N 1
ATOM 1485 C CA . SER A 1 201 ? 8.298 15.903 -15.087 1.00 82.88 201 SER A CA 1
ATOM 1486 C C . SER A 1 201 ? 9.613 15.145 -14.854 1.00 82.88 201 SER A C 1
ATOM 1488 O O . SER A 1 201 ? 9.638 13.920 -14.927 1.00 82.88 201 SER A O 1
ATOM 1490 N N . ASP A 1 202 ? 10.688 15.839 -14.479 1.00 85.00 202 ASP A N 1
ATOM 1491 C CA . ASP A 1 202 ? 11.998 15.284 -14.117 1.00 85.00 202 ASP A CA 1
ATOM 1492 C C . ASP A 1 202 ? 11.976 14.379 -12.873 1.00 85.00 202 ASP A C 1
ATOM 1494 O O . ASP A 1 202 ? 12.921 13.632 -12.618 1.0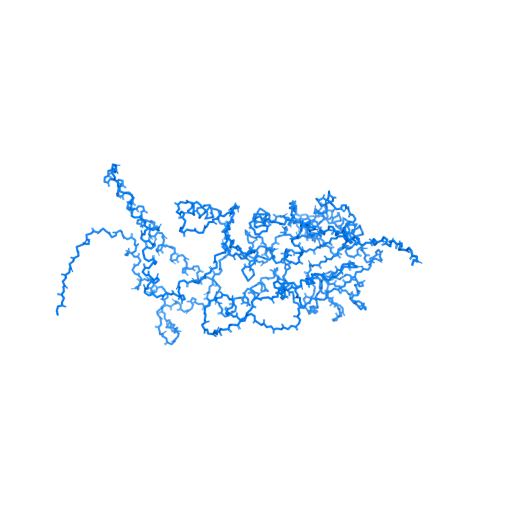0 85.00 202 ASP A O 1
ATOM 1498 N N . LYS A 1 203 ? 10.878 14.384 -12.113 1.00 84.62 203 LYS A N 1
ATOM 1499 C CA . LYS A 1 203 ? 10.675 13.464 -10.987 1.00 84.62 203 LYS A CA 1
ATOM 1500 C C . LYS A 1 203 ? 10.351 12.038 -11.435 1.00 84.62 203 LYS A C 1
ATOM 1502 O O . LYS A 1 203 ? 10.583 11.101 -10.669 1.00 84.62 203 LYS A O 1
ATOM 1507 N N . TYR A 1 204 ? 9.838 11.875 -12.653 1.00 86.88 204 TYR A N 1
ATOM 1508 C CA . TYR A 1 204 ? 9.251 10.630 -13.140 1.00 86.88 204 TYR A CA 1
ATOM 1509 C C . TYR A 1 204 ? 10.036 10.027 -14.307 1.00 86.88 204 TYR A C 1
ATOM 1511 O O . TYR A 1 204 ? 10.888 10.664 -14.929 1.00 86.88 204 TYR A O 1
ATOM 1519 N N . CYS A 1 205 ? 9.726 8.770 -14.627 1.00 90.19 205 CYS A N 1
ATOM 1520 C CA . CYS A 1 205 ? 10.117 8.197 -15.908 1.00 90.19 205 CYS A CA 1
ATOM 1521 C C . CYS A 1 205 ? 9.171 8.702 -16.993 1.00 90.19 205 CYS A C 1
ATOM 1523 O O . CYS A 1 205 ? 7.966 8.474 -16.907 1.00 90.19 205 CYS A O 1
ATOM 1525 N N . ASN A 1 206 ? 9.716 9.325 -18.032 1.00 91.56 206 ASN A N 1
ATOM 1526 C CA . ASN A 1 206 ? 8.941 9.868 -19.136 1.00 91.56 206 ASN A CA 1
ATOM 1527 C C . ASN A 1 206 ? 9.141 9.053 -20.409 1.00 91.56 206 ASN A C 1
ATOM 1529 O O . ASN A 1 206 ? 10.156 8.385 -20.586 1.00 91.56 206 ASN A O 1
ATOM 1533 N N . PHE A 1 207 ? 8.173 9.127 -21.311 1.00 91.81 207 PHE A N 1
ATOM 1534 C CA . PHE A 1 207 ? 8.227 8.502 -22.623 1.00 91.81 207 PHE A CA 1
ATOM 1535 C C . PHE A 1 207 ? 7.980 9.551 -23.699 1.00 91.81 207 PHE A C 1
ATOM 1537 O O . PHE A 1 207 ? 6.981 10.271 -23.645 1.00 91.81 207 PHE A O 1
ATOM 1544 N N . ALA A 1 208 ? 8.871 9.605 -24.689 1.00 91.38 208 ALA A N 1
ATOM 1545 C CA . ALA A 1 208 ? 8.611 10.323 -25.927 1.00 91.38 208 ALA A CA 1
ATOM 1546 C C . ALA A 1 208 ? 7.616 9.517 -26.761 1.00 91.38 208 ALA A C 1
ATOM 1548 O O . ALA A 1 208 ? 7.849 8.333 -27.037 1.00 91.38 208 ALA A O 1
ATOM 1549 N N . LEU A 1 209 ? 6.505 10.144 -27.139 1.00 91.31 209 LEU A N 1
ATOM 1550 C CA . LEU A 1 209 ? 5.424 9.473 -27.852 1.00 91.31 209 LEU A CA 1
ATOM 1551 C C . LEU A 1 209 ? 5.427 9.838 -29.338 1.00 91.31 209 LEU A C 1
ATOM 1553 O O . LEU A 1 209 ? 5.629 10.987 -29.716 1.00 91.31 209 LEU A O 1
ATOM 1557 N N . GLY A 1 210 ? 5.180 8.834 -30.172 1.00 88.50 210 GLY A N 1
ATOM 1558 C CA . GLY A 1 210 ? 4.906 8.964 -31.597 1.00 88.50 210 GLY A CA 1
ATOM 1559 C C . GLY A 1 210 ? 3.429 8.739 -31.911 1.00 88.50 210 GLY A C 1
ATOM 1560 O O . GLY A 1 210 ? 2.555 8.759 -31.036 1.00 88.50 210 GLY A O 1
ATOM 1561 N N . GLU A 1 211 ? 3.135 8.489 -33.185 1.00 86.31 211 GLU A N 1
ATOM 1562 C CA . GLU A 1 211 ? 1.764 8.298 -33.646 1.00 86.31 211 GLU A CA 1
ATOM 1563 C C . GLU A 1 211 ? 1.049 7.145 -32.930 1.00 86.31 211 GLU A C 1
ATOM 1565 O O . GLU A 1 211 ? 1.606 6.076 -32.662 1.00 86.31 211 GLU A O 1
ATOM 1570 N N . LYS A 1 212 ? -0.242 7.352 -32.636 1.00 84.44 212 LYS A N 1
ATOM 1571 C CA . LYS A 1 212 ? -1.115 6.350 -31.996 1.00 84.44 212 LYS A CA 1
ATOM 1572 C C . LYS A 1 212 ? -0.537 5.792 -30.680 1.00 84.44 212 LYS A C 1
ATOM 1574 O O . LYS A 1 212 ? -0.819 4.649 -30.322 1.00 84.44 212 LYS A O 1
ATOM 1579 N N . GLY A 1 213 ? 0.266 6.589 -29.969 1.00 87.69 213 GLY A N 1
ATOM 1580 C CA . GLY A 1 213 ? 0.837 6.228 -28.673 1.00 87.69 213 GLY A CA 1
ATOM 1581 C C . GLY A 1 213 ? 1.983 5.219 -28.747 1.00 87.69 213 GLY A C 1
ATOM 1582 O O . GLY A 1 213 ? 2.207 4.503 -27.775 1.00 87.69 213 GLY A O 1
ATOM 1583 N N . SER A 1 214 ? 2.699 5.104 -29.872 1.00 91.88 214 SER A N 1
ATOM 1584 C CA . SER A 1 214 ? 3.983 4.386 -29.882 1.00 91.88 214 SER A CA 1
ATOM 1585 C C . SER A 1 214 ? 4.982 5.080 -28.963 1.00 91.88 214 SER A C 1
ATOM 1587 O O . SER A 1 214 ? 5.166 6.288 -29.071 1.00 91.88 214 SER A O 1
ATOM 1589 N N . VAL A 1 215 ? 5.650 4.336 -28.089 1.00 94.44 215 VAL A N 1
ATOM 1590 C CA . VAL A 1 215 ? 6.796 4.861 -27.346 1.00 94.44 215 VAL A CA 1
ATOM 1591 C C . VAL A 1 215 ? 8.004 4.828 -28.272 1.00 94.44 215 VAL A C 1
ATOM 1593 O O . VAL A 1 215 ? 8.345 3.774 -28.795 1.00 94.44 215 VAL A O 1
ATOM 1596 N N . LEU A 1 216 ? 8.615 5.989 -28.497 1.00 92.50 216 LEU A N 1
ATOM 1597 C CA . LEU A 1 216 ? 9.805 6.133 -29.340 1.00 92.50 216 LEU A CA 1
ATOM 1598 C C . LEU A 1 216 ? 11.089 6.084 -28.513 1.00 92.50 216 LEU A C 1
ATOM 1600 O O . LEU A 1 216 ? 12.109 5.590 -28.976 1.00 92.50 216 LEU A O 1
ATOM 1604 N N . GLN A 1 217 ? 11.042 6.629 -27.297 1.00 91.56 217 GLN A N 1
ATOM 1605 C CA . GLN A 1 217 ? 12.205 6.756 -26.429 1.00 91.56 217 GLN A CA 1
ATOM 1606 C C . GLN A 1 217 ? 11.777 6.818 -24.962 1.00 91.56 217 GLN A C 1
ATOM 1608 O O . GLN A 1 217 ? 10.755 7.430 -24.633 1.00 91.56 217 GLN A O 1
ATOM 1613 N N . VAL A 1 218 ? 12.592 6.244 -24.080 1.00 92.44 218 VAL A N 1
ATOM 1614 C CA . VAL A 1 218 ? 12.507 6.457 -22.631 1.00 92.44 218 VAL A CA 1
ATOM 1615 C C . VAL A 1 218 ? 13.348 7.676 -22.242 1.00 92.44 218 VAL A C 1
ATOM 1617 O O . VAL A 1 218 ? 14.485 7.835 -22.672 1.00 92.44 218 VAL A O 1
ATOM 1620 N N . LYS A 1 219 ? 12.771 8.557 -21.429 1.00 87.69 219 LYS A N 1
ATOM 1621 C CA . LYS A 1 219 ? 13.380 9.776 -20.888 1.00 87.69 219 LYS A CA 1
ATOM 1622 C C . LYS A 1 219 ? 13.296 9.730 -19.366 1.00 87.69 219 LYS A C 1
ATOM 1624 O O . LYS A 1 219 ? 12.436 10.359 -18.747 1.00 87.69 219 LYS A O 1
ATOM 1629 N N . ASN A 1 220 ? 14.142 8.918 -18.744 1.00 87.50 220 ASN A N 1
ATOM 1630 C CA . ASN A 1 220 ? 14.089 8.719 -17.300 1.00 87.50 220 ASN A CA 1
ATOM 1631 C C . ASN A 1 220 ? 14.592 9.959 -16.538 1.00 87.50 220 ASN A C 1
ATOM 1633 O O . ASN A 1 220 ? 15.739 10.362 -16.726 1.00 87.50 220 ASN A O 1
ATOM 1637 N N . ARG A 1 221 ? 13.756 10.540 -15.663 1.00 83.00 221 ARG A N 1
ATOM 1638 C CA . ARG A 1 221 ? 14.073 11.714 -14.824 1.00 83.00 221 ARG A CA 1
ATOM 1639 C C . ARG A 1 221 ? 14.581 12.932 -15.603 1.00 83.00 221 ARG A C 1
ATOM 1641 O O . ARG A 1 221 ? 15.460 13.664 -15.156 1.00 83.00 221 ARG A O 1
ATOM 1648 N N . GLN A 1 222 ? 14.037 13.136 -16.797 1.00 80.12 222 GLN A N 1
ATOM 1649 C CA . GLN A 1 222 ? 14.369 14.260 -17.670 1.00 80.12 222 GLN A CA 1
ATOM 1650 C C . GLN A 1 222 ? 13.117 15.084 -17.944 1.00 80.12 222 GLN A C 1
ATOM 1652 O O . GLN A 1 222 ? 12.045 14.516 -18.153 1.00 80.12 222 GLN A O 1
ATOM 1657 N N . ILE A 1 223 ? 13.260 16.411 -17.984 1.00 75.62 223 ILE A N 1
ATOM 1658 C CA . ILE A 1 223 ? 12.169 17.311 -18.376 1.00 75.62 223 ILE A CA 1
ATOM 1659 C C . ILE A 1 223 ? 11.736 16.983 -19.810 1.00 75.62 223 ILE A C 1
ATOM 1661 O O . ILE A 1 223 ? 12.574 16.692 -20.669 1.00 75.62 223 ILE A O 1
ATOM 1665 N N . TYR A 1 224 ? 10.430 17.031 -20.079 1.00 70.81 224 TYR A N 1
ATOM 1666 C CA . TYR A 1 224 ? 9.909 16.832 -21.429 1.00 70.81 224 TYR A CA 1
ATOM 1667 C C . TYR A 1 224 ? 10.558 17.756 -22.462 1.00 70.81 224 TYR A C 1
ATOM 1669 O O . TYR A 1 224 ? 10.839 18.925 -22.200 1.00 70.81 224 TYR A O 1
ATOM 1677 N N . GLY A 1 225 ? 10.693 17.244 -23.686 1.00 60.31 225 GLY A N 1
ATOM 1678 C CA . GLY A 1 225 ? 11.000 18.087 -24.845 1.00 60.31 225 GLY A CA 1
ATOM 1679 C C . GLY A 1 225 ? 9.744 18.671 -25.499 1.00 60.31 225 GLY A C 1
ATOM 1680 O O . GLY A 1 225 ? 9.843 19.617 -26.275 1.00 60.31 225 GLY A O 1
ATOM 1681 N N . SER A 1 226 ? 8.565 18.096 -25.217 1.00 63.88 226 SER A N 1
ATOM 1682 C CA . SER A 1 226 ? 7.290 18.441 -25.857 1.00 63.88 226 SER A CA 1
ATOM 1683 C C . SER A 1 226 ? 6.085 18.150 -24.945 1.00 63.88 226 SER A C 1
ATOM 1685 O O . SER A 1 226 ? 6.150 17.261 -24.101 1.00 63.88 226 SER A O 1
ATOM 1687 N N . TYR A 1 227 ? 4.949 18.828 -25.158 1.00 64.25 227 TYR A N 1
ATOM 1688 C CA . TYR A 1 227 ? 3.674 18.543 -24.464 1.00 64.25 227 TYR A CA 1
ATOM 1689 C C . TYR A 1 227 ? 3.038 17.185 -24.837 1.00 64.25 227 TYR A C 1
ATOM 1691 O O . TYR A 1 227 ? 1.961 16.860 -24.345 1.00 64.25 227 TYR A O 1
ATOM 1699 N N . GLN A 1 228 ? 3.659 16.417 -25.739 1.00 70.31 228 GLN A N 1
ATOM 1700 C CA . GLN A 1 228 ? 3.181 15.100 -26.171 1.00 70.31 228 GLN A CA 1
ATOM 1701 C C . GLN A 1 228 ? 3.860 13.949 -25.415 1.00 70.31 228 GLN A C 1
ATOM 1703 O O . GLN A 1 228 ? 3.424 12.804 -25.535 1.00 70.31 228 GLN A O 1
ATOM 1708 N N . ASP A 1 229 ? 4.904 14.239 -24.636 1.00 82.56 229 ASP A N 1
ATOM 1709 C CA . ASP A 1 229 ? 5.566 13.258 -23.781 1.00 82.56 229 ASP A CA 1
ATOM 1710 C C . ASP A 1 229 ? 4.662 12.932 -22.574 1.00 82.56 229 ASP A C 1
ATOM 1712 O O . ASP A 1 229 ? 3.874 13.765 -22.121 1.00 82.56 229 ASP A O 1
ATOM 1716 N N . ALA A 1 230 ? 4.752 11.711 -22.047 1.00 89.38 230 ALA A N 1
ATOM 1717 C CA . ALA A 1 230 ? 3.918 11.276 -20.925 1.00 89.38 230 ALA A CA 1
ATOM 1718 C C . ALA A 1 230 ? 4.730 10.528 -19.869 1.00 89.38 230 ALA A C 1
ATOM 1720 O O . ALA A 1 230 ? 5.680 9.816 -20.196 1.00 89.38 230 ALA A O 1
ATOM 1721 N N . SER A 1 231 ? 4.338 10.660 -18.605 1.00 92.19 231 SER A N 1
ATOM 1722 C CA . SER A 1 231 ? 4.998 9.983 -17.488 1.00 92.19 231 SER A CA 1
ATOM 1723 C C . SER A 1 231 ? 4.428 8.597 -17.262 1.00 92.19 231 SER A C 1
ATOM 1725 O O . SER A 1 231 ? 3.223 8.376 -17.387 1.00 92.19 231 SER A O 1
ATOM 1727 N N . TRP A 1 232 ? 5.301 7.661 -16.909 1.00 93.81 232 TRP A N 1
ATOM 1728 C CA . TRP A 1 232 ? 4.935 6.328 -16.472 1.00 93.81 232 TRP A CA 1
ATOM 1729 C C . TRP A 1 232 ? 4.289 6.384 -15.091 1.00 93.81 232 TRP A C 1
ATOM 1731 O O . TRP A 1 232 ? 4.893 6.892 -14.150 1.00 93.81 232 TRP A O 1
ATOM 1741 N N . ILE A 1 233 ? 3.101 5.798 -14.954 1.00 92.12 233 ILE A N 1
ATOM 1742 C CA . ILE A 1 233 ? 2.389 5.758 -13.666 1.00 92.12 233 ILE A CA 1
ATOM 1743 C C . ILE A 1 233 ? 2.704 4.490 -12.858 1.00 92.12 233 ILE A C 1
ATOM 1745 O O . ILE A 1 233 ? 2.066 4.220 -11.851 1.00 92.12 233 ILE A O 1
ATOM 1749 N N . GLY A 1 234 ? 3.642 3.654 -13.317 1.00 93.56 234 GLY A N 1
ATOM 1750 C CA . GLY A 1 234 ? 4.047 2.452 -12.582 1.00 93.56 234 GLY A CA 1
ATOM 1751 C C . GLY A 1 234 ? 3.162 1.217 -12.796 1.00 93.56 234 GLY A C 1
ATOM 1752 O O . GLY A 1 234 ? 3.200 0.285 -11.995 1.00 93.56 234 GLY A O 1
ATOM 1753 N N . LEU A 1 235 ? 2.384 1.181 -13.883 1.00 95.06 235 LEU A N 1
ATOM 1754 C CA . LEU A 1 235 ? 1.682 -0.012 -14.370 1.00 95.06 235 LEU A CA 1
ATOM 1755 C C . LEU A 1 235 ? 2.154 -0.346 -15.789 1.00 95.06 235 LEU A C 1
ATOM 1757 O O . LEU A 1 235 ? 2.268 0.542 -16.636 1.00 95.06 235 LEU A O 1
ATOM 1761 N N . ALA A 1 236 ? 2.424 -1.618 -16.065 1.00 95.75 236 ALA A N 1
ATOM 1762 C CA . ALA A 1 236 ? 2.825 -2.083 -17.391 1.00 95.75 236 ALA A CA 1
ATOM 1763 C C . ALA A 1 236 ? 2.413 -3.537 -17.640 1.00 95.75 236 ALA A C 1
ATOM 1765 O O . ALA A 1 236 ? 2.176 -4.298 -16.702 1.00 95.75 236 ALA A O 1
ATOM 1766 N N . TYR A 1 237 ? 2.372 -3.917 -18.913 1.00 94.94 237 TYR A N 1
ATOM 1767 C CA . TYR A 1 237 ? 2.271 -5.294 -19.377 1.00 94.94 237 TYR A CA 1
ATOM 1768 C C . TYR A 1 237 ? 3.409 -5.581 -20.349 1.00 94.94 237 TYR A C 1
ATOM 1770 O O . TYR A 1 237 ? 3.588 -4.872 -21.344 1.00 94.94 237 TYR A O 1
ATOM 1778 N N . VAL A 1 238 ? 4.147 -6.644 -20.065 1.00 94.81 238 VAL A N 1
ATOM 1779 C CA . VAL A 1 238 ? 5.279 -7.110 -20.854 1.00 94.81 238 VAL A CA 1
ATOM 1780 C C . VAL A 1 238 ? 4.854 -8.393 -21.549 1.00 94.81 238 VAL A C 1
ATOM 1782 O O . VAL A 1 238 ? 4.630 -9.414 -20.905 1.00 94.81 238 VAL A O 1
ATOM 1785 N N . GLN A 1 239 ? 4.709 -8.327 -22.869 1.00 92.38 239 GLN A N 1
ATOM 1786 C CA . GLN A 1 239 ? 4.445 -9.488 -23.710 1.00 92.38 239 GLN A CA 1
ATOM 1787 C C . GLN A 1 239 ? 5.740 -10.220 -24.072 1.00 92.38 239 GLN A C 1
ATOM 1789 O O . GLN A 1 239 ? 5.783 -11.445 -24.028 1.00 92.38 239 GLN A O 1
ATOM 1794 N N . ASN A 1 240 ? 6.785 -9.471 -24.427 1.00 92.88 240 ASN A N 1
ATOM 1795 C CA . ASN A 1 240 ? 8.096 -9.999 -24.796 1.00 92.88 240 ASN A CA 1
ATOM 1796 C C . ASN A 1 240 ? 9.011 -10.032 -23.565 1.00 92.88 240 ASN A C 1
ATOM 1798 O O . ASN A 1 240 ? 9.903 -9.198 -23.414 1.00 92.88 240 ASN A O 1
ATOM 1802 N N . ALA A 1 241 ? 8.737 -10.983 -22.670 1.00 92.25 241 ALA A N 1
ATOM 1803 C CA . ALA A 1 241 ? 9.408 -11.117 -21.378 1.00 92.25 241 ALA A CA 1
ATOM 1804 C C . ALA A 1 241 ? 10.932 -11.266 -21.501 1.00 92.25 241 ALA A C 1
ATOM 1806 O O . ALA A 1 241 ? 11.659 -10.603 -20.771 1.00 92.25 241 ALA A O 1
ATOM 1807 N N . ASP A 1 242 ? 11.416 -12.072 -22.448 1.00 92.38 242 ASP A N 1
ATOM 1808 C CA . ASP A 1 242 ? 12.847 -12.376 -22.585 1.00 92.38 242 ASP A CA 1
ATOM 1809 C C . ASP A 1 242 ? 13.687 -11.120 -22.817 1.00 92.38 242 ASP A C 1
ATOM 1811 O O . ASP A 1 242 ? 14.638 -10.860 -22.083 1.00 92.38 242 ASP A O 1
ATOM 1815 N N . ALA A 1 243 ? 13.282 -10.292 -23.784 1.00 95.19 243 ALA A N 1
ATOM 1816 C CA . ALA A 1 243 ? 13.961 -9.035 -24.076 1.00 95.19 243 ALA A CA 1
ATOM 1817 C C . ALA A 1 243 ? 13.919 -8.085 -22.872 1.00 95.19 243 ALA A C 1
ATOM 1819 O O . ALA A 1 243 ? 14.939 -7.512 -22.496 1.00 95.19 243 ALA A O 1
ATOM 1820 N N . PHE A 1 244 ? 12.760 -7.959 -22.220 1.00 96.69 244 PHE A N 1
ATOM 1821 C CA . PHE A 1 244 ? 12.634 -7.130 -21.024 1.00 96.69 244 PHE A CA 1
ATOM 1822 C C . PHE A 1 244 ? 13.597 -7.570 -19.914 1.00 96.69 244 PHE A C 1
ATOM 1824 O O . PHE A 1 244 ? 14.260 -6.738 -19.291 1.00 96.69 244 PHE A O 1
ATOM 1831 N N . TRP A 1 245 ? 13.680 -8.879 -19.663 1.00 95.50 245 TRP A N 1
ATOM 1832 C CA . TRP A 1 245 ? 14.525 -9.413 -18.608 1.00 95.50 245 TRP A CA 1
ATOM 1833 C C . TRP A 1 245 ? 16.010 -9.218 -18.890 1.00 95.50 245 TRP A C 1
ATOM 1835 O O . TRP A 1 245 ? 16.721 -8.862 -17.958 1.00 95.50 245 TRP A O 1
ATOM 1845 N N . VAL A 1 246 ? 16.467 -9.366 -20.138 1.00 96.06 246 VAL A N 1
ATOM 1846 C CA . VAL A 1 246 ? 17.872 -9.106 -20.504 1.00 96.06 246 VAL A CA 1
ATOM 1847 C C . VAL A 1 246 ? 18.270 -7.665 -20.171 1.00 96.06 246 VAL A C 1
ATOM 1849 O O . VAL A 1 246 ? 19.312 -7.433 -19.550 1.00 96.06 246 VAL A O 1
ATOM 1852 N N . GLY A 1 247 ? 17.421 -6.692 -20.520 1.00 96.94 247 GLY A N 1
ATOM 1853 C CA . GLY A 1 247 ? 17.650 -5.286 -20.181 1.00 96.94 247 GLY A CA 1
ATOM 1854 C C . GLY A 1 247 ? 17.708 -5.046 -18.673 1.00 96.94 247 GLY A C 1
ATOM 1855 O O . GLY A 1 247 ? 18.614 -4.377 -18.173 1.00 96.94 247 GLY A O 1
ATOM 1856 N N . LEU A 1 248 ? 16.776 -5.646 -17.928 1.00 96.38 248 LEU A N 1
ATOM 1857 C CA . LEU A 1 248 ? 16.721 -5.499 -16.476 1.00 96.38 248 LEU A CA 1
ATOM 1858 C C . LEU A 1 248 ? 17.913 -6.159 -15.765 1.00 96.38 248 LEU A C 1
ATOM 1860 O O . LEU A 1 248 ? 18.475 -5.573 -14.843 1.00 96.38 248 LEU A O 1
ATOM 1864 N N . GLU A 1 249 ? 18.310 -7.358 -16.186 1.00 96.12 249 GLU A N 1
ATOM 1865 C CA . GLU A 1 249 ? 19.469 -8.084 -15.654 1.00 96.12 249 GLU A CA 1
ATOM 1866 C C . GLU A 1 249 ? 20.760 -7.302 -15.871 1.00 96.12 249 GLU A C 1
ATOM 1868 O O . GLU A 1 249 ? 21.541 -7.137 -14.933 1.00 96.12 249 GLU A O 1
ATOM 1873 N N . THR A 1 250 ? 20.941 -6.757 -17.075 1.00 96.81 250 THR A N 1
ATOM 1874 C CA . THR A 1 250 ? 22.099 -5.925 -17.420 1.00 96.81 250 THR A CA 1
ATOM 1875 C C . THR A 1 250 ? 22.173 -4.688 -16.525 1.00 96.81 250 THR A C 1
ATOM 1877 O O . THR A 1 250 ? 23.227 -4.388 -15.963 1.00 96.81 250 THR A O 1
ATOM 1880 N N . GLU A 1 251 ? 21.051 -3.989 -16.330 1.00 95.31 251 GLU A N 1
ATOM 1881 C CA . GLU A 1 251 ? 21.000 -2.817 -15.454 1.00 95.31 251 GLU A CA 1
ATOM 1882 C C . GLU A 1 251 ? 21.288 -3.177 -13.995 1.00 95.31 251 GLU A C 1
ATOM 1884 O O . GLU A 1 251 ? 22.102 -2.520 -13.346 1.00 95.31 251 GLU A O 1
ATOM 1889 N N . VAL A 1 252 ? 20.655 -4.224 -13.463 1.00 95.44 252 VAL A N 1
ATOM 1890 C CA . VAL A 1 252 ? 20.865 -4.629 -12.067 1.00 95.44 252 VAL A CA 1
ATOM 1891 C C . VAL A 1 252 ? 22.316 -5.054 -11.838 1.00 95.44 252 VAL A C 1
ATOM 1893 O O . VAL A 1 252 ? 22.923 -4.602 -10.867 1.00 95.44 252 VAL A O 1
ATOM 1896 N N . ALA A 1 253 ? 22.907 -5.842 -12.741 1.00 95.56 253 ALA A N 1
ATOM 1897 C CA . ALA A 1 253 ? 24.312 -6.239 -12.661 1.00 95.56 253 ALA A CA 1
ATOM 1898 C C . ALA A 1 253 ? 25.245 -5.018 -12.653 1.00 95.56 253 ALA A C 1
ATOM 1900 O O . ALA A 1 253 ? 26.094 -4.889 -11.770 1.00 95.56 253 ALA A O 1
ATOM 1901 N N . ARG A 1 254 ? 25.016 -4.063 -13.561 1.00 95.56 254 ARG A N 1
ATOM 1902 C CA . ARG A 1 254 ? 25.773 -2.808 -13.630 1.00 95.56 254 ARG A CA 1
ATOM 1903 C C . ARG A 1 254 ? 25.659 -1.987 -12.343 1.00 95.56 254 ARG A C 1
ATOM 1905 O O . ARG A 1 254 ? 26.644 -1.422 -11.875 1.00 95.56 254 ARG A O 1
ATOM 1912 N N . LYS A 1 255 ? 24.467 -1.898 -11.742 1.00 94.81 255 LYS A N 1
ATOM 1913 C CA . LYS A 1 255 ? 24.263 -1.181 -10.470 1.00 94.81 255 LYS A CA 1
ATOM 1914 C C . LYS A 1 255 ? 24.947 -1.858 -9.293 1.00 94.81 255 LYS A C 1
ATOM 1916 O O . LYS A 1 255 ? 25.450 -1.155 -8.418 1.00 94.81 255 LYS A O 1
ATOM 1921 N N . LEU A 1 256 ? 24.972 -3.187 -9.273 1.00 92.56 256 LEU A N 1
ATOM 1922 C CA . LEU A 1 256 ? 25.690 -3.955 -8.260 1.00 92.56 256 LEU A CA 1
ATOM 1923 C C . LEU A 1 256 ? 27.201 -3.743 -8.376 1.00 92.56 256 LEU A C 1
ATOM 1925 O O . LEU A 1 256 ? 27.842 -3.467 -7.368 1.00 92.56 256 LEU A O 1
ATOM 1929 N N . GLU A 1 257 ? 27.755 -3.779 -9.587 1.00 94.25 257 GLU A N 1
ATOM 1930 C CA . GLU A 1 257 ? 29.174 -3.490 -9.824 1.00 94.25 257 GLU A CA 1
ATOM 1931 C C . GLU A 1 257 ? 29.538 -2.057 -9.401 1.00 94.25 257 GLU A C 1
ATOM 1933 O O . GLU A 1 257 ? 30.508 -1.840 -8.674 1.00 94.25 257 GLU A O 1
ATOM 1938 N N . LEU A 1 258 ? 28.718 -1.067 -9.774 1.00 93.50 258 LEU A N 1
ATOM 1939 C CA . LEU A 1 258 ? 28.904 0.318 -9.328 1.00 93.50 258 LEU A CA 1
ATOM 1940 C C . LEU A 1 258 ? 28.847 0.446 -7.803 1.00 93.50 258 LEU A C 1
ATOM 1942 O O . LEU A 1 258 ? 29.619 1.209 -7.234 1.00 93.50 258 LEU A O 1
ATOM 1946 N N . ALA A 1 259 ? 27.950 -0.285 -7.138 1.00 91.88 259 ALA A N 1
ATOM 1947 C CA . ALA A 1 259 ? 27.836 -0.296 -5.682 1.00 91.88 259 ALA A CA 1
ATOM 1948 C C . ALA A 1 259 ? 29.048 -0.934 -4.994 1.00 91.88 259 ALA A C 1
ATOM 1950 O O . ALA A 1 259 ? 29.482 -0.427 -3.964 1.00 91.88 259 ALA A O 1
ATOM 1951 N N . GLN A 1 260 ? 29.610 -2.001 -5.565 1.00 91.81 260 GLN A N 1
ATOM 1952 C CA . GLN A 1 260 ? 30.807 -2.668 -5.044 1.00 91.81 260 GLN A CA 1
ATOM 1953 C C . GLN A 1 260 ? 32.059 -1.794 -5.173 1.00 91.81 260 GLN A C 1
ATOM 1955 O O . GLN A 1 260 ? 32.911 -1.806 -4.289 1.00 91.81 260 GLN A O 1
ATOM 1960 N N . ASN A 1 261 ? 32.145 -1.011 -6.250 1.00 92.56 261 ASN A N 1
ATOM 1961 C CA . ASN A 1 261 ? 33.284 -0.140 -6.542 1.00 92.56 261 ASN A CA 1
ATOM 1962 C C . ASN A 1 261 ? 33.114 1.298 -6.016 1.00 92.56 261 ASN A C 1
ATOM 1964 O O . ASN A 1 261 ? 34.016 2.124 -6.168 1.00 92.56 261 ASN A O 1
ATOM 1968 N N . ALA A 1 262 ? 31.964 1.631 -5.425 1.00 90.06 262 ALA A N 1
ATOM 1969 C CA . ALA A 1 262 ? 31.696 2.966 -4.909 1.00 90.06 262 ALA A CA 1
ATOM 1970 C C . ALA A 1 262 ? 32.562 3.267 -3.678 1.00 90.06 262 ALA A C 1
ATOM 1972 O O . ALA A 1 262 ? 32.603 2.500 -2.716 1.00 90.06 262 ALA A O 1
ATOM 1973 N N . ALA A 1 263 ? 33.210 4.434 -3.677 1.00 89.12 263 ALA A N 1
ATOM 1974 C CA . ALA A 1 263 ? 33.885 4.932 -2.486 1.00 89.12 263 ALA A CA 1
ATOM 1975 C C . ALA A 1 263 ? 32.876 5.154 -1.336 1.00 89.12 263 ALA A C 1
ATOM 1977 O O . ALA A 1 263 ? 31.706 5.468 -1.593 1.00 89.12 263 ALA A O 1
ATOM 1978 N N . PRO A 1 264 ? 33.306 5.050 -0.064 1.00 85.69 264 PRO A N 1
ATOM 1979 C CA . PRO A 1 264 ? 32.438 5.312 1.081 1.00 85.69 264 PRO A CA 1
ATOM 1980 C C . PRO A 1 264 ? 31.724 6.667 0.970 1.00 85.69 264 PRO A C 1
ATOM 1982 O O . PRO A 1 264 ? 32.350 7.693 0.716 1.00 85.69 264 PRO A O 1
ATOM 1985 N N . GLY A 1 265 ? 30.402 6.669 1.154 1.00 82.94 265 GLY A N 1
ATOM 1986 C CA . GLY A 1 265 ? 29.568 7.875 1.070 1.00 82.94 265 GLY A CA 1
ATOM 1987 C C . GLY A 1 265 ? 29.102 8.258 -0.342 1.00 82.94 265 GLY A C 1
ATOM 1988 O O . GLY A 1 265 ? 28.241 9.129 -0.470 1.00 82.94 265 GLY A O 1
ATOM 1989 N N . VAL A 1 266 ? 29.587 7.598 -1.401 1.00 85.94 266 VAL A N 1
ATOM 1990 C CA . VAL A 1 266 ? 29.075 7.811 -2.763 1.00 85.94 266 VAL A CA 1
ATOM 1991 C C . VAL A 1 266 ? 27.733 7.102 -2.925 1.00 85.94 266 VAL A C 1
ATOM 1993 O O . VAL A 1 266 ? 27.622 5.882 -2.804 1.00 85.94 266 VAL A O 1
ATOM 1996 N N . LYS A 1 267 ? 26.687 7.875 -3.228 1.00 86.88 267 LYS A N 1
ATOM 1997 C CA . LYS A 1 267 ? 25.344 7.338 -3.453 1.00 86.88 267 LYS A CA 1
ATOM 1998 C C . LYS A 1 267 ? 25.222 6.785 -4.870 1.00 86.88 267 LYS A C 1
ATOM 2000 O O . LYS A 1 267 ? 25.187 7.543 -5.836 1.00 86.88 267 LYS A O 1
ATOM 2005 N N . VAL A 1 268 ? 25.092 5.467 -4.987 1.00 89.56 268 VAL A N 1
ATOM 2006 C CA . VAL A 1 268 ? 24.768 4.816 -6.261 1.00 89.56 268 VAL A CA 1
ATOM 2007 C C . VAL A 1 268 ? 23.272 4.984 -6.549 1.00 89.56 268 VAL A C 1
ATOM 2009 O O . VAL A 1 268 ? 22.455 4.674 -5.678 1.00 89.56 268 VAL A O 1
ATOM 2012 N N . PRO A 1 269 ? 22.878 5.488 -7.736 1.00 90.81 269 PRO A N 1
ATOM 2013 C CA . PRO A 1 269 ? 21.468 5.592 -8.092 1.00 90.81 269 PRO A CA 1
ATOM 2014 C C . PRO A 1 269 ? 20.821 4.202 -8.146 1.00 90.81 269 PRO A C 1
ATOM 2016 O O . PRO A 1 269 ? 21.486 3.268 -8.601 1.00 90.81 269 PRO A O 1
ATOM 2019 N N . PRO A 1 270 ? 19.546 4.062 -7.751 1.00 91.94 270 PRO A N 1
ATOM 2020 C CA . PRO A 1 270 ? 18.879 2.767 -7.717 1.00 91.94 270 PRO A CA 1
ATOM 2021 C C . PRO A 1 270 ? 18.791 2.125 -9.109 1.00 91.94 270 PRO A C 1
ATOM 2023 O O . PRO A 1 270 ? 18.873 2.809 -10.132 1.00 91.94 270 PRO A O 1
ATOM 2026 N N . SER A 1 271 ? 18.620 0.805 -9.137 1.00 94.00 271 SER A N 1
ATOM 2027 C CA . SER A 1 271 ? 18.240 0.069 -10.347 1.00 94.00 271 SER A CA 1
ATOM 2028 C C . SER A 1 271 ? 16.792 0.376 -10.726 1.00 94.00 271 SER A C 1
ATOM 2030 O O . SER A 1 271 ? 15.892 0.322 -9.886 1.00 94.00 271 SER A O 1
ATOM 2032 N N . GLU A 1 272 ? 16.554 0.682 -11.998 1.00 94.75 272 GLU A N 1
ATOM 2033 C CA . GLU A 1 272 ? 15.253 1.141 -12.488 1.00 94.75 272 GLU A CA 1
ATOM 2034 C C . GLU A 1 272 ? 14.607 0.092 -13.406 1.00 94.75 272 GLU A C 1
ATOM 2036 O O . GLU A 1 272 ? 15.275 -0.565 -14.199 1.00 94.75 272 GLU A O 1
ATOM 2041 N N . ILE A 1 273 ? 13.280 -0.051 -13.329 1.00 96.44 273 ILE A N 1
ATOM 2042 C CA . ILE A 1 273 ? 12.502 -0.992 -14.169 1.00 96.44 273 ILE A CA 1
ATOM 2043 C C . ILE A 1 273 ? 12.596 -0.616 -15.653 1.00 96.44 273 ILE A C 1
ATOM 2045 O O . ILE A 1 273 ? 12.515 -1.464 -16.539 1.00 96.44 273 ILE A O 1
ATOM 2049 N N . VAL A 1 274 ? 12.768 0.677 -15.912 1.00 95.56 274 VAL A N 1
ATOM 2050 C CA . VAL A 1 274 ? 12.690 1.288 -17.238 1.00 95.56 274 VAL A CA 1
ATOM 2051 C C . VAL A 1 274 ? 13.797 0.808 -18.172 1.00 95.56 274 VAL A C 1
ATOM 2053 O O . VAL A 1 274 ? 13.576 0.789 -19.376 1.00 95.56 274 VAL A O 1
ATOM 2056 N N . ALA A 1 275 ? 14.912 0.314 -17.625 1.00 96.31 275 ALA A N 1
ATOM 2057 C CA . ALA A 1 275 ? 15.986 -0.306 -18.396 1.00 96.31 275 ALA A CA 1
ATOM 2058 C C . ALA A 1 275 ? 15.506 -1.525 -19.203 1.00 96.31 275 ALA A C 1
ATOM 2060 O O . ALA A 1 275 ? 15.968 -1.761 -20.317 1.00 96.31 275 ALA A O 1
ATOM 2061 N N . GLY A 1 276 ? 14.524 -2.273 -18.684 1.00 97.19 276 GLY A N 1
ATOM 2062 C CA . GLY A 1 276 ? 13.892 -3.352 -19.442 1.00 97.19 276 GLY A CA 1
ATOM 2063 C C . GLY A 1 276 ? 13.125 -2.828 -20.662 1.00 97.19 276 GLY A C 1
ATOM 2064 O O . GLY A 1 276 ? 13.190 -3.424 -21.733 1.00 97.19 276 GLY A O 1
ATOM 2065 N N . PHE A 1 277 ? 12.438 -1.687 -20.540 1.00 97.56 277 PHE A N 1
ATOM 2066 C CA . PHE A 1 277 ? 11.740 -1.054 -21.668 1.00 97.56 277 PHE A CA 1
ATOM 2067 C C . PHE A 1 277 ? 12.707 -0.422 -22.675 1.00 97.56 277 PHE A C 1
ATOM 2069 O O . PHE A 1 277 ? 12.468 -0.519 -23.876 1.00 97.56 277 PHE A O 1
ATOM 2076 N N . GLU A 1 278 ? 13.787 0.202 -22.199 1.00 96.94 278 GLU A N 1
ATOM 2077 C CA . GLU A 1 278 ? 14.857 0.760 -23.037 1.00 96.94 278 GLU A CA 1
ATOM 2078 C C . GLU A 1 278 ? 15.454 -0.323 -23.936 1.00 96.94 278 GLU A C 1
ATOM 2080 O O . GLU A 1 278 ? 15.407 -0.199 -25.159 1.00 96.94 278 GLU A O 1
ATOM 2085 N N . TYR A 1 279 ? 15.878 -1.441 -23.343 1.00 97.44 279 TYR A N 1
ATOM 2086 C CA . TYR A 1 279 ? 16.439 -2.565 -24.090 1.00 97.44 279 TYR A CA 1
ATOM 2087 C C . TYR A 1 279 ? 15.459 -3.139 -25.123 1.00 97.44 279 TYR A C 1
ATOM 2089 O O . TYR A 1 279 ? 15.850 -3.494 -26.236 1.00 97.44 279 TYR A O 1
ATOM 2097 N N . MET A 1 280 ? 14.169 -3.228 -24.783 1.00 96.88 280 MET A N 1
ATOM 2098 C CA . MET A 1 280 ? 13.145 -3.691 -25.721 1.00 96.88 280 MET A CA 1
ATOM 2099 C C . MET A 1 280 ? 13.040 -2.789 -26.952 1.00 96.88 280 MET A C 1
ATOM 2101 O O . MET A 1 280 ? 13.001 -3.305 -28.068 1.00 96.88 280 MET A O 1
ATOM 2105 N N . LEU A 1 281 ? 13.013 -1.468 -26.760 1.00 96.44 281 LEU A N 1
ATOM 2106 C CA . LEU A 1 281 ? 12.956 -0.500 -27.858 1.00 96.44 281 LEU A CA 1
ATOM 2107 C C . LEU A 1 281 ? 14.216 -0.571 -28.728 1.00 96.44 281 LEU A C 1
ATOM 2109 O O . LEU A 1 281 ? 14.111 -0.620 -29.952 1.00 96.44 281 LEU A O 1
ATOM 2113 N N . GLU A 1 282 ? 15.395 -0.640 -28.106 1.00 96.62 282 GLU A N 1
ATOM 2114 C CA . GLU A 1 282 ? 16.685 -0.795 -28.799 1.00 96.62 282 GLU A CA 1
ATOM 2115 C C . GLU A 1 282 ? 16.762 -2.103 -29.598 1.00 96.62 282 GLU A C 1
ATOM 2117 O O . GLU A 1 282 ? 17.350 -2.149 -30.677 1.00 96.62 282 GLU A O 1
ATOM 2122 N N . SER A 1 283 ? 16.103 -3.151 -29.103 1.00 96.50 283 SER A N 1
ATOM 2123 C CA . SER A 1 283 ? 15.987 -4.454 -29.765 1.00 96.50 283 SER A CA 1
ATOM 2124 C C . SER A 1 283 ? 14.864 -4.515 -30.813 1.00 96.50 283 SER A C 1
ATOM 2126 O O . SER A 1 283 ? 14.602 -5.581 -31.368 1.00 96.50 283 SER A O 1
ATOM 2128 N N . GLY A 1 284 ? 14.184 -3.396 -31.090 1.00 95.81 284 GLY A N 1
ATOM 2129 C CA . GLY A 1 284 ? 13.152 -3.290 -32.124 1.00 95.81 284 GLY A CA 1
ATOM 2130 C C . GLY A 1 284 ? 11.765 -3.802 -31.725 1.00 95.81 284 GLY A C 1
ATOM 2131 O O . GLY A 1 284 ? 10.918 -3.994 -32.598 1.00 95.81 284 GLY A O 1
ATOM 2132 N N . TYR A 1 285 ? 11.503 -4.033 -30.435 1.00 95.94 285 TYR A N 1
ATOM 2133 C CA . TYR A 1 285 ? 10.168 -4.398 -29.960 1.00 95.94 285 TYR A CA 1
ATOM 2134 C C . TYR A 1 285 ? 9.275 -3.169 -29.799 1.00 95.94 285 TYR A C 1
ATOM 2136 O O . TYR A 1 285 ? 9.662 -2.154 -29.221 1.00 95.94 285 TYR A O 1
ATOM 2144 N N . ASP A 1 286 ? 8.021 -3.305 -30.228 1.00 93.88 286 ASP A N 1
ATOM 2145 C CA . ASP A 1 286 ? 7.009 -2.273 -30.033 1.00 93.88 286 ASP A CA 1
ATOM 2146 C C . ASP A 1 286 ? 6.614 -2.133 -28.558 1.00 93.88 286 ASP A C 1
ATOM 2148 O O . ASP A 1 286 ? 6.285 -3.116 -27.884 1.00 93.88 286 ASP A O 1
ATOM 2152 N N . LEU A 1 287 ? 6.517 -0.883 -28.101 1.00 95.88 287 LEU A N 1
ATOM 2153 C CA . LEU A 1 287 ? 5.937 -0.507 -26.815 1.00 95.88 287 LEU A CA 1
ATOM 2154 C C . LEU A 1 287 ? 4.863 0.567 -27.019 1.00 95.88 287 LEU A C 1
ATOM 2156 O O . LEU A 1 287 ? 5.087 1.575 -27.693 1.00 95.88 287 LEU A O 1
ATOM 2160 N N . LYS A 1 288 ? 3.672 0.363 -26.446 1.00 95.00 288 LYS A N 1
ATOM 2161 C CA . LYS A 1 288 ? 2.561 1.325 -26.529 1.00 95.00 288 LYS A CA 1
ATOM 2162 C C . LYS A 1 288 ? 2.301 2.025 -25.197 1.00 95.00 288 LYS A C 1
ATOM 2164 O O . LYS A 1 288 ? 2.161 1.379 -24.162 1.00 95.00 288 LYS A O 1
ATOM 2169 N N . ALA A 1 289 ? 2.150 3.341 -25.233 1.00 92.38 289 ALA A N 1
ATOM 2170 C CA . ALA A 1 289 ? 1.664 4.133 -24.114 1.00 92.38 289 ALA A CA 1
ATOM 2171 C C . ALA A 1 289 ? 0.131 4.102 -24.062 1.00 92.38 289 ALA A C 1
ATOM 2173 O O . ALA A 1 289 ? -0.554 4.361 -25.056 1.00 92.38 289 ALA A O 1
ATOM 2174 N N . ARG A 1 290 ? -0.422 3.788 -22.889 1.00 90.94 290 ARG A N 1
ATOM 2175 C CA . ARG A 1 290 ? -1.863 3.801 -22.615 1.00 90.94 290 ARG A CA 1
ATOM 2176 C C . ARG A 1 290 ? -2.176 4.920 -21.636 1.00 90.94 290 ARG A C 1
ATOM 2178 O O . ARG A 1 290 ? -1.801 4.834 -20.474 1.00 90.94 290 ARG A O 1
ATOM 2185 N N . GLN A 1 291 ? -2.898 5.931 -22.105 1.00 88.12 291 GLN A N 1
ATOM 2186 C CA . GLN A 1 291 ? -3.208 7.121 -21.316 1.00 88.12 291 GLN A CA 1
ATOM 2187 C C . GLN A 1 291 ? -4.286 6.858 -20.255 1.00 88.12 291 GLN A C 1
ATOM 2189 O O . GLN A 1 291 ? -5.378 6.378 -20.568 1.00 88.12 291 GLN A O 1
ATOM 2194 N N . TYR A 1 292 ? -3.987 7.233 -19.015 1.00 88.00 292 TYR A N 1
ATOM 2195 C CA . TYR A 1 292 ? -4.898 7.249 -17.876 1.00 88.00 292 TYR A CA 1
ATOM 2196 C C . TYR A 1 292 ? -5.240 8.689 -17.503 1.00 88.00 292 TYR A C 1
ATOM 2198 O O . TYR A 1 292 ? -4.454 9.612 -17.694 1.00 88.00 292 TYR A O 1
ATOM 2206 N N . ARG A 1 293 ? -6.457 8.888 -16.991 1.00 79.12 293 ARG A N 1
ATOM 2207 C CA . ARG A 1 293 ? -6.985 10.232 -16.713 1.00 79.12 293 ARG A CA 1
ATOM 2208 C C . ARG A 1 293 ? -6.641 10.755 -15.331 1.00 79.12 293 ARG A C 1
ATOM 2210 O O . ARG A 1 293 ? -6.622 11.965 -15.148 1.00 79.12 293 ARG A O 1
ATOM 2217 N N . SER A 1 294 ? -6.435 9.866 -14.368 1.00 81.69 294 SER A N 1
ATOM 2218 C CA . SER A 1 294 ? -6.143 10.265 -13.003 1.00 81.69 294 SER A CA 1
ATOM 2219 C C . SER A 1 294 ? -5.238 9.251 -12.337 1.00 81.69 294 SER A C 1
ATOM 2221 O O . SER A 1 294 ? -5.598 8.086 -12.173 1.00 81.69 294 SER A O 1
ATOM 2223 N N . TRP A 1 295 ? -4.067 9.734 -11.966 1.00 86.94 295 TRP A N 1
ATOM 2224 C CA . TRP A 1 295 ? -3.105 9.071 -11.116 1.00 86.94 295 TRP A CA 1
ATOM 2225 C C . TRP A 1 295 ? -2.697 10.064 -10.026 1.00 86.94 295 TRP A C 1
ATOM 2227 O O . TRP A 1 295 ? -2.717 11.276 -10.247 1.00 86.94 295 TRP A O 1
ATOM 2237 N N . VAL A 1 296 ? -2.417 9.532 -8.841 1.00 83.38 296 VAL A N 1
ATOM 2238 C CA . VAL A 1 296 ? -1.884 10.278 -7.701 1.00 83.38 296 VAL A CA 1
ATOM 2239 C C . VAL A 1 296 ? -0.631 9.556 -7.227 1.00 83.38 296 VAL A C 1
ATOM 2241 O O . VAL A 1 296 ? -0.666 8.336 -7.026 1.00 83.38 296 VAL A O 1
ATOM 2244 N N . ASP A 1 297 ? 0.462 10.295 -7.042 1.00 81.31 297 ASP A N 1
ATOM 2245 C CA . ASP A 1 297 ? 1.694 9.765 -6.474 1.00 81.31 297 ASP A CA 1
ATOM 2246 C C . ASP A 1 297 ? 1.619 9.838 -4.946 1.00 81.31 297 ASP A C 1
ATOM 2248 O O . ASP A 1 297 ? 1.999 10.820 -4.307 1.00 81.31 297 ASP A O 1
ATOM 2252 N N . ILE A 1 298 ? 1.144 8.757 -4.325 1.00 85.81 298 ILE A N 1
ATOM 2253 C CA . ILE A 1 298 ? 1.053 8.688 -2.859 1.00 85.81 298 ILE A CA 1
ATOM 2254 C C . ILE A 1 298 ? 2.428 8.627 -2.177 1.00 85.81 298 ILE A C 1
ATOM 2256 O O . ILE A 1 298 ? 2.493 8.634 -0.950 1.00 85.81 298 ILE A O 1
ATOM 2260 N N . GLY A 1 299 ? 3.526 8.528 -2.936 1.00 83.75 299 GLY A N 1
ATOM 2261 C CA . GLY A 1 299 ? 4.883 8.689 -2.422 1.00 83.75 299 GLY A CA 1
ATOM 2262 C C . GLY A 1 299 ? 5.194 10.134 -2.017 1.00 83.75 299 GLY A C 1
ATOM 2263 O O . GLY A 1 299 ? 6.108 10.363 -1.219 1.00 83.75 299 GLY A O 1
ATOM 2264 N N . SER A 1 300 ? 4.419 11.100 -2.521 1.00 84.56 300 SER A N 1
ATOM 2265 C CA . SER A 1 300 ? 4.484 12.511 -2.148 1.00 84.56 300 SER A CA 1
ATOM 2266 C C . SER A 1 300 ? 3.587 12.796 -0.931 1.00 84.56 300 SER A C 1
ATOM 2268 O O . SER A 1 300 ? 2.375 12.576 -0.997 1.00 84.56 300 SER A O 1
ATOM 2270 N N . PRO A 1 301 ? 4.123 13.336 0.184 1.00 84.12 301 PRO A N 1
ATOM 2271 C CA . PRO A 1 301 ? 3.327 13.619 1.383 1.00 84.12 301 PRO A CA 1
ATOM 2272 C C . PRO A 1 301 ? 2.170 14.583 1.137 1.00 84.12 301 PRO A C 1
ATOM 2274 O O . PRO A 1 301 ? 1.087 14.386 1.679 1.00 84.12 301 PRO A O 1
ATOM 2277 N N . GLY A 1 302 ? 2.395 15.615 0.317 1.00 84.69 302 GLY A N 1
ATOM 2278 C CA . GLY A 1 302 ? 1.361 16.591 -0.025 1.00 84.69 302 GLY A CA 1
ATOM 2279 C C . GLY A 1 302 ? 0.217 15.946 -0.802 1.00 84.69 302 GLY A C 1
ATOM 2280 O O . GLY A 1 302 ? -0.937 16.077 -0.409 1.00 84.69 302 GLY A O 1
ATOM 2281 N N . GLU A 1 303 ? 0.546 15.168 -1.835 1.00 85.38 303 GLU A N 1
ATOM 2282 C CA . GLU A 1 303 ? -0.457 14.501 -2.672 1.00 85.38 303 GLU A CA 1
ATOM 2283 C C . GLU A 1 303 ? -1.237 13.435 -1.902 1.00 85.38 303 GLU A C 1
ATOM 2285 O O . GLU A 1 303 ? -2.457 13.360 -2.025 1.00 85.38 303 GLU A O 1
ATOM 2290 N N . TYR A 1 304 ? -0.565 12.648 -1.056 1.00 87.12 304 TYR A N 1
ATOM 2291 C CA . TYR A 1 304 ? -1.244 11.680 -0.199 1.00 87.12 304 TYR A CA 1
ATOM 2292 C C . TYR A 1 304 ? -2.205 12.365 0.783 1.00 87.12 304 TYR A C 1
ATOM 2294 O O . TYR A 1 304 ? -3.347 11.930 0.935 1.00 87.12 304 TYR A O 1
ATOM 2302 N N . LEU A 1 305 ? -1.781 13.455 1.430 1.00 84.44 305 LEU A N 1
ATOM 2303 C CA . LEU A 1 305 ? -2.642 14.203 2.347 1.00 84.44 305 LEU A CA 1
ATOM 2304 C C . LEU A 1 305 ? -3.845 14.815 1.631 1.00 84.44 305 LEU A C 1
ATOM 2306 O O . LEU A 1 305 ? -4.951 14.776 2.168 1.00 84.44 305 LEU A O 1
ATOM 2310 N N . ASP A 1 306 ? -3.654 15.362 0.436 1.00 84.75 306 ASP A N 1
ATOM 2311 C CA . ASP A 1 306 ? -4.746 15.937 -0.347 1.00 84.75 306 ASP A CA 1
ATOM 2312 C C . ASP A 1 306 ? -5.721 14.856 -0.830 1.00 84.75 306 ASP A C 1
ATOM 2314 O O . ASP A 1 306 ? -6.933 15.040 -0.722 1.00 84.75 306 ASP A O 1
ATOM 2318 N N . LEU A 1 307 ? -5.216 13.679 -1.213 1.00 84.94 307 LEU A N 1
ATOM 2319 C CA . LEU A 1 307 ? -6.033 12.507 -1.533 1.00 84.94 307 LEU A CA 1
ATOM 2320 C C . LEU A 1 307 ? -6.866 12.026 -0.335 1.00 84.94 307 LEU A C 1
ATOM 2322 O O . LEU A 1 307 ? -8.038 11.668 -0.487 1.00 84.94 307 LEU A O 1
ATOM 2326 N N . VAL A 1 308 ? -6.277 12.007 0.865 1.00 82.31 308 VAL A N 1
ATOM 2327 C CA . VAL A 1 308 ? -6.988 11.655 2.103 1.00 82.31 308 VAL A CA 1
ATOM 2328 C C . VAL A 1 308 ? -8.075 12.687 2.405 1.00 82.31 308 VAL A C 1
ATOM 2330 O O . VAL A 1 308 ? -9.208 12.297 2.690 1.00 82.31 308 VAL A O 1
ATOM 2333 N N . LYS A 1 309 ? -7.777 13.988 2.292 1.00 81.44 309 LYS A N 1
ATOM 2334 C CA . LYS A 1 309 ? -8.771 15.061 2.476 1.00 81.44 309 LYS A CA 1
ATOM 2335 C C . LYS A 1 309 ? -9.917 14.949 1.475 1.00 81.44 309 LYS A C 1
ATOM 2337 O O . LYS A 1 309 ? -11.068 15.084 1.873 1.00 81.44 309 LYS A O 1
ATOM 2342 N N . GLU A 1 310 ? -9.627 14.661 0.208 1.00 82.50 310 GLU A N 1
ATOM 2343 C CA . GLU A 1 310 ? -10.650 14.469 -0.826 1.00 82.50 310 GLU A CA 1
ATOM 2344 C C . GLU A 1 310 ? -11.621 13.340 -0.446 1.00 82.50 310 GLU A C 1
ATOM 2346 O O . GLU A 1 310 ? -12.835 13.517 -0.529 1.00 82.50 310 GLU A O 1
ATOM 2351 N N . HIS A 1 311 ? -11.105 12.213 0.058 1.00 76.62 311 HIS A N 1
ATOM 2352 C CA . HIS A 1 311 ? -11.934 11.087 0.503 1.00 76.62 311 HIS A CA 1
ATOM 2353 C C . HIS A 1 311 ? -12.710 11.363 1.798 1.00 76.62 311 HIS A C 1
ATOM 2355 O O . HIS A 1 311 ? -13.770 10.774 2.007 1.00 76.62 311 HIS A O 1
ATOM 2361 N N . LEU A 1 312 ? -12.194 12.224 2.679 1.00 70.25 312 LEU A N 1
ATOM 2362 C CA . LEU A 1 312 ? -12.891 12.650 3.897 1.00 70.25 312 LEU A CA 1
ATOM 2363 C C . LEU A 1 312 ? -13.943 13.742 3.621 1.00 70.25 312 LEU A C 1
ATOM 2365 O O . LEU A 1 312 ? -14.882 13.905 4.405 1.00 70.25 312 LEU A O 1
ATOM 2369 N N . GLY A 1 313 ? -13.809 14.487 2.520 1.00 66.62 313 GLY A N 1
ATOM 2370 C CA . GLY A 1 313 ? -14.660 15.626 2.181 1.00 66.62 313 GLY A CA 1
ATOM 2371 C C . GLY A 1 313 ? -14.532 16.768 3.197 1.00 66.62 313 GLY A C 1
ATOM 2372 O O . GLY A 1 313 ? -13.441 17.101 3.647 1.00 66.62 313 GLY A O 1
ATOM 2373 N N . ALA A 1 314 ? -15.662 17.359 3.602 1.00 56.78 314 ALA A N 1
ATOM 2374 C CA . ALA A 1 314 ? -15.714 18.324 4.712 1.00 56.78 314 ALA A CA 1
ATOM 2375 C C . ALA A 1 314 ? -15.569 17.661 6.103 1.00 56.78 314 ALA A C 1
ATOM 2377 O O . ALA A 1 314 ? -15.713 18.328 7.130 1.00 56.78 314 ALA A O 1
ATOM 2378 N N . GLY A 1 315 ? -15.348 16.343 6.141 1.00 59.34 315 GLY A N 1
ATOM 2379 C CA . GLY A 1 315 ? -15.192 15.560 7.355 1.00 59.34 315 GLY A CA 1
ATOM 2380 C C . GLY A 1 315 ? -13.860 15.808 8.061 1.00 59.34 315 GLY A C 1
ATOM 2381 O O . GLY A 1 315 ? -12.870 16.241 7.477 1.00 59.34 315 GLY A O 1
ATOM 2382 N N . PHE A 1 316 ? -13.844 15.516 9.356 1.00 62.53 316 PHE A N 1
ATOM 2383 C CA . PHE A 1 316 ? -12.656 15.636 10.190 1.00 62.53 316 PHE A CA 1
ATOM 2384 C C . PHE A 1 316 ? -11.785 14.372 10.104 1.00 62.53 316 PHE A C 1
ATOM 2386 O O . PHE A 1 316 ? -12.308 13.255 10.126 1.00 62.53 316 PHE A O 1
ATOM 2393 N N . ASP A 1 317 ? -10.457 14.527 10.057 1.00 70.12 317 ASP A N 1
ATOM 2394 C CA . ASP A 1 317 ? -9.529 13.392 10.055 1.00 70.12 317 ASP A CA 1
ATOM 2395 C C . ASP A 1 317 ? -9.313 12.829 11.473 1.00 70.12 317 ASP A C 1
ATOM 2397 O O . ASP A 1 317 ? -8.461 13.289 12.248 1.00 70.12 317 ASP A O 1
ATOM 2401 N N . TYR A 1 318 ? -10.075 11.781 11.787 1.00 66.31 318 TYR A N 1
ATOM 2402 C CA . TYR A 1 318 ? -9.929 10.973 13.003 1.00 66.31 318 TYR A CA 1
ATOM 2403 C C . TYR A 1 318 ? -8.829 9.901 12.906 1.00 66.31 318 TYR A C 1
ATOM 2405 O O . TYR A 1 318 ? -8.657 9.111 13.839 1.00 66.31 318 TYR A O 1
ATOM 2413 N N . GLY A 1 319 ? -8.087 9.853 11.797 1.00 69.31 319 GLY A N 1
ATOM 2414 C CA . GLY A 1 319 ? -6.977 8.938 11.586 1.00 69.31 319 GLY A CA 1
ATOM 2415 C C . GLY A 1 319 ? -5.854 9.146 12.599 1.00 69.31 319 GLY A C 1
ATOM 2416 O O . GLY A 1 319 ? -5.485 10.276 12.949 1.00 69.31 319 GLY A O 1
ATOM 2417 N N . LYS A 1 320 ? -5.297 8.025 13.059 1.00 74.94 320 LYS A N 1
ATOM 2418 C CA . LYS A 1 320 ? -4.087 7.964 13.881 1.00 74.94 320 LYS A CA 1
ATOM 2419 C C . LYS A 1 320 ? -2.981 7.302 13.067 1.00 74.94 320 LYS A C 1
ATOM 2421 O O . LYS A 1 320 ? -3.256 6.427 12.253 1.00 74.94 320 LYS A O 1
ATOM 2426 N N . THR A 1 321 ? -1.734 7.683 13.311 1.00 75.25 321 THR A N 1
ATOM 2427 C CA . THR A 1 321 ? -0.571 7.123 12.604 1.00 75.25 321 THR A CA 1
ATOM 2428 C C . THR A 1 321 ? -0.327 5.648 12.937 1.00 75.25 321 THR A C 1
ATOM 2430 O O . THR A 1 321 ? 0.063 4.898 12.055 1.00 75.25 321 THR A O 1
ATOM 2433 N N . GLY A 1 322 ? -0.618 5.216 14.169 1.00 86.69 322 GLY A N 1
ATOM 2434 C CA . GLY A 1 322 ? -0.419 3.831 14.626 1.00 86.69 322 GLY A CA 1
ATOM 2435 C C . GLY A 1 322 ? -1.666 2.938 14.594 1.00 86.69 322 GLY A C 1
ATOM 2436 O O . GLY A 1 322 ? -1.639 1.836 15.137 1.00 86.69 322 GLY A O 1
ATOM 2437 N N . GLU A 1 323 ? -2.786 3.397 14.022 1.00 90.44 323 GLU A N 1
ATOM 2438 C CA . GLU A 1 323 ? -4.022 2.606 13.928 1.00 90.44 323 GLU A CA 1
ATOM 2439 C C . GLU A 1 323 ? -4.692 2.818 12.570 1.00 90.44 323 GLU A C 1
ATOM 2441 O O . GLU A 1 323 ? -4.974 3.952 12.176 1.00 90.44 323 GLU A O 1
ATOM 2446 N N . HIS A 1 324 ? -5.034 1.728 11.882 1.00 91.81 324 HIS A N 1
ATOM 2447 C CA . HIS A 1 324 ? -5.747 1.801 10.608 1.00 91.81 324 HIS A CA 1
ATOM 2448 C C . HIS A 1 324 ? -6.941 0.851 10.568 1.00 91.81 324 HIS A C 1
ATOM 2450 O O . HIS A 1 324 ? -6.943 -0.228 11.167 1.00 91.81 324 HIS A O 1
ATOM 2456 N N . LEU A 1 325 ? -7.974 1.273 9.842 1.00 91.00 325 LEU A N 1
ATOM 2457 C CA . LEU A 1 325 ? -9.204 0.527 9.625 1.00 91.00 325 LEU A CA 1
ATOM 2458 C C . LEU A 1 325 ? -9.400 0.338 8.125 1.00 91.00 325 LEU A C 1
ATOM 2460 O O . LEU A 1 325 ? -9.432 1.315 7.377 1.00 91.00 325 LEU A O 1
ATOM 2464 N N . TYR A 1 326 ? -9.565 -0.912 7.703 1.00 92.94 326 TYR A N 1
ATOM 2465 C CA . TYR A 1 326 ? -9.803 -1.260 6.310 1.00 92.94 326 TYR A CA 1
ATOM 2466 C C . TYR A 1 326 ? -11.112 -2.020 6.125 1.00 92.94 326 TYR A C 1
ATOM 2468 O O . TYR A 1 326 ? -11.493 -2.849 6.953 1.00 92.94 326 TYR A O 1
ATOM 2476 N N . PHE A 1 327 ? -11.735 -1.803 4.973 1.00 90.62 327 PHE A N 1
ATOM 2477 C CA . PHE A 1 327 ? -12.913 -2.498 4.484 1.00 90.62 327 PHE A CA 1
ATOM 2478 C C . PHE A 1 327 ? -12.567 -3.197 3.167 1.00 90.62 327 PHE A C 1
ATOM 2480 O O . PHE A 1 327 ? -12.365 -2.563 2.127 1.00 90.62 327 PHE A O 1
ATOM 2487 N N . CYS A 1 328 ? -12.467 -4.526 3.187 1.00 87.94 328 CYS A N 1
ATOM 2488 C CA . CYS A 1 328 ? -12.108 -5.300 1.999 1.00 87.94 328 CYS A CA 1
ATOM 2489 C C . CYS A 1 328 ? -12.873 -6.621 1.931 1.00 87.94 328 CYS A C 1
ATOM 2491 O O . CYS A 1 328 ? -12.923 -7.350 2.914 1.00 87.94 328 CYS A O 1
ATOM 2493 N N . GLY A 1 329 ? -13.477 -6.926 0.776 1.00 83.56 329 GLY A N 1
ATOM 2494 C CA . GLY A 1 329 ? -14.141 -8.214 0.540 1.00 83.56 329 GLY A CA 1
ATOM 2495 C C . GLY A 1 329 ? -15.261 -8.538 1.535 1.00 83.56 329 GLY A C 1
ATOM 2496 O O . GLY A 1 329 ? -15.388 -9.688 1.943 1.00 83.56 329 GLY A O 1
ATOM 2497 N N . GLY A 1 330 ? -16.025 -7.530 1.979 1.00 88.88 330 GLY A N 1
ATOM 2498 C CA . GLY A 1 330 ? -17.057 -7.702 3.011 1.00 88.88 330 GLY A CA 1
ATOM 2499 C C . GLY A 1 330 ? -16.493 -7.959 4.413 1.00 88.88 330 GLY A C 1
ATOM 2500 O O . GLY A 1 330 ? -17.163 -8.567 5.245 1.00 88.88 330 GLY A O 1
ATOM 2501 N N . ARG A 1 331 ? -15.250 -7.546 4.684 1.00 91.31 331 ARG A N 1
ATOM 2502 C CA . ARG A 1 331 ? -14.572 -7.700 5.977 1.00 91.31 331 ARG A CA 1
ATOM 2503 C C . ARG A 1 331 ? -14.123 -6.357 6.521 1.00 91.31 331 ARG A C 1
ATOM 2505 O O . ARG A 1 331 ? -13.774 -5.461 5.754 1.00 91.31 331 ARG A O 1
ATOM 2512 N N . VAL A 1 332 ? -14.059 -6.278 7.844 1.00 94.44 332 VAL A N 1
ATOM 2513 C CA . VAL A 1 332 ? -13.369 -5.222 8.579 1.00 94.44 332 VAL A CA 1
ATOM 2514 C C . VAL A 1 332 ? -12.011 -5.759 9.003 1.00 94.44 332 VAL A C 1
ATOM 2516 O O . VAL A 1 332 ? -11.938 -6.801 9.651 1.00 94.44 332 VAL A O 1
ATOM 2519 N N . ILE A 1 333 ? -10.940 -5.057 8.650 1.00 95.81 333 ILE A N 1
ATOM 2520 C CA . ILE A 1 333 ? -9.568 -5.389 9.044 1.00 95.81 333 ILE A CA 1
ATOM 2521 C C . ILE A 1 333 ? -9.040 -4.228 9.874 1.00 95.81 333 ILE A C 1
ATOM 2523 O O . ILE A 1 333 ? -9.149 -3.071 9.471 1.00 95.81 333 ILE A O 1
ATOM 2527 N N . LYS A 1 334 ? -8.480 -4.531 11.038 1.00 95.38 334 LYS A N 1
ATOM 2528 C CA . LYS A 1 334 ? -7.952 -3.531 11.959 1.00 95.38 334 LYS A CA 1
ATOM 2529 C C . LYS A 1 334 ? -6.468 -3.756 12.167 1.00 95.38 334 LYS A C 1
ATOM 2531 O O . LYS A 1 334 ? -6.056 -4.882 12.425 1.00 95.38 334 LYS A O 1
ATOM 2536 N N . PHE A 1 335 ? -5.715 -2.672 12.064 1.00 95.81 335 PHE A N 1
ATOM 2537 C CA . PHE A 1 335 ? -4.283 -2.613 12.301 1.00 95.81 335 PHE A CA 1
ATOM 2538 C C . PHE A 1 335 ? -3.988 -1.793 13.553 1.00 95.81 335 PHE A C 1
ATOM 2540 O O . PHE A 1 335 ? -4.583 -0.727 13.740 1.00 95.81 335 PHE A O 1
ATOM 2547 N N . PHE A 1 336 ? -3.042 -2.275 14.355 1.00 95.12 336 PHE A N 1
ATOM 2548 C CA . PHE A 1 336 ? -2.424 -1.530 15.449 1.00 95.12 336 PHE A CA 1
ATOM 2549 C C . PHE A 1 336 ? -0.912 -1.691 15.355 1.00 95.12 336 PHE A C 1
ATOM 2551 O O . PHE A 1 336 ? -0.431 -2.806 15.177 1.00 95.12 336 PHE A O 1
ATOM 2558 N N . GLU A 1 337 ? -0.168 -0.596 15.489 1.00 92.75 337 GLU A N 1
ATOM 2559 C CA . GLU A 1 337 ? 1.301 -0.617 15.478 1.00 92.75 337 GLU A CA 1
ATOM 2560 C C . GLU A 1 337 ? 1.873 -1.516 16.583 1.00 92.75 337 GLU A C 1
ATOM 2562 O O . GLU A 1 337 ? 2.848 -2.230 16.355 1.00 92.75 337 GLU A O 1
ATOM 2567 N N . ASP A 1 338 ? 1.205 -1.551 17.737 1.00 93.50 338 ASP A N 1
ATOM 2568 C CA . ASP A 1 338 ? 1.482 -2.489 18.819 1.00 93.50 338 ASP A CA 1
ATOM 2569 C C . ASP A 1 338 ? 0.656 -3.778 18.649 1.00 93.50 338 ASP A C 1
ATOM 2571 O O . ASP A 1 338 ? -0.579 -3.768 18.725 1.00 93.50 338 ASP A O 1
ATOM 2575 N N . ALA A 1 339 ? 1.351 -4.895 18.419 1.00 95.06 339 ALA A N 1
ATOM 2576 C CA . ALA A 1 339 ? 0.744 -6.211 18.229 1.00 95.06 339 ALA A CA 1
ATOM 2577 C C . ALA A 1 339 ? 0.076 -6.754 19.509 1.00 95.06 339 ALA A C 1
ATOM 2579 O O . ALA A 1 339 ? -0.846 -7.573 19.427 1.00 95.06 339 ALA A O 1
ATOM 2580 N N . GLU A 1 340 ? 0.470 -6.264 20.685 1.00 96.25 340 GLU A N 1
ATOM 2581 C CA . GLU A 1 340 ? -0.156 -6.642 21.951 1.00 96.25 340 GLU A CA 1
ATOM 2582 C C . GLU A 1 340 ? -1.609 -6.145 22.004 1.00 96.25 340 GLU A C 1
ATOM 2584 O O . GLU A 1 340 ? -2.517 -6.876 22.402 1.00 96.25 340 GLU A O 1
ATOM 2589 N N . ILE A 1 341 ? -1.883 -4.948 21.465 1.00 94.56 341 ILE A N 1
ATOM 2590 C CA . ILE A 1 341 ? -3.252 -4.418 21.359 1.00 94.56 341 ILE A CA 1
ATOM 2591 C C . ILE A 1 341 ? -4.129 -5.349 20.518 1.00 94.56 341 ILE A C 1
ATOM 2593 O O . ILE A 1 341 ? -5.305 -5.556 20.834 1.00 94.56 341 ILE A O 1
ATOM 2597 N N . THR A 1 342 ? -3.596 -5.899 19.425 1.00 95.81 342 THR A N 1
ATOM 2598 C CA . THR A 1 342 ? -4.342 -6.870 18.624 1.00 95.81 342 THR A CA 1
ATOM 2599 C C . THR A 1 342 ? -4.561 -8.176 19.369 1.00 95.81 342 THR A C 1
ATOM 2601 O O . THR A 1 342 ? -5.706 -8.628 19.413 1.00 95.81 342 THR A O 1
ATOM 2604 N N . ALA A 1 343 ? -3.533 -8.732 20.015 1.00 96.19 343 ALA A N 1
ATOM 2605 C CA . ALA A 1 343 ? -3.643 -9.972 20.780 1.00 96.19 343 ALA A CA 1
ATOM 2606 C C . ALA A 1 343 ? -4.709 -9.867 21.884 1.00 96.19 343 ALA A C 1
ATOM 2608 O O . ALA A 1 343 ? -5.642 -10.672 21.929 1.00 96.19 343 ALA A O 1
ATOM 2609 N N . GLN A 1 344 ? -4.659 -8.805 22.692 1.00 95.44 344 GLN A N 1
ATOM 2610 C CA . GLN A 1 344 ? -5.621 -8.550 23.768 1.00 95.44 344 GLN A CA 1
ATOM 2611 C C . GLN A 1 344 ? -7.051 -8.385 23.251 1.00 95.44 344 GLN A C 1
ATOM 2613 O O . GLN A 1 344 ? -8.004 -8.880 23.854 1.00 95.44 344 GLN A O 1
ATOM 2618 N N . ARG A 1 345 ? -7.238 -7.708 22.111 1.00 94.19 345 ARG A N 1
ATOM 2619 C CA . ARG A 1 345 ? -8.574 -7.551 21.518 1.00 94.19 345 ARG A CA 1
ATOM 2620 C C . ARG A 1 345 ? -9.134 -8.868 21.011 1.00 94.19 345 ARG A C 1
ATOM 2622 O O . ARG A 1 345 ? -10.328 -9.095 21.186 1.00 94.19 345 ARG A O 1
ATOM 2629 N N . VAL A 1 346 ? -8.305 -9.710 20.398 1.00 94.56 346 VAL A N 1
ATOM 2630 C CA . VAL A 1 346 ? -8.723 -11.038 19.937 1.00 94.56 346 VAL A CA 1
ATOM 2631 C C . VAL A 1 346 ? -9.075 -11.926 21.127 1.00 94.56 346 VAL A C 1
ATOM 2633 O O . VAL A 1 346 ? -10.166 -12.494 21.132 1.00 94.56 346 VAL A O 1
ATOM 2636 N N . ALA A 1 347 ? -8.237 -11.954 22.168 1.00 93.94 347 ALA A N 1
ATOM 2637 C CA . ALA A 1 347 ? -8.518 -12.675 23.410 1.00 93.94 347 ALA A CA 1
ATOM 2638 C C . ALA A 1 347 ? -9.849 -12.221 24.031 1.00 93.94 347 ALA A C 1
ATOM 2640 O O . ALA A 1 347 ? -10.726 -13.035 24.310 1.00 93.94 347 ALA A O 1
ATOM 2641 N N . ARG A 1 348 ? -10.076 -10.905 24.128 1.00 90.50 348 ARG A N 1
ATOM 2642 C CA . ARG A 1 348 ? -11.333 -10.352 24.647 1.00 90.50 348 ARG A CA 1
ATOM 2643 C C . ARG A 1 348 ? -12.561 -10.769 23.829 1.00 90.50 348 ARG A C 1
ATOM 2645 O O . ARG A 1 348 ? -13.620 -10.994 24.407 1.00 90.50 348 ARG A O 1
ATOM 2652 N N . CYS A 1 349 ? -12.439 -10.892 22.504 1.00 90.50 349 CYS A N 1
ATOM 2653 C CA . CYS A 1 349 ? -13.543 -11.373 21.664 1.00 90.50 349 CYS A CA 1
ATOM 2654 C C . CYS A 1 349 ? -13.919 -12.832 21.971 1.00 90.50 349 CYS A C 1
ATOM 2656 O O . CYS A 1 349 ? -15.071 -13.210 21.776 1.00 90.50 349 CYS A O 1
ATOM 2658 N N . GLN A 1 350 ? -12.970 -13.635 22.457 1.00 87.88 350 GLN A N 1
ATOM 2659 C CA . GLN A 1 350 ? -13.192 -15.030 22.844 1.00 87.88 350 GLN A CA 1
ATOM 2660 C C . GLN A 1 350 ? -13.760 -15.157 24.264 1.00 87.88 350 GLN A C 1
ATOM 2662 O O . GLN A 1 350 ? -14.518 -16.085 24.525 1.00 87.88 350 GLN A O 1
ATOM 2667 N N . MET A 1 351 ? -13.436 -14.217 25.161 1.00 87.75 351 MET A N 1
ATOM 2668 C CA . MET A 1 351 ? -13.908 -14.221 26.554 1.00 87.75 351 MET A CA 1
ATOM 2669 C C . MET A 1 351 ? -15.416 -13.992 26.685 1.00 87.75 351 MET A C 1
ATOM 2671 O O . MET A 1 351 ? -16.043 -14.574 27.564 1.00 87.75 351 MET A O 1
ATOM 2675 N N . VAL A 1 352 ? -16.002 -13.151 25.824 1.00 83.69 352 VAL A N 1
ATOM 2676 C CA . VAL A 1 352 ? -17.433 -12.805 25.891 1.00 83.69 352 VAL A CA 1
ATOM 2677 C C . VAL A 1 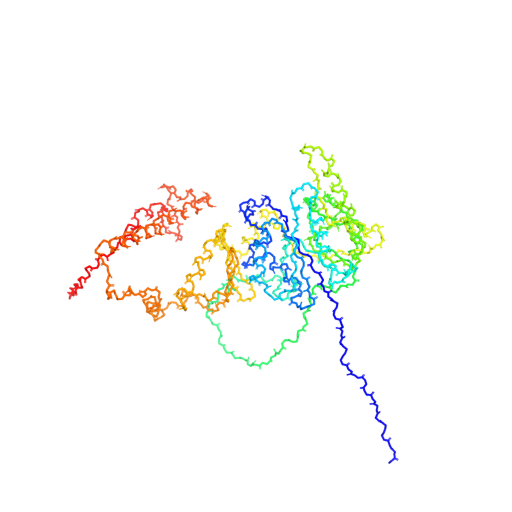352 ? -18.102 -13.006 24.523 1.00 83.69 352 VAL A C 1
ATOM 2679 O O . VAL A 1 352 ? -18.337 -12.037 23.785 1.00 83.69 352 VAL A O 1
ATOM 2682 N N . PRO A 1 353 ? -18.388 -14.268 24.134 1.00 80.88 353 PRO A N 1
ATOM 2683 C CA . PRO A 1 353 ? -19.029 -14.571 22.860 1.00 80.88 353 PRO A CA 1
ATOM 2684 C C . PRO A 1 353 ? -20.378 -13.858 22.720 1.00 80.88 353 PRO A C 1
ATOM 2686 O O . PRO A 1 353 ? -21.178 -13.816 23.650 1.00 80.88 353 PRO A O 1
ATOM 2689 N N . GLY A 1 354 ? -20.643 -13.299 21.540 1.00 84.38 354 GLY A N 1
ATOM 2690 C CA . GLY A 1 354 ? -21.896 -12.595 21.244 1.00 84.38 354 GLY A CA 1
ATOM 2691 C C . GLY A 1 354 ? -21.906 -11.108 21.608 1.00 84.38 354 GLY A C 1
ATOM 2692 O O . GLY A 1 354 ? -22.766 -10.389 21.109 1.00 84.38 354 GLY A O 1
ATOM 2693 N N . VAL A 1 355 ? -20.934 -10.621 22.390 1.00 89.75 355 VAL A N 1
ATOM 2694 C CA . VAL A 1 355 ? -20.754 -9.177 22.634 1.00 89.75 355 VAL A CA 1
ATOM 2695 C C . VAL A 1 355 ? -19.862 -8.537 21.578 1.00 89.75 355 VAL A C 1
ATOM 2697 O O . VAL A 1 355 ? -20.147 -7.449 21.078 1.00 89.75 355 VAL A O 1
ATOM 2700 N N . PHE A 1 356 ? -18.771 -9.212 21.221 1.00 90.31 356 PHE A N 1
ATOM 2701 C CA . PHE A 1 356 ? -17.821 -8.719 20.231 1.00 90.31 356 PHE A CA 1
ATOM 2702 C C . PHE A 1 356 ? -17.972 -9.452 18.892 1.00 90.31 356 PHE A C 1
ATOM 2704 O O . PHE A 1 356 ? -18.438 -10.594 18.858 1.00 90.31 356 PHE A O 1
ATOM 2711 N N . PRO A 1 357 ? -17.554 -8.830 17.773 1.00 90.19 357 PRO A N 1
ATOM 2712 C CA . PRO A 1 357 ? -17.522 -9.512 16.488 1.00 90.19 357 PRO A CA 1
ATOM 2713 C C . PRO A 1 357 ? -16.653 -10.769 16.540 1.00 90.19 357 PRO A C 1
ATOM 2715 O O . PRO A 1 357 ? -15.571 -10.762 17.127 1.00 90.19 357 PRO A O 1
ATOM 2718 N N . ASN A 1 358 ? -17.097 -11.828 15.865 1.00 91.62 358 ASN A N 1
ATOM 2719 C CA . ASN A 1 358 ? -16.305 -13.044 15.730 1.00 91.62 358 ASN A CA 1
ATOM 2720 C C . ASN A 1 358 ? -15.081 -12.782 14.837 1.00 91.62 358 ASN A C 1
ATOM 2722 O O . ASN A 1 358 ? -15.216 -12.614 13.621 1.00 91.62 358 ASN A O 1
ATOM 2726 N N . VAL A 1 359 ? -13.900 -12.733 15.453 1.00 94.19 359 VAL A N 1
ATOM 2727 C CA . VAL A 1 359 ? -12.622 -12.602 14.754 1.00 94.19 359 VAL A CA 1
ATOM 2728 C C . VAL A 1 359 ? -12.215 -13.960 14.200 1.00 94.19 359 VAL A C 1
ATOM 2730 O O . VAL A 1 359 ? -11.839 -14.860 14.942 1.00 94.19 359 VAL A O 1
ATOM 2733 N N . ASP A 1 360 ? -12.242 -14.089 12.877 1.00 91.81 360 ASP A N 1
ATOM 2734 C CA . ASP A 1 360 ? -11.879 -15.314 12.161 1.00 91.81 360 ASP A CA 1
ATOM 2735 C C . ASP A 1 360 ? -10.468 -15.264 11.552 1.00 91.81 360 ASP A C 1
ATOM 2737 O O . ASP A 1 360 ? -10.015 -16.253 10.976 1.00 91.81 360 ASP A O 1
ATOM 2741 N N . ARG A 1 361 ? -9.751 -14.134 11.663 1.00 93.75 361 ARG A N 1
ATOM 2742 C CA . ARG A 1 361 ? -8.332 -14.025 11.276 1.00 93.75 361 ARG A CA 1
ATOM 2743 C C . ARG A 1 361 ? -7.567 -13.092 12.203 1.00 93.75 361 ARG A C 1
ATOM 2745 O O . ARG A 1 361 ? -8.024 -11.980 12.465 1.00 93.75 361 ARG A O 1
ATOM 2752 N N . PHE A 1 362 ? -6.376 -13.517 12.598 1.00 95.19 362 PHE A N 1
ATOM 2753 C CA . PHE A 1 362 ? -5.431 -12.766 13.416 1.00 95.19 362 PHE A CA 1
ATOM 2754 C C . PHE A 1 362 ? -4.010 -13.099 12.946 1.00 95.19 362 PHE A C 1
ATOM 2756 O O . PHE A 1 362 ? -3.678 -14.276 12.825 1.00 95.19 362 PHE A O 1
ATOM 2763 N N . GLN A 1 363 ? -3.223 -12.078 12.608 1.00 95.31 363 GLN A N 1
ATOM 2764 C CA . GLN A 1 363 ? -1.842 -12.191 12.135 1.00 95.31 363 GLN A CA 1
ATOM 2765 C C . GLN A 1 363 ? -1.060 -10.958 12.590 1.00 95.31 363 GLN A C 1
ATOM 2767 O O . GLN A 1 363 ? -1.325 -9.856 12.104 1.00 95.31 363 GLN A O 1
ATOM 2772 N N . GLY A 1 364 ? -0.133 -11.138 13.534 1.00 95.12 364 GLY A N 1
ATOM 2773 C CA . GLY A 1 364 ? 0.727 -10.066 14.038 1.00 95.12 364 GLY A CA 1
ATOM 2774 C C . GLY A 1 364 ? -0.073 -8.831 14.455 1.00 95.12 364 GLY A C 1
ATOM 2775 O O . GLY A 1 364 ? -0.883 -8.884 15.372 1.00 95.12 364 GLY A O 1
ATOM 2776 N N . ASN A 1 365 ? 0.128 -7.730 13.733 1.00 96.62 365 ASN A N 1
ATOM 2777 C CA . ASN A 1 365 ? -0.515 -6.434 13.963 1.00 96.62 365 ASN A CA 1
ATOM 2778 C C . ASN A 1 365 ? -1.952 -6.307 13.428 1.00 96.62 365 ASN A C 1
ATOM 2780 O O . ASN A 1 365 ? -2.540 -5.222 13.491 1.00 96.62 365 ASN A O 1
ATOM 2784 N N . PHE A 1 366 ? -2.509 -7.367 12.842 1.00 97.25 366 PHE A N 1
ATOM 2785 C CA . PHE A 1 366 ? -3.807 -7.346 12.178 1.00 97.25 366 PHE A CA 1
ATOM 2786 C C . PHE A 1 366 ? -4.769 -8.364 12.771 1.00 97.25 366 PHE A C 1
ATOM 2788 O O . PHE A 1 366 ? -4.425 -9.519 13.002 1.00 97.25 366 PHE A O 1
ATOM 2795 N N . TYR A 1 367 ? -6.034 -7.973 12.891 1.00 96.25 367 TYR A N 1
ATOM 2796 C CA . TYR A 1 367 ? -7.139 -8.925 12.968 1.00 96.25 367 TYR A CA 1
ATOM 2797 C C . TYR A 1 367 ? -8.274 -8.501 12.046 1.00 96.25 367 TYR A C 1
ATOM 2799 O O . TYR A 1 367 ? -8.403 -7.328 11.681 1.00 96.25 367 TYR A O 1
ATOM 2807 N N . SER A 1 368 ? -9.112 -9.454 11.650 1.00 95.56 368 SER A N 1
ATOM 2808 C CA . SER A 1 368 ? -10.283 -9.158 10.833 1.00 95.56 368 SER A CA 1
ATOM 2809 C C . SER A 1 368 ? -11.480 -10.032 11.163 1.00 95.56 368 SER A C 1
ATOM 2811 O O . SER A 1 368 ? -11.343 -11.146 11.663 1.00 95.56 368 SER A O 1
ATOM 2813 N N . TYR A 1 369 ? -12.652 -9.489 10.860 1.00 94.25 369 TYR A N 1
ATOM 2814 C CA . TYR A 1 369 ? -13.955 -10.118 11.035 1.00 94.25 369 TYR A CA 1
ATOM 2815 C C . TYR A 1 369 ? -14.873 -9.731 9.871 1.00 94.25 369 TYR A C 1
ATOM 2817 O O . TYR A 1 369 ? -14.607 -8.769 9.140 1.00 94.25 369 TYR A O 1
ATOM 2825 N N . LYS A 1 370 ? -15.956 -10.485 9.667 1.00 93.06 370 LYS A N 1
ATOM 2826 C CA . LYS A 1 370 ? -16.963 -10.157 8.645 1.00 93.06 370 LYS A CA 1
ATOM 2827 C C . LYS A 1 370 ? -17.609 -8.808 8.954 1.00 93.06 370 LYS A C 1
ATOM 2829 O O . LYS A 1 370 ? -17.941 -8.530 10.101 1.00 93.06 370 LYS A O 1
ATOM 2834 N N . PHE A 1 371 ? -17.787 -7.978 7.933 1.00 91.62 371 PHE A N 1
ATOM 2835 C CA . PHE A 1 371 ? -18.551 -6.745 8.066 1.00 91.62 371 PHE A CA 1
ATOM 2836 C C . PHE A 1 371 ? -19.987 -7.086 8.477 1.00 91.62 371 PHE A C 1
ATOM 2838 O O . PHE A 1 371 ? -20.589 -8.006 7.922 1.00 91.62 371 PHE A O 1
ATOM 2845 N N . ILE A 1 372 ? -20.496 -6.366 9.473 1.00 89.75 372 ILE A N 1
ATOM 2846 C CA . ILE A 1 372 ? -21.865 -6.507 9.961 1.00 89.75 372 ILE A CA 1
ATOM 2847 C C . ILE A 1 372 ? -22.636 -5.331 9.382 1.00 89.75 372 ILE A C 1
ATOM 2849 O O . ILE A 1 372 ? -22.364 -4.186 9.741 1.00 89.75 372 ILE A O 1
ATOM 2853 N N . ASP A 1 373 ? -23.540 -5.630 8.456 1.00 88.81 373 ASP A N 1
ATOM 2854 C CA . ASP A 1 373 ? -24.437 -4.632 7.891 1.00 88.81 373 ASP A CA 1
ATOM 2855 C C . ASP A 1 373 ? -25.526 -4.278 8.908 1.00 88.81 373 ASP A C 1
ATOM 2857 O O . ASP A 1 373 ? -26.100 -5.161 9.549 1.00 88.81 373 ASP A O 1
ATOM 2861 N N . GLY A 1 374 ? -25.768 -2.985 9.097 1.00 87.62 374 GLY A N 1
ATOM 2862 C CA . GLY A 1 374 ? -26.693 -2.493 10.107 1.00 87.62 374 GLY A CA 1
ATOM 2863 C C . GLY A 1 374 ? -26.597 -0.989 10.323 1.00 87.62 374 GLY A C 1
ATOM 2864 O O . GLY A 1 374 ? -25.627 -0.333 9.938 1.00 87.62 374 GLY A O 1
ATOM 2865 N N . GLU A 1 375 ? -27.621 -0.435 10.966 1.00 85.81 375 GLU A N 1
ATOM 2866 C CA . GLU A 1 375 ? -27.638 0.969 11.359 1.00 85.81 375 GLU A CA 1
ATOM 2867 C C . GLU A 1 375 ? -27.007 1.145 12.740 1.00 85.81 375 GLU A C 1
ATOM 2869 O O . GLU A 1 375 ? -27.257 0.409 13.692 1.00 85.81 375 GLU A O 1
ATOM 2874 N N . VAL A 1 376 ? -26.164 2.161 12.840 1.00 87.25 376 VAL A N 1
ATOM 2875 C CA . VAL A 1 376 ? -25.591 2.629 14.098 1.00 87.25 376 VAL A CA 1
ATOM 2876 C C . VAL A 1 376 ? -26.679 3.170 15.023 1.00 87.25 376 VAL A C 1
ATOM 2878 O O . VAL A 1 376 ? -27.562 3.911 14.591 1.00 87.25 376 VAL A O 1
ATOM 2881 N N . LEU A 1 377 ? -26.557 2.859 16.315 1.00 86.88 377 LEU A N 1
ATOM 2882 C CA . LEU A 1 377 ? -27.538 3.223 17.338 1.00 86.88 377 LEU A CA 1
ATOM 2883 C C . LEU A 1 377 ? -27.926 4.705 17.285 1.00 86.88 377 LEU A C 1
ATOM 2885 O O . LEU A 1 377 ? -29.106 5.014 17.298 1.00 86.88 377 LEU A O 1
ATOM 2889 N N . TYR A 1 378 ? -26.962 5.621 17.134 1.00 81.69 378 TYR A N 1
ATOM 2890 C CA . TYR A 1 378 ? -27.233 7.065 17.139 1.00 81.69 378 TYR A CA 1
ATOM 2891 C C . TYR A 1 378 ? -28.207 7.535 16.040 1.00 81.69 378 TYR A C 1
ATOM 2893 O O . TYR A 1 378 ? -28.725 8.643 16.133 1.00 81.69 378 TYR A O 1
ATOM 2901 N N . ARG A 1 379 ? -28.452 6.733 14.993 1.00 86.00 379 ARG A N 1
ATOM 2902 C CA . ARG A 1 379 ? -29.444 7.040 13.946 1.00 86.00 379 ARG A CA 1
ATOM 2903 C C . ARG A 1 379 ? -30.838 6.530 14.265 1.00 86.00 379 ARG A C 1
ATOM 2905 O O . ARG A 1 379 ? -31.809 7.112 13.796 1.00 86.00 379 ARG A O 1
ATOM 2912 N N . LYS A 1 380 ? -30.924 5.425 15.002 1.00 86.25 380 LYS A N 1
ATOM 2913 C CA . LYS A 1 380 ? -32.162 4.698 15.299 1.00 86.25 380 LYS A CA 1
ATOM 2914 C C . LYS A 1 380 ? -32.280 4.395 16.788 1.00 86.25 380 LYS A C 1
ATOM 2916 O O . LYS A 1 380 ? -32.600 3.281 17.182 1.00 86.25 380 LYS A O 1
ATOM 2921 N N . CYS A 1 381 ? -31.975 5.395 17.606 1.00 90.44 381 CYS A N 1
ATOM 2922 C CA . CYS A 1 381 ? -32.161 5.317 19.044 1.00 90.44 381 CYS A CA 1
ATOM 2923 C C . CYS A 1 381 ? -33.527 5.916 19.370 1.00 90.44 381 CYS A C 1
ATOM 2925 O O . CYS A 1 381 ? -33.698 7.131 19.294 1.00 90.44 381 CYS A O 1
ATOM 2927 N N . ASP A 1 382 ? -34.481 5.061 19.712 1.00 92.56 382 ASP A N 1
ATOM 2928 C CA . ASP A 1 382 ? -35.697 5.442 20.426 1.00 92.56 382 ASP A CA 1
ATOM 2929 C C . ASP A 1 382 ? -35.668 4.839 21.839 1.00 92.56 382 ASP A C 1
ATOM 2931 O O . ASP A 1 382 ? -34.737 4.104 22.190 1.00 92.56 382 ASP A O 1
ATOM 2935 N N . ASP A 1 383 ? -36.667 5.168 22.659 1.00 94.62 383 ASP A N 1
ATOM 2936 C CA . ASP A 1 383 ? -36.737 4.718 24.053 1.00 94.62 383 ASP A CA 1
ATOM 2937 C C . ASP A 1 383 ? -36.718 3.187 24.168 1.00 94.62 383 ASP A C 1
ATOM 2939 O O . ASP A 1 383 ? -36.092 2.635 25.073 1.00 94.62 383 ASP A O 1
ATOM 2943 N N . HIS A 1 384 ? -37.353 2.487 23.224 1.00 94.25 384 HIS A N 1
ATOM 2944 C CA . HIS A 1 384 ? -37.415 1.032 23.224 1.00 94.25 384 HIS A CA 1
ATOM 2945 C C . HIS A 1 384 ? -36.055 0.411 22.885 1.00 94.25 384 HIS A C 1
ATOM 2947 O O . HIS A 1 384 ? -35.566 -0.445 23.622 1.00 94.25 384 HIS A O 1
ATOM 2953 N N . VAL A 1 385 ? -35.405 0.871 21.812 1.00 93.31 385 VAL A N 1
ATOM 2954 C CA . VAL A 1 385 ? -34.063 0.411 21.421 1.00 93.31 385 VAL A CA 1
ATOM 2955 C C . VAL A 1 385 ? -33.040 0.731 22.512 1.00 93.31 385 VAL A C 1
ATOM 2957 O O . VAL A 1 385 ? -32.152 -0.080 22.785 1.00 93.31 385 VAL A O 1
ATOM 2960 N N . PHE A 1 386 ? -33.163 1.885 23.171 1.00 94.56 386 PHE A N 1
ATOM 2961 C CA . PHE A 1 386 ? -32.298 2.239 24.290 1.00 94.56 386 PHE A CA 1
ATOM 2962 C C . PHE A 1 386 ? -32.513 1.314 25.493 1.00 94.56 386 PHE A C 1
ATOM 2964 O O . PHE A 1 386 ? -31.537 0.831 26.065 1.00 94.56 386 PHE A O 1
ATOM 2971 N N . GLN A 1 387 ? -33.762 0.986 25.836 1.00 95.25 387 GLN A N 1
ATOM 2972 C CA . GLN A 1 387 ? -34.055 0.019 26.895 1.00 95.25 387 GLN A CA 1
ATOM 2973 C C . GLN A 1 387 ? -33.476 -1.369 26.578 1.00 95.25 387 GLN A C 1
ATOM 2975 O O . GLN A 1 387 ? -32.848 -1.977 27.444 1.00 95.25 387 GLN A O 1
ATOM 2980 N N . MET A 1 388 ? -33.592 -1.833 25.328 1.00 94.50 388 MET A N 1
ATOM 2981 C CA . MET A 1 388 ? -32.956 -3.079 24.878 1.00 94.50 388 MET A CA 1
ATOM 2982 C C . MET A 1 388 ? -31.427 -3.036 25.008 1.00 94.50 388 MET A C 1
ATOM 2984 O O . MET A 1 388 ? -30.808 -4.038 25.365 1.00 94.50 388 MET A O 1
ATOM 2988 N N . LEU A 1 389 ? -30.798 -1.889 24.721 1.00 92.88 389 LEU A N 1
ATOM 2989 C CA . LEU A 1 389 ? -29.360 -1.715 24.922 1.00 92.88 389 LEU A CA 1
ATOM 2990 C C . LEU A 1 389 ? -28.989 -1.828 26.402 1.00 92.88 389 LEU A C 1
ATOM 2992 O O . LEU A 1 389 ? -28.007 -2.497 26.709 1.00 92.88 389 LEU A O 1
ATOM 2996 N N . LEU A 1 390 ? -29.732 -1.179 27.302 1.00 93.81 390 LEU A N 1
ATOM 2997 C CA . LEU A 1 390 ? -29.456 -1.237 28.740 1.00 93.81 390 LEU A CA 1
ATOM 2998 C C . LEU A 1 390 ? -29.542 -2.675 29.261 1.00 93.81 390 LEU A C 1
ATOM 3000 O O . LEU A 1 390 ? -28.606 -3.136 29.910 1.00 93.81 390 LEU A O 1
ATOM 3004 N N . GLU A 1 391 ? -30.592 -3.408 28.886 1.00 93.44 391 GLU A N 1
ATOM 3005 C CA . GLU A 1 391 ? -30.747 -4.824 29.237 1.00 93.44 391 GLU A CA 1
ATOM 3006 C C . GLU A 1 391 ? -29.599 -5.677 28.669 1.00 93.44 391 GLU A C 1
ATOM 3008 O O . GLU A 1 391 ? -29.038 -6.533 29.358 1.00 93.44 391 GLU A O 1
ATOM 3013 N N . PHE A 1 392 ? -29.184 -5.428 27.423 1.00 92.06 392 PHE A N 1
ATOM 3014 C CA . PHE A 1 392 ? -28.030 -6.101 26.827 1.00 92.06 392 PHE A CA 1
ATOM 3015 C C . PHE A 1 392 ? -26.724 -5.796 27.576 1.00 92.06 392 PHE A C 1
ATOM 3017 O O . PHE A 1 392 ? -25.932 -6.704 27.829 1.00 92.06 392 PHE A O 1
ATOM 3024 N N . LEU A 1 393 ? -26.482 -4.533 27.932 1.00 91.56 393 LEU A N 1
ATOM 3025 C CA . LEU A 1 393 ? -25.283 -4.117 28.653 1.00 91.56 393 LEU A CA 1
ATOM 3026 C C . LEU A 1 393 ? -25.214 -4.771 30.037 1.00 91.56 393 LEU A C 1
ATOM 3028 O O . LEU A 1 393 ? -24.185 -5.352 30.371 1.00 91.56 393 LEU A O 1
ATOM 3032 N N . GLU A 1 394 ? -26.310 -4.745 30.793 1.00 89.50 394 GLU A N 1
ATOM 3033 C CA . GLU A 1 394 ? -26.410 -5.341 32.129 1.00 89.50 394 GLU A CA 1
ATOM 3034 C C . GLU A 1 394 ? -26.245 -6.868 32.096 1.00 89.50 394 GLU A C 1
ATOM 3036 O O . GLU A 1 394 ? -25.519 -7.444 32.901 1.00 89.50 394 GLU A O 1
ATOM 3041 N N . THR A 1 395 ? -26.864 -7.546 31.127 1.00 88.19 395 THR A N 1
ATOM 3042 C CA . THR A 1 395 ? -26.890 -9.019 31.111 1.00 88.19 395 THR A CA 1
ATOM 3043 C C . THR A 1 395 ? -25.732 -9.667 30.353 1.00 88.19 395 THR A C 1
ATOM 3045 O O . THR A 1 395 ? -25.411 -10.829 30.614 1.00 88.19 395 THR A O 1
ATOM 3048 N N . LYS A 1 396 ? -25.126 -8.974 29.377 1.00 88.06 396 LYS A N 1
ATOM 3049 C CA . LYS A 1 396 ? -24.092 -9.544 28.491 1.00 88.06 396 LYS A CA 1
ATOM 3050 C C . LYS A 1 396 ? -22.723 -8.897 28.636 1.00 88.06 396 LYS A C 1
ATOM 3052 O O . LYS A 1 396 ? -21.730 -9.597 28.458 1.00 88.06 396 LYS A O 1
ATOM 3057 N N . VAL A 1 397 ? -22.648 -7.592 28.904 1.00 87.50 397 VAL A N 1
ATOM 3058 C CA . VAL A 1 397 ? -21.371 -6.851 28.915 1.00 87.50 397 VAL A CA 1
ATOM 3059 C C . VAL A 1 397 ? -20.824 -6.685 30.326 1.00 87.50 397 VAL A C 1
ATOM 3061 O O . VAL A 1 397 ? -19.630 -6.888 30.539 1.00 87.50 397 VAL A O 1
ATOM 3064 N N . TRP A 1 398 ? -21.696 -6.359 31.275 1.00 85.69 398 TRP A N 1
ATOM 3065 C CA . TRP A 1 398 ? -21.378 -6.199 32.689 1.00 85.69 398 TRP A CA 1
ATOM 3066 C C . TRP A 1 398 ? -22.188 -7.177 33.542 1.00 85.69 398 TRP A C 1
ATOM 3068 O O . TRP A 1 398 ? -22.893 -6.730 34.449 1.00 85.69 398 TRP A O 1
ATOM 3078 N N . PRO A 1 399 ? -22.113 -8.501 33.274 1.00 73.62 399 PRO A N 1
ATOM 3079 C CA . PRO A 1 399 ? -22.701 -9.448 34.203 1.00 73.62 399 PRO A CA 1
ATOM 3080 C C . PRO A 1 399 ? -22.057 -9.187 35.566 1.00 73.62 399 PRO A C 1
ATOM 3082 O O . PRO A 1 399 ? -20.831 -9.060 35.655 1.00 73.62 399 PRO A O 1
ATOM 3085 N N . GLY A 1 400 ? -22.886 -9.030 36.600 1.00 68.12 400 GLY A N 1
ATOM 3086 C CA . GLY A 1 400 ? -22.403 -8.796 37.957 1.00 68.12 400 GLY A CA 1
ATOM 3087 C C . GLY A 1 400 ? -21.332 -9.822 38.351 1.00 68.12 400 GLY A C 1
ATOM 3088 O O . GLY A 1 400 ? -21.272 -10.906 37.756 1.00 68.12 400 GLY A O 1
ATOM 3089 N N . PRO A 1 401 ? -20.468 -9.495 39.328 1.00 63.44 401 PRO A N 1
ATOM 3090 C CA . PRO A 1 401 ? -19.425 -10.414 39.761 1.00 63.44 401 PRO A CA 1
ATOM 3091 C C . PRO A 1 401 ? -20.048 -11.784 40.069 1.00 63.44 401 PRO A C 1
ATOM 3093 O O . PRO A 1 401 ? -21.146 -11.829 40.636 1.00 63.44 401 PRO A O 1
ATOM 3096 N N . PRO A 1 402 ? -19.405 -12.902 39.675 1.00 57.81 402 PRO A N 1
ATOM 3097 C CA . PRO A 1 402 ? -19.921 -14.225 39.999 1.00 57.81 402 PRO A CA 1
ATOM 3098 C C . PRO A 1 402 ? -20.173 -14.287 41.503 1.00 57.81 402 PRO A C 1
ATOM 3100 O O . PRO A 1 402 ? -19.340 -13.829 42.285 1.00 57.81 402 PRO A O 1
ATOM 3103 N N . SER A 1 403 ? -21.335 -14.810 41.900 1.00 54.84 403 SER A N 1
ATOM 3104 C CA . SER A 1 403 ? -21.691 -15.006 43.304 1.00 54.84 403 SER A CA 1
ATOM 3105 C C . SER A 1 403 ? -20.546 -15.749 43.996 1.00 54.84 403 SER A C 1
ATOM 3107 O O . SER A 1 403 ? -20.326 -16.930 43.724 1.00 54.84 403 SER A O 1
ATOM 3109 N N . ARG A 1 404 ? -19.774 -15.027 44.822 1.00 54.53 404 ARG A N 1
ATOM 3110 C CA . ARG A 1 404 ? -18.605 -15.530 45.556 1.00 54.53 404 ARG A CA 1
ATOM 3111 C C . ARG A 1 404 ? -19.075 -16.448 46.688 1.00 54.53 404 ARG A C 1
ATOM 3113 O O . ARG A 1 404 ? -19.001 -16.107 47.863 1.00 54.53 404 ARG A O 1
ATOM 3120 N N . GLU A 1 405 ? -19.604 -17.619 46.348 1.00 50.56 405 GLU A N 1
ATOM 3121 C CA . GLU A 1 405 ? -19.801 -18.695 47.318 1.00 50.56 405 GLU A CA 1
ATOM 3122 C C . GLU A 1 405 ? -18.452 -19.391 47.556 1.00 50.56 405 GLU A C 1
ATOM 3124 O O . GLU A 1 405 ? -18.117 -20.385 46.919 1.00 50.56 405 GLU A O 1
ATOM 3129 N N . GLY A 1 406 ? -17.660 -18.825 48.475 1.00 57.62 406 GLY A N 1
ATOM 3130 C CA . GLY A 1 406 ? -16.420 -19.415 48.988 1.00 57.62 406 GLY A CA 1
ATOM 3131 C C . GLY A 1 406 ? -15.143 -18.695 48.536 1.00 57.62 406 GLY A C 1
ATOM 3132 O O . GLY A 1 406 ? -14.677 -18.901 47.421 1.00 57.62 406 GLY A O 1
ATOM 3133 N N . SER A 1 407 ? -14.528 -17.955 49.473 1.00 48.84 407 SER A N 1
ATOM 3134 C CA . SER A 1 407 ? -13.313 -17.115 49.343 1.00 48.84 407 SER A CA 1
ATOM 3135 C C . SER A 1 407 ? -13.596 -15.715 48.760 1.00 48.84 407 SER A C 1
ATOM 3137 O O . SER A 1 407 ? -14.340 -15.591 47.795 1.00 48.84 407 SER A O 1
ATOM 3139 N N . THR A 1 408 ? -13.109 -14.610 49.330 1.00 50.53 408 THR A N 1
ATOM 3140 C CA . THR A 1 408 ? -11.758 -14.358 49.865 1.00 50.53 408 THR A CA 1
ATOM 3141 C C . THR A 1 408 ? -11.761 -13.330 51.015 1.00 50.53 408 THR A C 1
ATOM 3143 O O . THR A 1 408 ? -12.767 -12.698 51.316 1.00 50.53 408 THR A O 1
ATOM 3146 N N . SER A 1 409 ? -10.634 -13.208 51.715 1.00 57.91 409 SER A N 1
ATOM 3147 C CA . SER A 1 409 ? -10.364 -12.240 52.788 1.00 57.91 409 SER A CA 1
ATOM 3148 C C . SER A 1 409 ? -10.632 -10.779 52.395 1.00 57.91 409 SER A C 1
ATOM 3150 O O . SER A 1 409 ? -10.456 -10.406 51.242 1.00 57.91 409 SER A O 1
ATOM 3152 N N . HIS A 1 410 ? -10.935 -9.918 53.379 1.00 61.44 410 HIS A N 1
ATOM 3153 C CA . HIS A 1 410 ? -11.067 -8.458 53.194 1.00 61.44 410 HIS A CA 1
ATOM 3154 C C . HIS A 1 410 ? -9.867 -7.790 52.493 1.00 61.44 410 HIS A C 1
ATOM 3156 O O . HIS A 1 410 ? -10.032 -6.733 51.892 1.00 61.44 410 HIS A O 1
ATOM 3162 N N . SER A 1 411 ? -8.668 -8.378 52.574 1.00 60.72 411 SER A N 1
ATOM 3163 C CA . SER A 1 411 ? -7.481 -7.902 51.853 1.00 60.72 411 SER A CA 1
ATOM 3164 C C . SER A 1 411 ? -7.644 -7.996 50.338 1.00 60.72 411 SER A C 1
ATOM 3166 O O . SER A 1 411 ? -7.303 -7.059 49.631 1.00 60.72 411 SER A O 1
ATOM 3168 N N . ASP A 1 412 ? -8.209 -9.098 49.853 1.00 62.94 412 ASP A N 1
ATOM 3169 C CA . ASP A 1 412 ? -8.296 -9.407 48.426 1.00 62.94 412 ASP A CA 1
ATOM 3170 C C . ASP A 1 412 ? -9.380 -8.531 47.774 1.00 62.94 412 ASP A C 1
ATOM 3172 O O . ASP A 1 412 ? -9.236 -8.084 46.643 1.00 62.94 412 ASP A O 1
ATOM 3176 N N . GLU A 1 413 ? -10.444 -8.213 48.522 1.00 67.31 413 GLU A N 1
ATOM 3177 C CA . GLU A 1 413 ? -11.474 -7.250 48.107 1.00 67.31 413 GLU A CA 1
ATOM 3178 C C . GLU A 1 413 ? -10.924 -5.823 47.988 1.00 67.31 413 GLU A C 1
ATOM 3180 O O . GLU A 1 413 ? -11.251 -5.118 47.036 1.00 67.31 413 GLU A O 1
ATOM 3185 N N . GLN A 1 414 ? -10.072 -5.404 48.929 1.00 71.31 414 GLN A N 1
ATOM 3186 C CA . GLN A 1 414 ? -9.434 -4.086 48.888 1.00 71.31 414 GLN A CA 1
ATOM 3187 C C . GLN A 1 414 ? -8.402 -3.973 47.763 1.00 71.31 414 GLN A C 1
ATOM 3189 O O . GLN A 1 414 ? -8.288 -2.910 47.154 1.00 71.31 414 GLN A O 1
ATOM 3194 N N . GLU A 1 415 ? -7.649 -5.039 47.484 1.00 74.81 415 GLU A N 1
ATOM 3195 C CA . GLU A 1 415 ? -6.702 -5.073 46.365 1.00 74.81 415 GLU A CA 1
ATOM 3196 C C . GLU A 1 415 ? -7.427 -5.001 45.010 1.00 74.81 415 GLU A C 1
ATOM 3198 O O . GLU A 1 415 ? -7.047 -4.183 44.169 1.00 74.81 415 GLU A O 1
ATOM 3203 N N . ASP A 1 416 ? -8.517 -5.758 44.829 1.00 75.25 416 ASP A N 1
ATOM 3204 C CA . ASP A 1 416 ? -9.363 -5.706 43.625 1.00 75.25 416 ASP A CA 1
ATOM 3205 C C . ASP A 1 416 ? -9.963 -4.302 43.405 1.00 75.25 416 ASP A C 1
ATOM 3207 O O . ASP A 1 416 ? -9.975 -3.784 42.282 1.00 75.25 416 ASP A O 1
ATOM 3211 N N . GLU A 1 417 ? -10.458 -3.668 44.475 1.00 78.88 417 GLU A N 1
ATOM 3212 C CA . GLU A 1 417 ? -11.031 -2.319 44.429 1.00 78.88 417 GLU A CA 1
ATOM 3213 C C . GLU A 1 417 ? -9.969 -1.283 44.038 1.00 78.88 417 GLU A C 1
ATOM 3215 O O . GLU A 1 417 ? -10.173 -0.503 43.107 1.00 78.88 417 GLU A O 1
ATOM 3220 N N . GLN A 1 418 ? -8.786 -1.331 44.656 1.00 83.56 418 GLN A N 1
ATOM 3221 C CA . GLN A 1 418 ? -7.672 -0.444 44.307 1.00 83.56 418 GLN A CA 1
ATOM 3222 C C . GLN A 1 418 ? -7.205 -0.633 42.859 1.00 83.56 418 GLN A C 1
ATOM 3224 O O . GLN A 1 418 ? -6.908 0.348 42.167 1.00 83.56 418 GLN A O 1
ATOM 3229 N N . GLU A 1 419 ? -7.141 -1.873 42.369 1.00 85.25 419 GLU A N 1
ATOM 3230 C CA . GLU A 1 419 ? -6.773 -2.140 40.980 1.00 85.25 419 GLU A CA 1
ATOM 3231 C C . GLU A 1 419 ? -7.826 -1.593 40.004 1.00 85.25 419 GLU A C 1
ATOM 3233 O O . GLU A 1 419 ? -7.468 -0.988 38.981 1.00 85.25 419 GLU A O 1
ATOM 3238 N N . PHE A 1 420 ? -9.112 -1.739 40.335 1.00 83.06 420 PHE A N 1
ATOM 3239 C CA . PHE A 1 420 ? -10.217 -1.185 39.560 1.00 83.06 420 PHE A CA 1
ATOM 3240 C C . PHE A 1 420 ? -10.180 0.348 39.518 1.00 83.06 420 PHE A C 1
ATOM 3242 O O . PHE A 1 420 ? -10.221 0.927 38.429 1.00 83.06 420 PHE A O 1
ATOM 3249 N N . GLU A 1 421 ? -10.016 1.020 40.660 1.00 84.69 421 GLU A N 1
ATOM 3250 C CA . GLU A 1 421 ? -9.888 2.483 40.729 1.00 84.69 421 GLU A CA 1
ATOM 3251 C C . GLU A 1 421 ? -8.686 2.978 39.922 1.00 84.69 421 GLU A C 1
ATOM 3253 O O . GLU A 1 421 ? -8.792 3.916 39.122 1.00 84.69 421 GLU A O 1
ATOM 3258 N N . ALA A 1 422 ? -7.545 2.295 40.040 1.00 88.06 422 ALA A N 1
ATOM 3259 C CA . ALA A 1 422 ? -6.359 2.606 39.256 1.00 88.06 422 ALA A CA 1
ATOM 3260 C C . ALA A 1 422 ? -6.601 2.405 37.748 1.00 88.06 422 ALA A C 1
ATOM 3262 O O . ALA A 1 422 ? -6.123 3.198 36.927 1.00 88.06 422 ALA A O 1
ATOM 3263 N N . ALA A 1 423 ? -7.355 1.376 37.350 1.00 87.69 423 ALA A N 1
ATOM 3264 C CA . ALA A 1 423 ? -7.744 1.155 35.960 1.00 87.69 423 ALA A CA 1
ATOM 3265 C C . ALA A 1 423 ? -8.676 2.265 35.446 1.00 87.69 423 ALA A C 1
ATOM 3267 O O . ALA A 1 423 ? -8.447 2.796 34.351 1.00 87.69 423 ALA A O 1
ATOM 3268 N N . CYS A 1 424 ? -9.666 2.671 36.244 1.00 87.38 424 CYS A N 1
ATOM 3269 C CA . CYS A 1 424 ? -10.552 3.797 35.961 1.00 87.38 424 CYS A CA 1
ATOM 3270 C C . CYS A 1 424 ? -9.768 5.105 35.820 1.00 87.38 424 CYS A C 1
ATOM 3272 O O . CYS A 1 424 ? -9.972 5.833 34.848 1.00 87.38 424 CYS A O 1
ATOM 3274 N N . PHE A 1 425 ? -8.804 5.377 36.702 1.00 88.69 425 PHE A N 1
ATOM 3275 C CA . PHE A 1 425 ? -7.949 6.563 36.622 1.00 88.69 425 PHE A CA 1
ATOM 3276 C C . PHE A 1 425 ? -7.123 6.594 35.333 1.00 88.69 425 PHE A C 1
ATOM 3278 O O . PHE A 1 425 ? -7.148 7.582 34.589 1.00 88.69 425 PHE A O 1
ATOM 3285 N N . ARG A 1 426 ? -6.456 5.483 34.993 1.00 90.94 426 ARG A N 1
ATOM 3286 C CA . ARG A 1 426 ? -5.716 5.358 33.725 1.00 90.94 426 ARG A CA 1
ATOM 3287 C C . ARG A 1 426 ? -6.632 5.558 32.511 1.00 90.94 426 ARG A C 1
ATOM 3289 O O . ARG A 1 426 ? -6.227 6.179 31.524 1.00 90.94 426 ARG A O 1
ATOM 3296 N N . PHE A 1 427 ? -7.864 5.045 32.557 1.00 88.56 427 PHE A N 1
ATOM 3297 C CA . PHE A 1 427 ? -8.799 5.103 31.433 1.00 88.56 427 PHE A CA 1
ATOM 3298 C C . PHE A 1 427 ? -9.498 6.457 31.267 1.00 88.56 427 PHE A C 1
ATOM 3300 O O . PHE A 1 427 ? -9.561 6.953 30.143 1.00 88.56 427 PHE A O 1
ATOM 3307 N N . TYR A 1 428 ? -10.034 7.045 32.335 1.00 87.12 428 TYR A N 1
ATOM 3308 C CA . TYR A 1 428 ? -10.824 8.276 32.266 1.00 87.12 428 TYR A CA 1
ATOM 3309 C C . TYR A 1 428 ? -9.959 9.529 32.372 1.00 87.12 428 TYR A C 1
ATOM 3311 O O . TYR A 1 428 ? -10.163 10.462 31.596 1.00 87.12 428 TYR A O 1
ATOM 3319 N N . VAL A 1 429 ? -8.959 9.551 33.258 1.00 86.75 429 VAL A N 1
ATOM 3320 C CA . VAL A 1 429 ? -8.126 10.742 33.491 1.00 86.75 429 VAL A CA 1
ATOM 3321 C C . VAL A 1 429 ? -6.950 10.774 32.520 1.00 86.75 429 VAL A C 1
ATOM 3323 O O . VAL A 1 429 ? -6.872 11.645 31.647 1.00 86.75 429 VAL A O 1
ATOM 3326 N N . GLU A 1 430 ? -6.024 9.816 32.635 1.00 90.31 430 GLU A N 1
ATOM 3327 C CA . GLU A 1 430 ? -4.753 9.885 31.903 1.00 90.31 430 GLU A CA 1
ATOM 3328 C C . GLU A 1 430 ? -4.950 9.810 30.390 1.00 90.31 430 GLU A C 1
ATOM 3330 O O . GLU A 1 430 ? -4.366 10.590 29.634 1.00 90.31 430 GLU A O 1
ATOM 3335 N N . LYS A 1 431 ? -5.782 8.874 29.924 1.00 88.88 431 LYS A N 1
ATOM 3336 C CA . LYS A 1 431 ? -6.046 8.682 28.495 1.00 88.88 431 LYS A CA 1
ATOM 3337 C C . LYS A 1 431 ? -6.736 9.891 27.868 1.00 88.88 431 LYS A C 1
ATOM 3339 O O . LYS A 1 431 ? -6.424 10.222 26.724 1.00 88.88 431 LYS A O 1
ATOM 3344 N N . THR A 1 432 ? -7.651 10.543 28.587 1.00 87.38 432 THR A N 1
ATOM 3345 C CA . THR A 1 432 ? -8.327 11.761 28.113 1.00 87.38 432 THR A CA 1
ATOM 3346 C C . THR A 1 432 ? -7.321 12.889 27.947 1.00 87.38 432 THR A C 1
ATOM 3348 O O . THR A 1 432 ? -7.207 13.436 26.851 1.00 87.38 432 THR A O 1
ATOM 3351 N N . ARG A 1 433 ? -6.498 13.152 28.971 1.00 86.25 433 ARG A N 1
ATOM 3352 C CA . ARG A 1 433 ? -5.430 14.163 28.905 1.00 86.25 433 ARG A CA 1
ATOM 3353 C C . ARG A 1 433 ? -4.440 13.886 27.768 1.00 86.25 433 ARG A C 1
ATOM 3355 O O . ARG A 1 433 ? -4.158 14.777 26.970 1.00 86.25 433 ARG A O 1
ATOM 3362 N N . LYS A 1 434 ? -3.989 12.633 27.612 1.00 89.00 434 LYS A N 1
ATOM 3363 C CA . LYS A 1 434 ? -3.113 12.208 26.499 1.00 89.00 434 LYS A CA 1
ATOM 3364 C C . LYS A 1 434 ? -3.752 12.461 25.126 1.00 89.00 434 LYS A C 1
ATOM 3366 O O . LYS A 1 434 ? -3.074 12.921 24.212 1.00 89.00 434 LYS A O 1
ATOM 3371 N N . ARG A 1 435 ? -5.053 12.189 24.963 1.00 85.81 435 ARG A N 1
ATOM 3372 C CA . ARG A 1 435 ? -5.783 12.415 23.699 1.00 85.81 435 ARG A CA 1
ATOM 3373 C C . ARG A 1 435 ? -5.961 13.893 23.372 1.00 85.81 435 ARG A C 1
ATOM 3375 O O . ARG A 1 435 ? -5.831 14.253 22.207 1.00 85.81 435 ARG A O 1
ATOM 3382 N N . VAL A 1 436 ? -6.236 14.723 24.373 1.00 83.94 436 VAL A N 1
ATOM 3383 C CA . VAL A 1 436 ? -6.358 16.179 24.208 1.00 83.94 436 VAL A CA 1
ATOM 3384 C C . VAL A 1 436 ? -5.017 16.770 23.789 1.00 83.94 436 VAL A C 1
ATOM 3386 O O . VAL A 1 436 ? -4.950 17.453 22.772 1.00 83.94 436 VAL A O 1
ATOM 3389 N N . ALA A 1 437 ? -3.930 16.410 24.476 1.00 85.00 437 ALA A N 1
ATOM 3390 C CA . ALA A 1 437 ? -2.585 16.837 24.097 1.00 85.00 437 ALA A CA 1
ATOM 3391 C C . ALA A 1 437 ? -2.222 16.405 22.662 1.00 85.00 437 ALA A C 1
ATOM 3393 O O . ALA A 1 437 ? -1.744 17.216 21.871 1.00 85.00 437 ALA A O 1
ATOM 3394 N N . ALA A 1 438 ? -2.507 15.150 22.291 1.00 82.75 438 ALA A N 1
ATOM 3395 C CA . ALA A 1 438 ? -2.264 14.650 20.937 1.00 82.75 438 ALA A CA 1
ATOM 3396 C C . ALA A 1 438 ? -3.101 15.384 19.872 1.00 82.75 438 ALA A C 1
ATOM 3398 O O . ALA A 1 438 ? -2.605 15.668 18.783 1.00 82.75 438 ALA A O 1
ATOM 3399 N N . TYR A 1 439 ? -4.358 15.712 20.181 1.00 81.19 439 TYR A N 1
ATOM 3400 C CA . TYR A 1 439 ? -5.220 16.509 19.311 1.00 81.19 439 TYR A CA 1
ATOM 3401 C C . TYR A 1 439 ? -4.650 17.917 19.096 1.00 81.19 439 TYR A C 1
ATOM 3403 O O . TYR A 1 439 ? -4.515 18.354 17.955 1.00 81.19 439 TYR A O 1
ATOM 3411 N N . LEU A 1 440 ? -4.263 18.603 20.173 1.00 80.38 440 LEU A N 1
ATOM 3412 C CA . LEU A 1 440 ? -3.695 19.951 20.117 1.00 80.38 440 LEU A CA 1
ATOM 3413 C C . LEU A 1 440 ? -2.372 19.979 19.337 1.00 80.38 440 LEU A C 1
ATOM 3415 O O . LEU A 1 440 ? -2.150 20.885 18.538 1.00 80.38 440 LEU A O 1
ATOM 3419 N N . ALA A 1 441 ? -1.538 18.945 19.482 1.00 82.31 441 ALA A N 1
ATOM 3420 C CA . ALA A 1 441 ? -0.318 18.787 18.693 1.00 82.31 441 ALA A CA 1
ATOM 3421 C C . ALA A 1 441 ? -0.597 18.543 17.196 1.00 82.31 441 ALA A C 1
ATOM 3423 O O . ALA A 1 441 ? 0.139 19.045 16.349 1.00 82.31 441 ALA A O 1
ATOM 3424 N N . LYS A 1 442 ? -1.659 17.795 16.855 1.00 77.44 442 LYS A N 1
ATOM 3425 C CA . LYS A 1 442 ? -2.073 17.547 15.459 1.00 77.44 442 LYS A CA 1
ATOM 3426 C C . LYS A 1 442 ? -2.636 18.808 14.789 1.00 77.44 442 LYS A C 1
ATOM 3428 O O . LYS A 1 442 ? -2.523 18.946 13.574 1.00 77.44 442 LYS A O 1
ATOM 3433 N N . TYR A 1 443 ? -3.222 19.724 15.563 1.00 78.06 443 TYR A N 1
ATOM 3434 C CA . TYR A 1 443 ? -3.880 20.933 15.062 1.00 78.06 443 TYR A CA 1
ATOM 3435 C C . TYR A 1 443 ? -3.361 22.204 15.761 1.00 78.06 443 TYR A C 1
ATOM 3437 O O . TYR A 1 443 ? -4.115 22.841 16.502 1.00 78.06 443 TYR A O 1
ATOM 3445 N N . PRO A 1 444 ? -2.103 22.620 15.510 1.00 71.75 444 PRO A N 1
ATOM 3446 C CA . PRO A 1 444 ? -1.492 23.766 16.185 1.00 71.75 444 PRO A CA 1
ATOM 3447 C C . PRO A 1 444 ? -2.250 25.079 15.943 1.00 71.75 444 PRO A C 1
ATOM 3449 O O . PRO A 1 444 ? -2.408 25.871 16.857 1.00 71.75 444 PRO A O 1
ATOM 3452 N N . ASP A 1 445 ? -2.854 25.296 14.774 1.00 69.88 445 ASP A N 1
ATOM 3453 C CA . ASP A 1 445 ? -3.658 26.511 14.538 1.00 69.88 445 ASP A CA 1
ATOM 3454 C C . ASP A 1 445 ? -4.931 26.574 15.406 1.00 69.88 445 ASP A C 1
ATOM 3456 O O . ASP A 1 445 ? -5.551 27.628 15.560 1.00 69.88 445 ASP A O 1
ATOM 3460 N N . ARG A 1 446 ? -5.342 25.438 15.988 1.00 65.12 446 ARG A N 1
ATOM 3461 C CA . ARG A 1 446 ? -6.458 25.351 16.936 1.00 65.12 446 ARG A CA 1
ATOM 3462 C C . ARG A 1 446 ? -6.013 25.561 18.383 1.00 65.12 446 ARG A C 1
ATOM 3464 O O . ARG A 1 446 ? -6.871 25.890 19.194 1.00 65.12 446 ARG A O 1
ATOM 3471 N N . THR A 1 447 ? -4.721 25.460 18.712 1.00 57.47 447 THR A N 1
ATOM 3472 C CA . THR A 1 447 ? -4.220 25.789 20.064 1.00 57.47 447 THR A CA 1
ATOM 3473 C C . THR A 1 447 ? -4.369 27.279 20.366 1.00 57.47 447 THR A C 1
ATOM 3475 O O . THR A 1 447 ? -4.627 27.661 21.502 1.00 57.47 447 THR A O 1
ATOM 3478 N N . ALA A 1 448 ? -4.346 28.130 19.334 1.00 50.97 448 ALA A N 1
ATOM 3479 C CA . ALA A 1 448 ? -4.639 29.559 19.446 1.00 50.97 448 ALA A CA 1
ATOM 3480 C C . ALA A 1 448 ? -6.076 29.875 19.928 1.00 50.97 448 ALA A C 1
ATOM 3482 O O . ALA A 1 448 ? -6.337 30.998 20.362 1.00 50.97 448 ALA A O 1
ATOM 3483 N N . LEU A 1 449 ? -7.005 28.909 19.853 1.00 52.25 449 LEU A N 1
ATOM 3484 C CA . LEU A 1 449 ? -8.368 28.995 20.404 1.00 52.25 449 LEU A CA 1
ATOM 3485 C C . LEU A 1 449 ? -8.476 28.418 21.827 1.00 52.25 449 LEU A C 1
ATOM 3487 O O . LEU A 1 449 ? -9.534 28.527 22.435 1.00 52.25 449 LEU A O 1
ATOM 3491 N N . ASP A 1 450 ? -7.409 27.798 22.331 1.00 51.22 450 ASP A N 1
ATOM 3492 C CA . ASP A 1 450 ? -7.361 27.107 23.623 1.00 51.22 450 ASP A CA 1
ATOM 3493 C C . ASP A 1 450 ? -6.588 27.891 24.699 1.00 51.22 450 ASP A C 1
ATOM 3495 O O . ASP A 1 450 ? -6.619 27.564 25.884 1.00 51.22 450 ASP A O 1
ATOM 3499 N N . HIS A 1 451 ? -5.919 28.981 24.313 1.00 51.97 451 HIS A N 1
ATOM 3500 C CA . HIS A 1 451 ? -5.406 29.944 25.279 1.00 51.97 451 HIS A CA 1
ATOM 3501 C C . HIS A 1 451 ? -6.575 30.687 25.936 1.00 51.97 451 HIS A C 1
ATOM 3503 O O . HIS A 1 451 ? -7.467 31.185 25.248 1.00 51.97 451 HIS A O 1
ATOM 3509 N N . ALA A 1 452 ? -6.528 30.762 27.269 1.00 49.12 452 ALA A N 1
ATOM 3510 C CA . ALA A 1 452 ? -7.576 31.191 28.202 1.00 49.12 452 ALA A CA 1
ATOM 3511 C C . ALA A 1 452 ? -8.291 32.529 27.897 1.00 49.12 452 ALA A C 1
ATOM 3513 O O . ALA A 1 452 ? -9.320 32.816 28.505 1.00 49.12 452 ALA A O 1
ATOM 3514 N N . ASP A 1 453 ? -7.807 33.310 26.931 1.00 47.19 453 ASP A N 1
ATOM 3515 C CA . ASP A 1 453 ? -8.259 34.673 26.650 1.00 47.19 453 ASP A CA 1
ATOM 3516 C C . ASP A 1 453 ? -9.099 34.820 25.368 1.00 47.19 453 ASP A C 1
ATOM 3518 O O . ASP A 1 453 ? -9.451 35.939 24.985 1.00 47.19 453 ASP A O 1
ATOM 3522 N N . ARG A 1 454 ? -9.449 33.726 24.669 1.00 51.62 454 ARG A N 1
ATOM 3523 C CA . ARG A 1 454 ? -10.313 33.797 23.475 1.00 51.62 454 ARG A CA 1
ATOM 3524 C C . ARG A 1 454 ? -11.571 32.953 23.609 1.00 51.62 454 ARG A C 1
ATOM 3526 O O . ARG A 1 454 ? -11.547 31.732 23.613 1.00 51.62 454 ARG A O 1
ATOM 3533 N N . VAL A 1 455 ? -12.703 33.647 23.617 1.00 54.91 455 VAL A N 1
ATOM 3534 C CA . VAL A 1 455 ? -14.034 33.068 23.449 1.00 54.91 455 VAL A CA 1
ATOM 3535 C C . VAL A 1 455 ? -14.134 32.438 22.061 1.00 54.91 455 VAL A C 1
ATOM 3537 O O . VAL A 1 455 ? -14.291 33.146 21.062 1.00 54.91 455 VAL A O 1
ATOM 3540 N N . ALA A 1 456 ? -14.061 31.113 21.977 1.00 60.75 456 ALA A N 1
ATOM 3541 C CA . ALA A 1 456 ? -14.414 30.417 20.751 1.00 60.75 456 ALA A CA 1
ATOM 3542 C C . ALA A 1 456 ? -15.944 30.429 20.600 1.00 60.75 456 ALA A C 1
ATOM 3544 O O . ALA A 1 456 ? -16.681 30.251 21.568 1.00 60.75 456 ALA A O 1
ATOM 3545 N N . ARG A 1 457 ? -16.442 30.671 19.382 1.00 65.94 457 ARG A N 1
ATOM 3546 C CA . ARG A 1 457 ? -17.865 30.507 19.059 1.00 65.94 457 ARG A CA 1
ATOM 3547 C C . ARG A 1 457 ? -18.049 29.249 18.228 1.00 65.94 457 ARG A C 1
ATOM 3549 O O . ARG A 1 457 ? -17.566 29.190 17.100 1.00 65.94 457 ARG A O 1
ATOM 3556 N N . ILE A 1 458 ? -18.778 28.274 18.760 1.00 67.12 458 ILE A N 1
ATOM 3557 C CA . ILE A 1 458 ? -19.209 27.082 18.025 1.00 67.12 458 ILE A CA 1
ATOM 3558 C C . ILE A 1 458 ? -20.707 27.232 17.777 1.00 67.12 458 ILE A C 1
ATOM 3560 O O . ILE A 1 458 ? -21.481 27.365 18.720 1.00 67.12 458 ILE A O 1
ATOM 3564 N N . ASN A 1 459 ? -21.121 27.272 16.508 1.00 71.00 459 ASN A N 1
ATOM 3565 C CA . ASN A 1 459 ? -22.522 27.483 16.109 1.00 71.00 459 ASN A CA 1
ATOM 3566 C C . ASN A 1 459 ? -23.168 28.729 16.751 1.00 71.00 459 ASN A C 1
ATOM 3568 O O . ASN A 1 459 ? -24.333 28.720 17.133 1.00 71.00 459 ASN A O 1
ATOM 3572 N N . GLY A 1 460 ? -22.391 29.806 16.909 1.00 76.75 460 GLY A N 1
ATOM 3573 C CA . GLY A 1 460 ? -22.844 31.051 17.541 1.00 76.75 460 GLY A CA 1
ATOM 3574 C C . GLY A 1 460 ? -22.841 31.040 19.074 1.00 76.75 460 GLY A C 1
ATOM 3575 O O . GLY A 1 460 ? -22.982 32.108 19.668 1.00 76.75 460 GLY A O 1
ATOM 3576 N N . VAL A 1 461 ? -22.608 29.888 19.709 1.00 76.94 461 VAL A N 1
ATOM 3577 C CA . VAL A 1 461 ? -22.515 29.743 21.166 1.00 76.94 461 VAL A CA 1
ATOM 3578 C C . VAL A 1 461 ? -21.080 29.973 21.615 1.00 76.94 461 VAL A C 1
ATOM 3580 O O . VAL A 1 461 ? -20.149 29.363 21.091 1.00 76.94 461 VAL A O 1
ATOM 3583 N N . GLN A 1 462 ? -20.906 30.863 22.586 1.00 76.88 462 GLN A N 1
ATOM 3584 C CA . GLN A 1 462 ? -19.638 31.073 23.273 1.00 76.88 462 GLN A CA 1
ATOM 3585 C C . GLN A 1 462 ? -19.293 29.829 24.094 1.00 76.88 462 GLN A C 1
ATOM 3587 O O . GLN A 1 462 ? -20.060 29.427 24.966 1.00 76.88 462 GLN A O 1
ATOM 3592 N N . VAL A 1 463 ? -18.142 29.233 23.800 1.00 74.19 463 VAL A N 1
ATOM 3593 C CA . VAL A 1 463 ? -17.617 28.064 24.504 1.00 74.19 463 VAL A CA 1
ATOM 3594 C C . VAL A 1 463 ? -16.300 28.410 25.190 1.00 74.19 463 VAL A C 1
ATOM 3596 O O . VAL A 1 463 ? -15.520 29.232 24.702 1.00 74.19 463 VAL A O 1
ATOM 3599 N N . GLU A 1 464 ? -16.089 27.805 26.353 1.00 74.88 464 GLU A N 1
ATOM 3600 C CA . GLU A 1 464 ? -14.851 27.913 27.125 1.00 74.88 464 G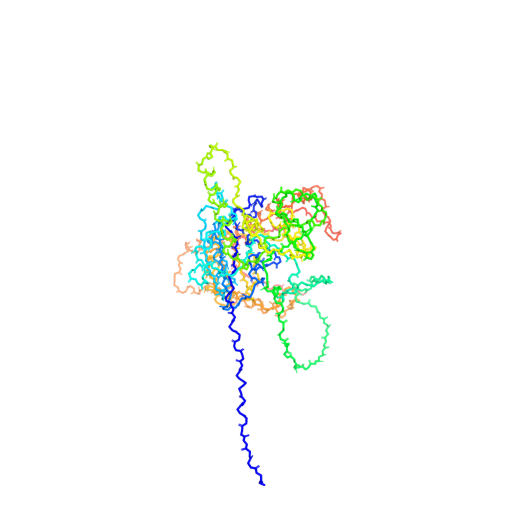LU A CA 1
ATOM 3601 C C . GLU A 1 464 ? -13.734 27.082 26.465 1.00 74.88 464 GLU A C 1
ATOM 3603 O O . GLU A 1 464 ? -14.012 26.162 25.692 1.00 74.88 464 GLU A O 1
ATOM 3608 N N . GLY A 1 465 ? -12.470 27.410 26.758 1.00 74.19 465 GLY A N 1
ATOM 3609 C CA . GLY A 1 465 ? -11.313 26.641 26.279 1.00 74.19 465 GLY A CA 1
ATOM 3610 C C . GLY A 1 465 ? -11.340 25.192 26.778 1.00 74.19 465 GLY A C 1
ATOM 3611 O O . GLY A 1 465 ? -11.938 24.897 27.818 1.00 74.19 465 GLY A O 1
ATOM 3612 N N . ILE A 1 466 ? -10.691 24.275 26.055 1.00 77.75 466 ILE A N 1
ATOM 3613 C CA . ILE A 1 466 ? -10.798 22.834 26.320 1.00 77.75 466 ILE A CA 1
ATOM 3614 C C . ILE A 1 466 ? -10.235 22.480 27.694 1.00 77.75 466 ILE A C 1
ATOM 3616 O O . ILE A 1 466 ? -10.815 21.651 28.392 1.00 77.75 466 ILE A O 1
ATOM 3620 N N . GLN A 1 467 ? -9.159 23.154 28.109 1.00 76.00 467 GLN A N 1
ATOM 3621 C CA . GLN A 1 467 ? -8.536 22.915 29.406 1.00 76.00 467 GLN A CA 1
ATOM 3622 C C . GLN A 1 467 ? -9.479 23.310 30.545 1.00 76.00 467 GLN A C 1
ATOM 3624 O O . GLN A 1 467 ? -9.695 22.528 31.465 1.00 76.00 467 GLN A O 1
ATOM 3629 N N . LYS A 1 468 ? -10.132 24.473 30.424 1.00 77.56 468 LYS A N 1
ATOM 3630 C CA . LYS A 1 468 ? -11.118 24.946 31.401 1.00 77.56 468 LYS A CA 1
ATOM 3631 C C . LYS A 1 468 ? -12.326 24.012 31.482 1.00 77.56 468 LYS A C 1
ATOM 3633 O O . LYS A 1 468 ? -12.775 23.680 32.572 1.00 77.56 468 LYS A O 1
ATOM 3638 N N . LEU A 1 469 ? -12.831 23.541 30.338 1.00 80.25 469 LEU A N 1
ATOM 3639 C CA . LEU A 1 469 ? -13.926 22.568 30.311 1.00 80.25 469 LEU A CA 1
ATOM 3640 C C . LEU A 1 469 ? -13.543 21.264 31.024 1.00 80.25 469 LEU A C 1
ATOM 3642 O O . LEU A 1 469 ? -14.340 20.741 31.797 1.00 80.25 469 LEU A O 1
ATOM 3646 N N . ILE A 1 470 ? -12.337 20.745 30.787 1.00 80.00 470 ILE A N 1
ATOM 3647 C CA . ILE A 1 470 ? -11.871 19.504 31.417 1.00 80.00 470 ILE A CA 1
ATOM 3648 C C . ILE A 1 470 ? -11.683 19.683 32.923 1.00 80.00 470 ILE A C 1
ATOM 3650 O O . ILE A 1 470 ? -12.099 18.810 33.676 1.00 80.00 470 ILE A O 1
ATOM 3654 N N . ASP A 1 471 ? -11.084 20.790 33.355 1.00 77.81 471 ASP A N 1
ATOM 3655 C CA . ASP A 1 471 ? -10.738 20.989 34.764 1.00 77.81 471 ASP A CA 1
ATOM 3656 C C . ASP A 1 471 ? -11.937 21.439 35.617 1.00 77.81 471 ASP A C 1
ATOM 3658 O O . ASP A 1 471 ? -12.016 21.075 36.787 1.00 77.81 471 ASP A O 1
ATOM 3662 N N . GLU A 1 472 ? -12.881 22.206 35.055 1.00 80.12 472 GLU A N 1
ATOM 3663 C CA . GLU A 1 472 ? -13.991 22.802 35.820 1.00 80.12 472 GLU A CA 1
ATOM 3664 C C . GLU A 1 472 ? -15.360 22.157 35.564 1.00 80.12 472 GLU A C 1
ATOM 3666 O O . GLU A 1 472 ? -16.262 22.288 36.393 1.00 80.12 472 GLU A O 1
ATOM 3671 N N . ARG A 1 473 ? -15.571 21.510 34.408 1.00 77.69 473 ARG A N 1
ATOM 3672 C CA . ARG A 1 473 ? -16.895 20.980 34.015 1.00 77.69 473 ARG A CA 1
ATOM 3673 C C . ARG A 1 473 ? -16.968 19.460 33.981 1.00 77.69 473 ARG A C 1
ATOM 3675 O O . ARG A 1 473 ? -18.075 18.928 33.915 1.00 77.69 473 ARG A O 1
ATOM 3682 N N . VAL A 1 474 ? -15.832 18.765 34.006 1.00 77.94 474 VAL A N 1
ATOM 3683 C CA . VAL A 1 474 ? -15.784 17.302 34.011 1.00 77.94 474 VAL A CA 1
ATOM 3684 C C . VAL A 1 474 ? -15.219 16.830 35.343 1.00 77.94 474 VAL A C 1
ATOM 3686 O O . VAL A 1 474 ? -14.025 16.948 35.599 1.00 77.94 474 VAL A O 1
ATOM 3689 N N . ASP A 1 475 ? -16.069 16.239 36.180 1.00 77.94 475 ASP A N 1
ATOM 3690 C CA . ASP A 1 475 ? -15.626 15.599 37.419 1.00 77.94 475 ASP A CA 1
ATOM 3691 C C . ASP A 1 475 ? -14.983 14.239 37.115 1.00 77.94 475 ASP A C 1
ATOM 3693 O O . ASP A 1 475 ? -15.582 13.179 37.291 1.00 77.94 475 ASP A O 1
ATOM 3697 N N . LEU A 1 476 ? -13.747 14.269 36.612 1.00 73.44 476 LEU A N 1
ATOM 3698 C CA . LEU A 1 476 ? -12.993 13.059 36.296 1.00 73.44 476 LEU A CA 1
ATOM 3699 C C . LEU A 1 476 ? -12.689 12.203 37.536 1.00 73.44 476 LEU A C 1
ATOM 3701 O O . LEU A 1 476 ? -12.438 11.013 37.377 1.00 73.44 476 LEU A O 1
ATOM 3705 N N . VAL A 1 477 ? -12.713 12.782 38.741 1.00 68.44 477 VAL A N 1
ATOM 3706 C CA . VAL A 1 477 ? -12.413 12.081 40.000 1.00 68.44 477 VAL A CA 1
ATOM 3707 C C . VAL A 1 477 ? -13.582 11.181 40.400 1.00 68.44 477 VAL A C 1
ATOM 3709 O O . VAL A 1 477 ? -13.361 10.031 40.783 1.00 68.44 477 VAL A O 1
ATOM 3712 N N . SER A 1 478 ? -14.822 11.643 40.213 1.00 73.19 478 SER A N 1
ATOM 3713 C CA . SER A 1 478 ? -16.026 10.834 40.461 1.00 73.19 478 SER A CA 1
ATOM 3714 C C . SER A 1 478 ? -16.093 9.549 39.623 1.00 73.19 478 SER A C 1
ATOM 3716 O O . SER A 1 478 ? -16.637 8.550 40.080 1.00 73.19 478 SER A O 1
ATOM 3718 N N . PHE A 1 479 ? -15.487 9.532 38.428 1.00 67.50 479 PHE A N 1
ATOM 3719 C CA . PHE A 1 479 ? -15.403 8.340 37.570 1.00 67.50 479 PHE A CA 1
ATOM 3720 C C . PHE A 1 479 ? -14.333 7.332 38.007 1.00 67.50 479 PHE A C 1
ATOM 3722 O O . PHE A 1 479 ? -14.244 6.249 37.428 1.00 67.50 479 PHE A O 1
ATOM 3729 N N . THR A 1 480 ? -13.481 7.702 38.964 1.00 68.94 480 THR A N 1
ATOM 3730 C CA . THR A 1 480 ? -12.361 6.871 39.428 1.00 68.94 480 THR A CA 1
ATOM 3731 C C . THR A 1 480 ? -12.575 6.275 40.802 1.00 68.94 480 THR A C 1
ATOM 3733 O O . THR A 1 480 ? -11.908 5.299 41.113 1.00 68.94 480 THR A O 1
ATOM 3736 N N . ALA A 1 481 ? -13.499 6.831 41.585 1.00 65.25 481 ALA A N 1
ATOM 3737 C CA . ALA A 1 481 ? -13.866 6.295 42.883 1.00 65.25 481 ALA A CA 1
ATOM 3738 C C . ALA A 1 481 ? -14.891 5.171 42.717 1.00 65.25 481 ALA A C 1
ATOM 3740 O O . ALA A 1 481 ? -15.865 5.301 41.967 1.00 65.25 481 ALA A O 1
ATOM 3741 N N . THR A 1 482 ? -14.700 4.079 43.444 1.00 58.28 482 THR A N 1
ATOM 3742 C CA . THR A 1 482 ? -15.708 3.025 43.520 1.00 58.28 482 THR A CA 1
ATOM 3743 C C . THR A 1 482 ? -16.898 3.580 44.301 1.00 58.28 482 THR A C 1
ATOM 3745 O O . THR A 1 482 ? -16.768 4.007 45.450 1.00 58.28 482 THR A O 1
ATOM 3748 N N . TYR A 1 483 ? -18.083 3.639 43.682 1.00 50.22 483 TYR A N 1
ATOM 3749 C CA . TYR A 1 483 ? -19.304 3.954 44.422 1.00 50.22 483 TYR A CA 1
ATOM 3750 C C . TYR A 1 483 ? -19.584 2.784 45.365 1.00 50.22 483 TYR A C 1
ATOM 3752 O O . TYR A 1 483 ? -20.220 1.804 44.984 1.00 50.22 483 TYR A O 1
ATOM 3760 N N . SER A 1 484 ? -19.101 2.890 46.603 1.00 41.06 484 SER A N 1
ATOM 3761 C CA . SER A 1 484 ? -19.495 2.005 47.690 1.00 41.06 484 SER A CA 1
ATOM 3762 C C . SER A 1 484 ? -21.006 2.158 47.868 1.00 41.06 484 SER A C 1
ATOM 3764 O O . SER A 1 484 ? -21.508 3.173 48.362 1.00 41.06 484 SER A O 1
ATOM 3766 N N . SER A 1 485 ? -21.772 1.204 47.344 1.00 38.31 485 SER A N 1
ATOM 3767 C CA . SER A 1 485 ? -23.224 1.255 47.370 1.00 38.31 485 SER A CA 1
ATOM 3768 C C . SER A 1 485 ? -23.715 1.076 48.803 1.00 38.31 485 SER A C 1
ATOM 3770 O O . SER A 1 485 ? -23.981 -0.033 49.251 1.00 38.31 485 SER A O 1
ATOM 3772 N N . THR A 1 486 ? -23.941 2.192 49.490 1.00 29.55 486 THR A N 1
ATOM 3773 C CA . THR A 1 486 ? -25.124 2.320 50.342 1.00 29.55 486 THR A CA 1
ATOM 3774 C C . THR A 1 486 ? -26.167 3.106 49.551 1.00 29.55 486 THR A C 1
ATOM 3776 O O . THR A 1 486 ? -26.428 4.277 49.818 1.00 29.55 486 THR A O 1
ATOM 3779 N N . ILE A 1 487 ? -26.760 2.483 48.526 1.00 32.41 487 ILE A N 1
ATOM 3780 C CA . ILE A 1 487 ? -27.981 3.028 47.920 1.00 32.41 487 ILE A CA 1
ATOM 3781 C C . ILE A 1 487 ? -29.109 2.750 48.916 1.00 32.41 487 ILE A C 1
ATOM 3783 O O . ILE A 1 487 ? -29.797 1.735 48.848 1.00 32.41 487 ILE A O 1
ATOM 3787 N N . SER A 1 488 ? -29.291 3.655 49.878 1.00 28.64 488 SER A N 1
ATOM 3788 C CA . SER A 1 488 ? -30.585 3.779 50.539 1.00 28.64 488 SER A CA 1
ATOM 3789 C C . SER A 1 488 ? -31.506 4.500 49.559 1.00 28.64 488 SER A C 1
ATOM 3791 O O . SER A 1 488 ? -31.370 5.694 49.293 1.00 28.64 488 SER A O 1
ATOM 3793 N N . CYS A 1 489 ? -32.417 3.746 48.950 1.00 28.72 489 CYS A N 1
ATOM 3794 C CA . CYS A 1 489 ? -33.518 4.313 48.192 1.00 28.72 489 CYS A CA 1
ATOM 3795 C C . CYS A 1 489 ? -34.391 5.118 49.168 1.00 28.72 489 CYS A C 1
ATOM 3797 O O . CYS A 1 489 ? -35.287 4.581 49.815 1.00 28.72 489 CYS A O 1
ATOM 3799 N N . THR A 1 490 ? -34.113 6.411 49.327 1.00 28.98 490 THR A N 1
ATOM 3800 C CA . THR A 1 490 ? -35.031 7.331 49.997 1.00 28.98 490 THR A CA 1
ATOM 3801 C C . THR A 1 490 ? -36.004 7.846 48.954 1.00 28.98 490 THR A C 1
ATOM 3803 O O . THR A 1 490 ? -35.809 8.867 48.302 1.00 28.98 490 THR A O 1
ATOM 3806 N N . THR A 1 491 ? -37.098 7.103 48.811 1.00 35.06 491 THR A N 1
ATOM 3807 C CA . THR A 1 491 ? -38.317 7.622 48.199 1.00 35.06 491 THR A CA 1
ATOM 3808 C C . THR A 1 491 ? -38.870 8.688 49.144 1.00 35.06 491 THR A C 1
ATOM 3810 O O . THR A 1 491 ? -39.620 8.380 50.064 1.00 35.06 491 THR A O 1
ATOM 3813 N N . THR A 1 492 ? -38.482 9.949 48.965 1.00 31.00 492 THR A N 1
ATOM 3814 C CA . THR A 1 492 ? -39.277 11.066 49.485 1.00 31.00 492 THR A CA 1
ATOM 3815 C C . THR A 1 492 ? -40.023 11.685 48.319 1.00 31.00 492 THR A C 1
ATOM 3817 O O . THR A 1 492 ? -39.517 12.525 47.579 1.00 31.00 492 THR A O 1
ATOM 3820 N N . GLY A 1 493 ? -41.250 11.197 48.136 1.00 31.39 493 GLY A N 1
ATOM 3821 C CA . GLY A 1 493 ? -42.243 11.861 47.314 1.00 31.39 493 GLY A CA 1
ATOM 3822 C C . GLY A 1 493 ? -42.457 13.278 47.833 1.00 31.39 493 GLY A C 1
ATOM 3823 O O . GLY A 1 493 ? -42.732 13.483 49.015 1.00 31.39 493 GLY A O 1
ATOM 3824 N N . LYS A 1 494 ? -42.318 14.254 46.941 1.00 30.27 494 LYS A N 1
ATOM 3825 C CA . LYS A 1 494 ? -42.924 15.567 47.119 1.00 30.27 494 LYS A CA 1
ATOM 3826 C C . LYS A 1 494 ? -44.242 15.555 46.354 1.00 30.27 494 LYS A C 1
ATOM 3828 O O . LYS A 1 494 ? -44.237 15.462 45.129 1.00 30.27 494 LYS A O 1
ATOM 3833 N N . THR A 1 495 ? -45.331 15.562 47.118 1.00 36.00 495 THR A N 1
ATOM 3834 C CA . THR A 1 495 ? -46.634 16.110 46.719 1.00 36.00 495 THR A CA 1
ATOM 3835 C C . THR A 1 495 ? -46.509 17.567 46.317 1.00 36.00 495 THR A C 1
ATOM 3837 O O . THR A 1 495 ? -45.726 18.269 47.004 1.00 36.00 495 THR A O 1
#

Foldseek 3Di:
DDDDDDDDDPDDPPPPPDAAEEEEEEFAAAQCQLPLLGPQHTQLQDDFLQARVVQVVVLLDDQDPRYEYEYQHHRNRQVVVQCCCFFPVRHHYDYFYQDDCDAQLHDPLSSVLSSLVVCCVPRHQFAKYKWAYSQWDAPQCDSLRDDDPDDDPPPPCVVAPADDDDDDDDDDDDDPPDDRPRDDDDDFKEFEWEQDPLVPLLVFWKFDADPPQWGQDIDHSDRDPDSRITGGSGIIIGNRSVQLSVQSVVQSVVRVVCRVPDDPPDHRDYRDSCSSVRSCNVVVGIYGYDYGDDIFRCSNNVRVVVSNCSSQPVHDPPDDSQWGWHDHPQKIKIFGVQQVVVVVVQVVCVVQPPPDANFPGDRRRMTMHGHDDDHDCVNVPDPVVVVVVVVCCDVRVCPDDPPCPDDDDPVVVVVVQVVQLVVLCCPQPVVVVVVVVVVCVVPVVCVVCQPQPDQDADVNDGDGHPVCCCVPVDPSNVSRHDPPDPPPPPPPDDD

pLDDT: mean 77.37, std 21.84, range [22.81, 97.94]

Radius of gyration: 29.89 Å; chains: 1; bounding box: 80×78×103 Å

Secondary structure (DSSP, 8-state):
---PPPP----------PPPEEEEEE-----GGGGGGSSSS-GGG-EETTEEHHHHHHHTS--STTEEEEEEE-TTHHHHHHHHHHH-TTSEEEEEE-S-SSSTT-SHHHHHHHHHHHHHHHH-TT--EEEEETTEEETT--TTS---S------GGGG------------S----------S----SEEEEEE---STTGGGSEEEEE-GGGBEEEEEET---SSTT-EEEEEEEEES-HHHHHHHHHHHHHHHHHHHHHPPTT--PPPP-THHHHHHHHHTT--EEEEE-S-EEETTSHHHHHHHHHHHHTTS----BTTEEEEEETTEEEEEESSHHHHHHHHHHHHHSBTTB--EEEEETTEEEEE------GGGS--HHHHHHHHHHIIIIISPPPP---S---HHHHHHHHHHHHHHHIIIIIIHHHHHHHHHHHH-HHHHTTTSTT--EEETTEEE--HHHHHHHH--TTTTTS--------------